Protein AF-A0A9P0K8Y4-F1 (afdb_monomer)

Secondary structure (DSSP, 8-state):
-HHHHHHHHHHHHHHHHHHHHHHHHHHHHHHHHHHHHHHHHHHHHHHHHHHHHHHTTTS-HHHHHHHHHHHH--PPP--SS--SHHHHHHHHHHHHH-PPPTTS-HHHHHHHHHHHHTTSS-S--TT--HHHHHHHHHHHHHHHHHHHHHHHHHHHHHHHHHHHHHHHHHHHHHHHHHHHHHHHHHHHHHHHHHHHHS--------TTS--S---S-GGGGTT-----HHHHHHHHHHHHHHHHHHHHHHHHHHHHHHHHHHHHHHHHHHHHHHHHHHHHHHHHHH----HHHHHHHHHHTTT---HHHHHHHHHHHHHHHHHHHHHHHHHHHHHHHHHHHHHHHHHHHHHHHHHHHHHHHHHHHHS--HHHHHHHHHHHHHHHHHHHHHHHHHHHHHHHHHHHHHHHHHHHHHHHHHS------PPP--

Organism: Acanthoscelides obtectus (NCBI:txid200917)

Solvent-accessible surface area (backbone atoms only — not comparable to full-atom values): 24413 Å² total; per-residue (Å²): 114,66,65,62,51,54,54,49,53,40,54,57,48,50,56,53,42,50,54,50,51,51,53,47,54,53,51,50,52,56,48,51,54,48,49,53,50,36,54,51,42,53,52,52,51,66,45,49,65,56,50,52,54,56,76,43,59,92,49,56,72,70,46,40,55,52,48,54,56,56,42,70,60,69,80,84,85,62,66,85,82,58,84,44,36,68,55,30,44,53,49,24,49,28,54,71,72,69,52,87,66,90,86,57,55,67,57,56,51,53,52,51,49,55,48,53,65,70,60,49,99,66,95,68,63,94,77,63,51,72,69,60,47,52,52,39,47,53,49,37,34,53,52,51,26,42,55,36,40,39,52,16,38,53,44,49,50,53,54,49,52,55,49,47,55,49,53,52,51,51,43,52,52,49,52,53,51,44,52,51,52,52,52,51,49,51,49,55,49,51,52,49,50,48,54,66,70,67,56,89,76,92,78,93,76,63,92,82,79,61,94,65,79,80,87,82,56,79,73,58,49,75,88,60,81,90,75,62,68,67,61,56,53,53,50,54,49,52,52,50,52,53,50,51,51,52,51,50,52,51,52,51,50,55,51,50,52,50,50,51,52,51,52,52,50,51,52,51,50,53,50,49,50,52,52,49,53,51,49,52,52,50,50,59,72,65,57,72,89,45,74,65,58,55,50,49,54,56,36,50,77,67,72,50,88,50,77,64,58,56,52,49,52,52,48,53,53,48,52,53,53,50,54,52,51,50,50,54,51,51,53,51,50,53,53,50,53,52,50,52,50,53,52,51,53,51,50,54,52,49,53,52,51,51,50,53,53,50,52,54,51,51,53,50,59,73,72,52,60,68,69,60,56,51,53,51,51,50,52,52,49,52,52,50,52,52,52,53,51,51,53,52,50,51,50,50,51,51,53,53,50,52,52,50,50,52,53,50,52,51,49,50,54,49,46,62,71,70,47,81,80,76,86,72,86,80,79,90,76,137

Radius of gyration: 74.21 Å; Cα contacts (8 Å, |Δi|>4): 146; chains: 1; bounding box: 144×73×230 Å

Foldseek 3Di:
DVLVVLVVVLVVLVVVLVVLVVVLVVLVVVLVVLVVVLVVLVVVLVCLVVVLCVVCVPPDPVLSVQLVVLLPDADDQDCPPVLALVLLLVLLVCLQVVDDDPPHDVSSVVRSVVLVVSLDPPPGDPSDDPVSSVSSSNSSSVSVSSVSNSVSSVSVSVVSVVVSVVSVVVSVVSVVVSVVSVVVSVVVVVVVVCCVVPDDDDDDDDPPVDPFDDPPDPVSCVVPDDDDPVVVVVVVVVVVVVVVVVVVVVVVVVVVVVVVVVVVVVVVVVVVVVVVVVVVVVVVVVDDCDPVNVVVVVCVVVVHDDVVVVVVVVVVVVVVVVVVVVVVVVVVVVVVVVVVVVVVVVVVVVVVVVVVVVVVVVVCVVVDDPVVVVVVVVVVVVVVVVVVVVVVVVVVVVVVVVVVVVVVVVVVVVVVVPDPPPPDDDDDDD

Nearest PDB structures (foldseek):
  3g6b-assembly1_A  TM=5.780E-01  e=1.880E-01  Thermotoga maritima
  5xg2-assembly1_A  TM=2.964E-01  e=8.041E-02  Pyrococcus yayanosii CH1
  7uw5-assembly1_A  TM=2.849E-01  e=2.452E-01  Escherichia coli K-12
  7zr1-assembly1_C  TM=2.530E-01  e=6.045E-01  Thermochaetoides thermophila

pLDDT: mean 88.14, std 9.81, range [42.62, 97.38]

Structure (mmCIF, N/CA/C/O backbone):
data_AF-A0A9P0K8Y4-F1
#
_entry.id   AF-A0A9P0K8Y4-F1
#
loop_
_atom_site.group_PDB
_atom_site.id
_atom_site.type_symbol
_atom_site.label_atom_id
_atom_site.label_alt_id
_atom_site.label_comp_id
_atom_site.label_asym_id
_atom_site.label_entity_id
_atom_site.label_seq_id
_atom_site.pdbx_PDB_ins_code
_atom_site.Cartn_x
_atom_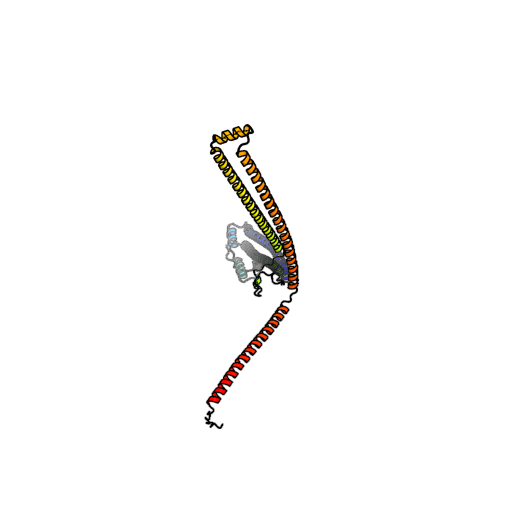site.Cartn_y
_atom_site.Cartn_z
_atom_site.occupancy
_atom_site.B_iso_or_equiv
_atom_site.auth_seq_id
_atom_site.auth_comp_id
_atom_site.auth_asym_id
_atom_site.auth_atom_id
_atom_site.pdbx_PDB_model_num
ATOM 1 N N . MET A 1 1 ? -19.655 7.846 -7.886 1.00 75.75 1 MET A N 1
ATOM 2 C CA . MET A 1 1 ? -20.783 7.551 -6.961 1.00 75.75 1 MET A CA 1
ATOM 3 C C . MET A 1 1 ? -20.333 6.790 -5.709 1.00 75.75 1 MET A C 1
ATOM 5 O O . MET A 1 1 ? -20.605 7.253 -4.607 1.00 75.75 1 MET A O 1
ATOM 9 N N . GLN A 1 2 ? -19.587 5.690 -5.852 1.00 82.31 2 GLN A N 1
ATOM 10 C CA . GLN A 1 2 ? -19.144 4.833 -4.738 1.00 82.31 2 GLN A CA 1
ATOM 11 C C . GLN A 1 2 ? -18.278 5.545 -3.684 1.00 82.31 2 GLN A C 1
ATOM 13 O O . GLN A 1 2 ? -18.570 5.462 -2.497 1.00 82.31 2 GLN A O 1
ATOM 18 N N . LYS A 1 3 ? -17.309 6.374 -4.102 1.00 85.19 3 LYS A N 1
ATOM 19 C CA . LYS A 1 3 ? -16.500 7.205 -3.184 1.00 85.19 3 LYS A CA 1
ATOM 20 C C . LYS A 1 3 ? -17.350 8.103 -2.273 1.00 85.19 3 LYS A C 1
ATOM 22 O O . LYS A 1 3 ? -17.077 8.193 -1.083 1.00 85.19 3 LYS A O 1
ATOM 27 N N . LYS A 1 4 ? -18.394 8.751 -2.811 1.00 88.12 4 LYS A N 1
ATOM 28 C CA . LYS A 1 4 ? -19.296 9.614 -2.021 1.00 88.12 4 LYS A CA 1
ATOM 29 C C . LYS A 1 4 ? -20.069 8.801 -0.974 1.00 88.12 4 LYS A C 1
ATOM 31 O O . LYS A 1 4 ? -20.222 9.271 0.149 1.00 88.12 4 LYS A O 1
ATOM 36 N N . ARG A 1 5 ? -20.503 7.579 -1.318 1.00 90.12 5 ARG A N 1
ATOM 37 C CA . ARG A 1 5 ? -21.147 6.653 -0.370 1.00 90.12 5 ARG A CA 1
ATOM 38 C C . ARG A 1 5 ? -20.187 6.249 0.750 1.00 90.12 5 ARG A C 1
ATOM 40 O O . ARG A 1 5 ? -20.538 6.424 1.907 1.00 90.12 5 ARG A O 1
ATOM 47 N N . ASN A 1 6 ? -18.963 5.834 0.420 1.00 89.12 6 ASN A N 1
ATOM 48 C CA . ASN A 1 6 ? -17.962 5.421 1.412 1.00 89.12 6 ASN A CA 1
ATOM 49 C C . ASN A 1 6 ? -17.588 6.557 2.378 1.00 89.12 6 ASN A C 1
ATOM 51 O O . ASN A 1 6 ? -17.512 6.338 3.583 1.00 89.12 6 ASN A O 1
ATOM 55 N N . VAL A 1 7 ? -17.427 7.785 1.872 1.00 92.00 7 VAL A N 1
ATOM 56 C CA . 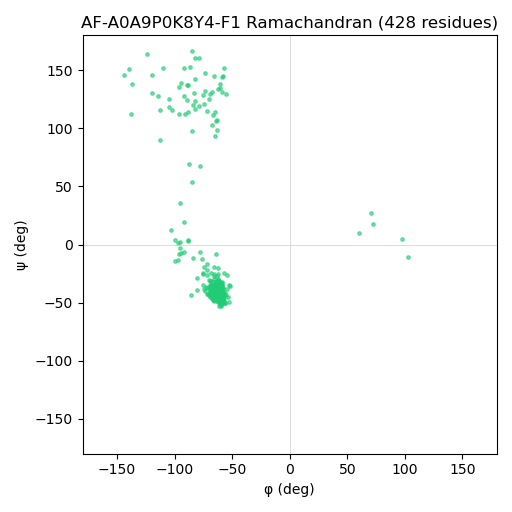VAL A 1 7 ? -17.174 8.966 2.718 1.00 92.00 7 VAL A CA 1
ATOM 57 C C . VAL A 1 7 ? -18.354 9.250 3.649 1.00 92.00 7 VAL A C 1
ATOM 59 O O . VAL A 1 7 ? -18.141 9.555 4.819 1.00 92.00 7 VAL A O 1
ATOM 62 N N . LYS A 1 8 ? -19.598 9.119 3.167 1.00 93.50 8 LYS A N 1
ATOM 63 C CA . LYS A 1 8 ? -20.785 9.242 4.023 1.00 93.50 8 LYS A CA 1
ATOM 64 C C . LYS A 1 8 ? -20.794 8.163 5.113 1.00 93.50 8 LYS A C 1
ATOM 66 O O . LYS A 1 8 ? -20.973 8.485 6.278 1.00 93.50 8 LYS A O 1
ATOM 71 N N . THR A 1 9 ? -20.505 6.911 4.757 1.00 92.38 9 THR A N 1
ATOM 72 C CA . THR A 1 9 ? -20.423 5.800 5.716 1.00 92.38 9 THR A CA 1
ATOM 73 C C . THR A 1 9 ? -19.358 6.019 6.790 1.00 92.38 9 THR A C 1
ATOM 75 O O . THR A 1 9 ? -19.599 5.655 7.939 1.00 92.38 9 THR A O 1
ATOM 78 N N . ILE A 1 10 ? -18.206 6.611 6.451 1.00 94.00 10 ILE A N 1
ATOM 79 C CA . ILE A 1 10 ? -17.182 6.984 7.440 1.00 94.00 10 ILE A CA 1
ATOM 80 C C . ILE A 1 10 ? -17.756 8.000 8.426 1.00 94.00 10 ILE A C 1
ATOM 82 O O . ILE A 1 10 ? -17.760 7.716 9.618 1.00 94.00 10 ILE A O 1
ATOM 86 N N . LYS A 1 11 ? -18.337 9.103 7.934 1.00 94.88 11 LYS A N 1
ATOM 87 C CA . LYS A 1 11 ? -18.930 10.145 8.789 1.00 94.88 11 LYS A CA 1
ATOM 88 C C . LYS A 1 11 ? -20.020 9.600 9.712 1.00 94.88 11 LYS A C 1
ATOM 90 O O . LYS A 1 11 ? -20.017 9.881 10.906 1.00 94.88 11 LYS A O 1
ATOM 95 N N . ASP A 1 12 ? -20.923 8.780 9.176 1.00 94.50 12 ASP A N 1
ATOM 96 C CA . ASP A 1 12 ? -21.993 8.156 9.962 1.00 94.50 12 ASP A CA 1
ATOM 97 C C . ASP A 1 12 ? -21.408 7.218 11.039 1.00 94.50 12 ASP A C 1
ATOM 99 O O . ASP A 1 12 ? -21.894 7.157 12.168 1.00 94.50 12 ASP A O 1
ATOM 103 N N . THR A 1 13 ? -20.332 6.494 10.709 1.00 93.81 13 THR A N 1
ATOM 104 C CA . THR A 1 13 ? -19.654 5.583 11.644 1.00 93.81 13 THR A CA 1
ATOM 105 C C . THR A 1 13 ? -18.879 6.340 12.725 1.00 93.81 13 THR A C 1
ATOM 107 O O . THR A 1 13 ? -18.888 5.903 13.874 1.00 93.81 13 THR A O 1
ATOM 110 N N . GLU A 1 14 ? -18.246 7.463 12.383 1.00 94.56 14 GLU A N 1
ATOM 111 C CA . GLU A 1 14 ? -17.563 8.361 13.320 1.00 94.56 14 GLU A CA 1
ATOM 112 C C . GLU A 1 14 ? -18.549 8.973 14.315 1.00 94.56 14 GLU A C 1
ATOM 114 O O . GLU A 1 14 ? -18.345 8.843 15.518 1.00 94.56 14 GLU A O 1
ATOM 119 N N . ALA A 1 15 ? -19.683 9.495 13.839 1.00 95.25 15 ALA A N 1
ATOM 120 C CA . ALA A 1 15 ? -20.719 10.054 14.707 1.00 95.25 15 ALA A CA 1
ATOM 121 C C . ALA A 1 15 ? -21.261 9.024 15.716 1.00 95.25 15 ALA A C 1
ATOM 123 O O . ALA A 1 15 ? -21.453 9.329 16.892 1.00 95.25 15 ALA A O 1
ATOM 124 N N . ILE A 1 16 ? -21.488 7.779 15.279 1.00 94.00 16 ILE A N 1
ATOM 125 C CA . ILE A 1 16 ? -21.897 6.692 16.182 1.00 94.00 16 ILE A CA 1
ATOM 126 C C . ILE A 1 16 ? -20.773 6.353 17.166 1.00 94.00 16 ILE A C 1
ATOM 128 O O . ILE A 1 16 ? -21.041 6.110 18.340 1.00 94.00 16 ILE A O 1
ATOM 132 N N . MET A 1 17 ? -19.525 6.298 16.697 1.00 95.88 17 MET A N 1
ATOM 133 C CA . MET A 1 17 ? -18.372 6.004 17.544 1.00 95.88 17 MET A CA 1
ATOM 134 C C . MET A 1 17 ? -18.209 7.056 18.645 1.00 95.88 17 MET A C 1
ATOM 136 O O . MET A 1 17 ? -17.941 6.681 19.782 1.00 95.88 17 MET A O 1
ATOM 140 N N . ASP A 1 18 ? -18.399 8.336 18.334 1.00 95.25 18 ASP A N 1
ATOM 141 C CA . ASP A 1 18 ? -18.263 9.418 19.307 1.00 95.25 18 ASP A CA 1
ATOM 142 C C . ASP A 1 18 ? -19.376 9.386 20.359 1.00 95.25 18 ASP A C 1
ATOM 144 O O . ASP A 1 18 ? -19.066 9.451 21.546 1.00 95.25 18 ASP A O 1
ATOM 148 N N . ARG A 1 19 ? -20.628 9.103 19.969 1.00 95.44 19 ARG A N 1
ATOM 149 C CA . ARG A 1 19 ? -21.714 8.837 20.935 1.00 95.44 19 ARG A CA 1
ATOM 150 C C . ARG A 1 19 ? -21.395 7.669 21.870 1.00 95.44 19 ARG A C 1
ATOM 152 O O . ARG A 1 19 ? -21.671 7.730 23.060 1.00 95.44 19 ARG A O 1
ATOM 159 N N . VAL A 1 20 ? -20.802 6.590 21.350 1.00 94.38 20 VAL A N 1
ATOM 160 C CA . VAL A 1 20 ? -20.415 5.440 22.186 1.00 94.38 20 VAL A CA 1
ATOM 161 C C . VAL A 1 20 ? -19.272 5.806 23.138 1.00 94.38 20 VAL A C 1
ATOM 163 O O . VAL A 1 20 ? -19.269 5.332 24.270 1.00 94.38 20 VAL A O 1
ATOM 166 N N . LYS A 1 21 ? -18.311 6.640 22.719 1.00 95.81 21 LYS A N 1
ATOM 167 C CA . LYS A 1 21 ? -17.244 7.130 23.609 1.00 95.81 21 LYS A CA 1
ATOM 168 C C . LYS A 1 21 ? -17.793 8.018 24.722 1.00 95.81 21 LYS A C 1
ATOM 170 O O . LYS A 1 21 ? -17.321 7.906 25.846 1.00 95.81 21 LYS A O 1
ATOM 175 N N . GLU A 1 22 ? -18.777 8.857 24.417 1.00 96.31 22 GLU A N 1
ATOM 176 C CA . GLU A 1 22 ? -19.484 9.667 25.412 1.00 96.31 22 GLU A CA 1
ATOM 177 C C . GLU A 1 22 ? -20.169 8.765 26.447 1.00 96.31 22 GLU A C 1
ATOM 179 O O . GLU A 1 22 ? -19.873 8.871 27.633 1.00 96.31 22 GLU A O 1
ATOM 184 N N . SER A 1 23 ? -20.922 7.749 26.006 1.00 95.38 23 SER A N 1
ATOM 185 C CA . SER A 1 23 ? -21.513 6.761 26.923 1.00 95.38 23 SER A CA 1
ATOM 186 C C . SER A 1 23 ? -20.476 5.986 27.749 1.00 95.38 23 SER A C 1
ATOM 188 O O . SER A 1 23 ? -20.751 5.641 28.892 1.00 95.38 23 SER A O 1
ATOM 190 N N . ILE A 1 24 ? -19.289 5.693 27.199 1.00 96.62 24 ILE A N 1
ATOM 191 C CA . ILE A 1 24 ? -18.181 5.081 27.959 1.00 96.62 24 ILE A CA 1
ATOM 192 C C . ILE A 1 24 ? -17.674 6.040 29.037 1.00 96.62 24 ILE A C 1
ATOM 194 O O . ILE A 1 24 ? -17.422 5.604 30.155 1.00 96.62 24 ILE A O 1
ATOM 198 N N . SER A 1 25 ? -17.508 7.321 28.703 1.00 96.56 25 SER A N 1
ATOM 199 C CA . SER A 1 25 ? -17.081 8.352 29.650 1.00 96.56 25 SER A CA 1
ATOM 200 C C . SER A 1 25 ? -18.081 8.490 30.796 1.00 96.56 25 SER A C 1
ATOM 202 O O . SER A 1 25 ? -17.676 8.488 31.954 1.00 96.56 25 SER A O 1
ATOM 204 N N . ASP A 1 26 ? -19.374 8.563 30.489 1.00 95.50 26 ASP A N 1
ATOM 205 C CA . ASP A 1 26 ? -20.412 8.708 31.511 1.00 95.50 26 ASP A CA 1
ATOM 206 C C . ASP A 1 26 ? -20.521 7.456 32.381 1.00 95.50 26 ASP A C 1
ATOM 208 O O . ASP A 1 26 ? -20.455 7.555 33.602 1.00 95.50 26 ASP A O 1
ATOM 212 N N . LEU A 1 27 ? -20.545 6.263 31.774 1.00 95.19 27 LEU A N 1
ATOM 213 C CA . LEU A 1 27 ? -20.541 5.009 32.529 1.00 95.19 27 LEU A CA 1
ATOM 214 C C . LEU A 1 27 ? -19.283 4.864 33.398 1.00 95.19 27 LEU A C 1
ATOM 216 O O . LEU A 1 27 ? -19.364 4.331 34.496 1.00 95.19 27 LEU A O 1
ATOM 220 N N . SER A 1 28 ? -18.122 5.346 32.943 1.00 95.31 28 SER A N 1
ATOM 221 C CA . SER A 1 28 ? -16.899 5.327 33.752 1.00 95.31 28 SER A CA 1
ATOM 222 C C . SER A 1 28 ? -17.017 6.198 35.004 1.00 95.31 28 SER A C 1
ATOM 224 O O . SER A 1 28 ? -16.520 5.790 36.048 1.00 95.31 28 SER A O 1
ATOM 226 N N . LYS A 1 29 ? -17.678 7.361 34.919 1.00 94.88 29 LYS A N 1
ATOM 227 C CA . LYS A 1 29 ? -17.913 8.233 36.082 1.00 94.88 29 LYS A CA 1
ATOM 228 C C . LYS A 1 29 ? -18.832 7.553 37.099 1.00 94.88 29 LYS A C 1
ATOM 230 O O . LYS A 1 29 ? -18.471 7.451 38.265 1.00 94.88 29 LYS A O 1
ATOM 235 N N . GLU A 1 30 ? -19.957 7.005 36.640 1.00 93.56 30 GLU A N 1
ATOM 236 C CA . GLU A 1 30 ? -20.903 6.253 37.486 1.00 93.56 30 GLU A CA 1
ATOM 237 C C . GLU A 1 30 ? -20.235 5.034 38.150 1.00 93.56 30 GLU A C 1
ATOM 239 O O . GLU A 1 30 ? -20.501 4.682 39.301 1.00 93.56 30 GLU A O 1
ATOM 244 N N . MET A 1 31 ? -19.312 4.387 37.436 1.00 94.88 31 MET A N 1
ATOM 245 C CA . MET A 1 31 ? -18.528 3.268 37.953 1.00 94.88 31 MET A CA 1
ATOM 246 C C . MET A 1 31 ? -17.541 3.677 39.048 1.00 94.88 31 MET A C 1
ATOM 248 O O . MET A 1 31 ? -17.328 2.912 39.992 1.00 94.88 31 MET A O 1
ATOM 252 N N . ASP A 1 32 ? -16.958 4.872 38.962 1.00 94.31 32 ASP A N 1
ATOM 253 C CA . ASP A 1 32 ? -16.117 5.406 40.031 1.00 94.31 32 ASP A CA 1
ATOM 254 C C . ASP A 1 32 ? -16.953 5.713 41.288 1.00 94.31 32 ASP A C 1
ATOM 256 O O . ASP A 1 32 ? -16.516 5.402 42.398 1.00 94.31 32 ASP A O 1
ATOM 260 N N . GLU A 1 33 ? -18.190 6.201 41.140 1.00 93.00 33 GLU A N 1
ATOM 261 C CA . GLU A 1 33 ? -19.122 6.375 42.267 1.00 93.00 33 GLU A CA 1
ATOM 262 C C . GLU A 1 33 ? -19.493 5.035 42.922 1.00 93.00 33 GLU A C 1
ATOM 264 O O . GLU A 1 33 ? -19.459 4.898 44.152 1.00 93.00 33 GLU A O 1
ATOM 269 N N . CYS A 1 34 ? -19.769 4.005 42.114 1.00 91.81 34 CYS A N 1
ATOM 270 C CA . CYS A 1 34 ? -20.020 2.649 42.606 1.00 91.81 34 CYS A CA 1
ATOM 271 C C . CYS A 1 34 ? -18.812 2.081 43.368 1.00 91.81 34 CYS A C 1
ATOM 273 O O . CYS A 1 34 ? -18.986 1.434 44.407 1.00 91.81 34 CYS A O 1
ATOM 275 N N . ARG A 1 35 ? -17.587 2.359 42.900 1.00 94.94 35 ARG A N 1
ATOM 276 C CA . ARG A 1 35 ? -16.347 1.945 43.572 1.00 94.94 35 ARG A CA 1
ATOM 277 C C . ARG A 1 35 ? -16.200 2.615 44.936 1.00 94.94 35 ARG A C 1
ATOM 279 O O . ARG A 1 35 ? -15.951 1.923 45.922 1.00 94.94 35 ARG A O 1
ATOM 286 N N . VAL A 1 36 ? -16.431 3.926 45.019 1.00 94.88 36 VAL A N 1
ATOM 287 C CA . VAL A 1 36 ? -16.404 4.668 46.292 1.00 94.88 36 VAL A CA 1
ATOM 288 C C . VAL A 1 36 ? -17.456 4.128 47.268 1.00 94.88 36 VAL A C 1
ATOM 290 O O . VAL A 1 36 ? -17.173 3.956 48.459 1.00 94.88 36 VAL A O 1
ATOM 293 N N . ASN A 1 37 ? -18.660 3.799 46.789 1.00 92.31 37 ASN A N 1
ATOM 294 C CA . ASN A 1 37 ? -19.699 3.184 47.618 1.00 92.31 37 ASN A CA 1
ATOM 295 C C . ASN A 1 37 ? -19.272 1.799 48.142 1.00 92.31 37 ASN A C 1
ATOM 297 O O . ASN A 1 37 ? -19.422 1.515 49.331 1.00 92.31 37 ASN A O 1
ATOM 301 N N . LEU A 1 38 ? -18.674 0.956 47.292 1.00 94.44 38 LEU A N 1
ATOM 302 C CA . LEU A 1 38 ? -18.137 -0.351 47.686 1.00 94.44 38 LEU A CA 1
ATOM 303 C C . LEU A 1 38 ? -17.064 -0.209 48.775 1.00 94.44 38 LEU A C 1
ATOM 305 O O . LEU A 1 38 ? -17.140 -0.887 49.802 1.00 94.44 38 LEU A O 1
ATOM 309 N N . GLU A 1 39 ? -16.103 0.700 48.597 1.00 95.31 39 GLU A N 1
ATOM 310 C CA . GLU A 1 39 ? -15.060 0.986 49.591 1.00 95.31 39 GLU A CA 1
ATOM 311 C C . GLU A 1 39 ? -15.654 1.485 50.914 1.00 95.31 39 GLU A C 1
ATOM 313 O O . GLU A 1 39 ? -15.250 1.042 51.993 1.00 95.31 39 GLU A O 1
ATOM 318 N N . THR A 1 40 ? -16.668 2.349 50.840 1.00 95.06 40 THR A N 1
ATOM 319 C CA . THR A 1 40 ? -17.382 2.865 52.013 1.00 95.06 40 THR A CA 1
ATOM 320 C C . THR A 1 40 ? -18.106 1.750 52.768 1.00 95.06 40 THR A C 1
ATOM 322 O O . THR A 1 40 ? -18.026 1.680 53.998 1.00 95.06 40 THR A O 1
ATOM 325 N N . LEU A 1 41 ? -18.799 0.854 52.058 1.00 94.00 41 LEU A N 1
ATOM 326 C CA . LEU A 1 41 ? -19.465 -0.305 52.653 1.00 94.00 41 LEU A CA 1
ATOM 327 C C . LEU A 1 41 ? -18.451 -1.253 53.300 1.00 94.00 41 LEU A C 1
ATOM 329 O O . LEU A 1 41 ? -18.650 -1.640 54.450 1.00 94.00 41 LEU A O 1
ATOM 333 N N . ALA A 1 42 ? -17.334 -1.543 52.628 1.00 94.25 42 ALA A N 1
ATOM 334 C CA . ALA A 1 42 ? -16.259 -2.380 53.162 1.00 94.25 42 ALA A CA 1
ATOM 335 C C . ALA A 1 42 ? -15.607 -1.770 54.418 1.00 94.25 42 ALA A C 1
ATOM 337 O O . ALA A 1 42 ? -15.269 -2.480 55.369 1.00 94.25 42 ALA A O 1
ATOM 338 N N . ALA A 1 43 ? -15.436 -0.445 54.458 1.00 94.25 43 ALA A N 1
ATOM 339 C CA . ALA A 1 43 ? -14.929 0.256 55.634 1.00 94.25 43 ALA A CA 1
ATOM 340 C C . ALA A 1 43 ? -15.914 0.173 56.812 1.00 94.25 43 ALA A C 1
ATOM 342 O O . ALA A 1 43 ? -15.503 -0.137 57.932 1.00 94.25 43 ALA A O 1
ATOM 343 N N . LYS A 1 44 ? -17.212 0.395 56.565 1.00 93.12 44 LYS A N 1
ATOM 344 C CA . LYS A 1 44 ? -18.264 0.285 57.588 1.00 93.12 44 LYS A CA 1
ATOM 345 C C . LYS A 1 44 ? -18.377 -1.134 58.138 1.00 93.12 44 LYS A C 1
ATOM 347 O O . LYS A 1 44 ? -18.407 -1.302 59.354 1.00 93.12 44 LYS A O 1
ATOM 352 N N . GLU A 1 45 ? -18.342 -2.144 57.274 1.00 91.56 45 GLU A N 1
ATOM 353 C CA . GLU A 1 45 ? -18.370 -3.561 57.646 1.00 91.56 45 GLU A CA 1
ATOM 354 C C . GLU A 1 45 ? -17.256 -3.898 58.661 1.00 91.56 45 GLU A C 1
ATOM 356 O O . GLU A 1 45 ? -17.521 -4.494 59.707 1.00 91.56 45 GLU A O 1
ATOM 361 N N . LYS A 1 46 ? -16.020 -3.423 58.426 1.00 89.81 46 LYS A N 1
ATOM 362 C CA . LYS A 1 46 ? -14.869 -3.590 59.343 1.00 89.81 46 LYS A CA 1
ATOM 363 C C . LYS A 1 46 ? -15.052 -2.909 60.704 1.00 89.81 46 LYS A C 1
ATOM 365 O O . LYS A 1 46 ? -14.426 -3.319 61.683 1.00 89.81 46 LYS A O 1
ATOM 370 N N . ILE A 1 47 ? -15.857 -1.850 60.782 1.00 93.38 47 ILE A N 1
ATOM 371 C CA . ILE A 1 47 ? -16.115 -1.113 62.028 1.00 93.38 47 ILE A CA 1
ATOM 372 C C . ILE A 1 47 ? -17.163 -1.837 62.887 1.00 93.38 47 ILE A C 1
ATOM 374 O O . ILE A 1 47 ? -17.078 -1.755 64.113 1.00 93.38 47 ILE A O 1
ATOM 378 N N . LEU A 1 48 ? -18.090 -2.594 62.286 1.00 92.06 48 LEU A N 1
ATOM 379 C CA . LEU A 1 48 ? -19.168 -3.288 63.008 1.00 92.06 48 LEU A CA 1
ATOM 380 C C . LEU A 1 48 ? -18.644 -4.2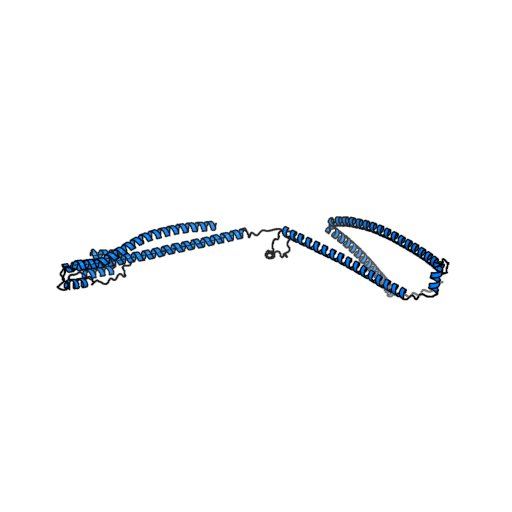59 64.072 1.00 92.06 48 LEU A C 1
ATOM 382 O O . LEU A 1 48 ? -19.120 -4.238 65.203 1.00 92.06 48 LEU A O 1
ATOM 386 N N . ASP A 1 49 ? -17.593 -5.025 63.771 1.00 88.56 49 ASP A N 1
ATOM 387 C CA . ASP A 1 49 ? -16.993 -5.941 64.752 1.00 88.56 49 ASP A CA 1
ATOM 388 C C . ASP A 1 49 ? -16.384 -5.196 65.952 1.00 88.56 49 ASP A C 1
ATOM 390 O O . ASP A 1 49 ? -16.377 -5.705 67.075 1.00 88.56 49 ASP A O 1
ATOM 394 N N . LYS A 1 50 ? -15.864 -3.980 65.733 1.00 92.56 50 LYS A N 1
ATOM 395 C CA . LYS A 1 50 ? -15.342 -3.123 66.809 1.00 92.56 50 LYS A CA 1
ATOM 396 C C . LYS A 1 50 ? -16.470 -2.490 67.619 1.00 92.56 50 LYS A C 1
ATOM 398 O O . LYS A 1 50 ? -16.296 -2.293 68.817 1.00 92.56 50 LYS A O 1
ATOM 403 N N . ALA A 1 51 ? -17.588 -2.152 66.979 1.00 93.12 51 ALA A N 1
ATOM 404 C CA . ALA A 1 51 ? -18.772 -1.625 67.651 1.00 93.12 51 ALA A CA 1
ATOM 405 C C . ALA A 1 51 ? -19.397 -2.691 68.561 1.00 93.12 51 ALA A C 1
ATOM 407 O O . ALA A 1 51 ? -19.575 -2.437 69.745 1.00 93.12 51 ALA A O 1
ATOM 408 N N . PHE A 1 52 ? -19.588 -3.914 68.057 1.00 94.44 52 PHE A N 1
ATOM 409 C CA . PHE A 1 52 ? -20.103 -5.025 68.859 1.00 94.44 52 PHE A CA 1
ATOM 410 C C . PHE A 1 52 ? -19.231 -5.313 70.090 1.00 94.44 52 PHE A C 1
ATOM 412 O O . PHE A 1 52 ? -19.743 -5.416 71.200 1.00 94.44 52 PHE A O 1
ATOM 419 N N . LYS A 1 53 ? -17.900 -5.377 69.922 1.00 92.69 53 LYS A N 1
ATOM 420 C CA . LYS A 1 53 ? -16.964 -5.585 71.044 1.00 92.69 53 LYS A CA 1
ATOM 421 C C . LYS A 1 53 ? -17.009 -4.474 72.095 1.00 92.69 53 LYS A C 1
ATOM 423 O O . LYS A 1 53 ? -16.746 -4.751 73.258 1.00 92.69 53 LYS A O 1
ATOM 428 N N . ARG A 1 54 ? -17.301 -3.239 71.685 1.00 93.69 54 ARG A N 1
ATOM 429 C CA . ARG A 1 54 ? -17.428 -2.088 72.587 1.00 93.69 54 ARG A CA 1
ATOM 430 C C . ARG A 1 54 ? -18.701 -2.184 73.423 1.00 93.69 54 ARG A C 1
ATOM 432 O O . ARG A 1 54 ? -18.642 -1.969 74.624 1.00 93.69 54 ARG A O 1
ATOM 439 N N . ASP A 1 55 ? -19.814 -2.569 72.806 1.00 92.00 55 ASP A N 1
ATOM 440 C CA . ASP A 1 55 ? -21.114 -2.655 73.484 1.00 92.00 55 ASP A CA 1
ATOM 441 C C . ASP A 1 55 ? -21.168 -3.780 74.534 1.00 92.00 55 ASP A C 1
ATOM 443 O O . ASP A 1 55 ? -21.934 -3.692 75.488 1.00 92.00 55 ASP A O 1
ATOM 447 N N . ILE A 1 56 ? -20.332 -4.818 74.399 1.00 92.62 56 ILE A N 1
ATOM 448 C CA . ILE A 1 56 ? -20.209 -5.907 75.387 1.00 92.62 56 ILE A CA 1
ATOM 449 C C . ILE A 1 56 ? -19.041 -5.720 76.372 1.00 92.62 56 ILE A C 1
ATOM 451 O O . ILE A 1 56 ? -18.808 -6.597 77.201 1.00 92.62 56 ILE A O 1
ATOM 455 N N . GLN A 1 57 ? -18.282 -4.621 76.287 1.00 92.69 57 GLN A N 1
ATOM 456 C CA . GLN A 1 57 ? -17.037 -4.431 77.046 1.00 92.69 57 GLN A CA 1
ATOM 457 C C . GLN A 1 57 ? -17.254 -4.399 78.567 1.00 92.69 57 GLN A C 1
ATOM 459 O O . GLN A 1 57 ? -16.418 -4.905 79.312 1.00 92.69 57 GLN A O 1
ATOM 464 N N . GLU A 1 58 ? -18.382 -3.844 79.011 1.00 89.94 58 GLU A N 1
ATOM 465 C CA . GLU A 1 58 ? -18.754 -3.722 80.429 1.00 89.94 58 GLU A CA 1
ATOM 466 C C . GLU A 1 58 ? -19.284 -5.043 81.029 1.00 89.94 58 GLU A C 1
ATOM 468 O O . GLU A 1 58 ? -19.519 -5.141 82.232 1.00 89.94 58 GLU A O 1
ATOM 473 N N . MET A 1 59 ? -19.473 -6.081 80.205 1.00 91.06 59 MET A N 1
ATOM 474 C CA . MET A 1 59 ? -19.968 -7.391 80.642 1.00 91.06 59 MET A CA 1
ATOM 475 C C . MET A 1 59 ? -18.840 -8.259 81.224 1.00 91.06 59 MET A C 1
ATOM 477 O O . MET A 1 59 ? -17.665 -8.075 80.911 1.00 91.06 59 MET A O 1
ATOM 481 N N . SER A 1 60 ? -19.183 -9.283 82.013 1.00 92.94 60 SER A N 1
ATOM 482 C CA . SER A 1 60 ? -18.207 -10.266 82.523 1.00 92.94 60 SER A CA 1
ATOM 483 C C . SER A 1 60 ? -17.444 -10.977 81.385 1.00 92.94 60 SER A C 1
ATOM 485 O O . SER A 1 60 ? -18.058 -11.301 80.365 1.00 92.94 60 SER A O 1
ATOM 487 N N . PRO A 1 61 ? -16.148 -11.324 81.548 1.00 91.88 61 PRO A N 1
ATOM 488 C CA . PRO A 1 61 ? -15.364 -12.024 80.523 1.00 91.88 61 PRO A CA 1
ATOM 489 C C . PRO A 1 61 ? -16.018 -13.310 79.989 1.00 91.88 61 PRO A C 1
ATOM 491 O O . PRO A 1 61 ? -15.923 -13.610 78.800 1.00 91.88 61 PRO A O 1
ATOM 494 N N . ILE A 1 62 ? -16.733 -14.044 80.849 1.00 91.06 62 ILE A N 1
ATOM 495 C CA . ILE A 1 62 ? -17.457 -15.269 80.470 1.00 91.06 62 ILE A CA 1
ATOM 496 C C . ILE A 1 62 ? -18.622 -14.932 79.527 1.00 91.06 62 ILE A C 1
ATOM 498 O O . ILE A 1 62 ? -18.815 -15.586 78.502 1.00 91.06 62 ILE A O 1
ATOM 502 N N . VAL A 1 63 ? -19.373 -13.873 79.844 1.00 90.94 63 VAL A N 1
ATOM 503 C CA . VAL A 1 63 ? -20.487 -13.371 79.024 1.00 90.94 63 VAL A CA 1
ATOM 504 C C . VAL A 1 63 ? -19.968 -12.881 77.673 1.00 90.94 63 VAL A C 1
ATOM 506 O O . VAL A 1 63 ? -20.552 -13.209 76.642 1.00 90.94 63 VAL A O 1
ATOM 509 N N . GLN A 1 64 ? -18.830 -12.180 77.654 1.00 92.44 64 GLN A N 1
ATOM 510 C CA . GLN A 1 64 ? -18.191 -11.718 76.419 1.00 92.44 64 GLN A CA 1
ATOM 511 C C . GLN A 1 64 ? -17.800 -12.881 75.493 1.00 92.44 64 GLN A C 1
ATOM 513 O O . GLN A 1 64 ? -18.045 -12.819 74.285 1.00 92.44 64 GLN A O 1
ATOM 518 N N . GLU A 1 65 ? -17.224 -13.962 76.030 1.00 92.56 65 GLU A N 1
ATOM 519 C CA . GLU A 1 65 ? -16.830 -15.125 75.227 1.00 92.56 65 GLU A CA 1
ATOM 520 C C . GLU A 1 65 ? -18.043 -15.803 74.569 1.00 92.56 65 GLU A C 1
ATOM 522 O O . GLU A 1 65 ? -18.031 -16.076 73.360 1.00 92.56 65 GLU A O 1
ATOM 527 N N . PHE A 1 66 ? -19.113 -16.040 75.338 1.00 92.19 66 PHE A N 1
ATOM 528 C CA . PHE A 1 66 ? -20.353 -16.607 74.805 1.00 92.19 66 PHE A CA 1
ATOM 529 C C . PHE A 1 66 ? -21.025 -15.668 73.797 1.00 92.19 66 PHE A C 1
ATOM 531 O O . PHE A 1 66 ? -21.432 -16.128 72.727 1.00 92.19 66 PHE A O 1
ATOM 538 N N . ALA A 1 67 ? -21.067 -14.360 74.070 1.00 92.31 67 ALA A N 1
ATOM 539 C CA . ALA A 1 67 ? -21.627 -13.359 73.164 1.00 92.31 67 ALA A CA 1
ATOM 540 C C . ALA A 1 67 ? -20.899 -13.334 71.811 1.00 92.31 67 ALA A C 1
ATOM 542 O O . ALA A 1 67 ? -21.543 -13.325 70.762 1.00 92.31 67 ALA A O 1
ATOM 543 N N . ILE A 1 68 ? -19.563 -13.413 71.800 1.00 92.81 68 ILE A N 1
ATOM 544 C CA . ILE A 1 68 ? -18.777 -13.469 70.557 1.00 92.81 68 ILE A CA 1
ATOM 545 C C . ILE A 1 68 ? -19.054 -14.760 69.774 1.00 92.81 68 ILE A C 1
ATOM 547 O O . ILE A 1 68 ? -19.181 -14.711 68.546 1.00 92.81 68 ILE A O 1
ATOM 551 N N . LYS A 1 69 ? -19.154 -15.918 70.445 1.00 92.75 69 LYS A N 1
ATOM 552 C CA . LYS A 1 69 ? -19.494 -17.192 69.780 1.00 92.75 69 LYS A CA 1
ATOM 553 C C . LYS A 1 69 ? -20.883 -17.130 69.140 1.00 92.75 69 LYS A C 1
ATOM 555 O O . LYS A 1 69 ? -21.042 -17.523 67.985 1.00 92.75 69 LYS A O 1
ATOM 560 N N . LEU A 1 70 ? -21.861 -16.589 69.863 1.00 91.50 70 LEU A N 1
ATOM 561 C CA . LEU A 1 70 ? -23.236 -16.436 69.398 1.00 91.50 70 LEU A CA 1
ATOM 562 C C . LEU A 1 70 ? -23.375 -15.397 68.277 1.00 91.50 70 LEU A C 1
ATOM 564 O O . LEU A 1 70 ? -24.136 -15.617 67.339 1.00 91.50 70 LEU A O 1
ATOM 568 N N . TYR A 1 71 ? -22.623 -14.298 68.321 1.00 92.88 71 TYR A N 1
ATOM 569 C CA . TYR A 1 71 ? -22.567 -13.303 67.243 1.00 92.88 71 TYR A CA 1
ATOM 570 C C . TYR A 1 71 ? -22.041 -13.905 65.932 1.00 92.88 71 TYR A C 1
ATOM 572 O O . TYR A 1 71 ? -22.597 -13.665 64.861 1.00 92.88 71 TYR A O 1
ATOM 580 N N . LYS A 1 72 ? -20.998 -14.743 66.009 1.00 92.38 72 LYS A N 1
ATOM 581 C CA . LYS A 1 72 ? -20.398 -15.395 64.833 1.00 92.38 72 LYS A CA 1
ATOM 582 C C . LYS A 1 72 ? -21.277 -16.489 64.221 1.00 92.38 72 LYS A C 1
ATOM 584 O O . LYS A 1 72 ? -21.089 -16.818 63.047 1.00 92.38 72 LYS A O 1
ATOM 589 N N . ARG A 1 73 ? -22.210 -17.064 64.988 1.00 91.12 73 ARG A N 1
ATOM 590 C CA . ARG A 1 73 ? -23.154 -18.079 64.504 1.00 91.12 73 ARG A CA 1
ATOM 591 C C . ARG A 1 73 ? -24.191 -17.419 63.593 1.00 91.12 73 ARG A C 1
ATOM 593 O O . ARG A 1 73 ? -24.955 -16.567 64.031 1.00 91.12 73 ARG A O 1
ATOM 600 N N . ARG A 1 74 ? -24.181 -17.796 62.312 1.00 90.12 74 ARG A N 1
ATOM 601 C CA . ARG A 1 74 ? -25.013 -17.209 61.250 1.00 90.12 74 ARG A CA 1
ATOM 602 C C . ARG A 1 74 ? -25.530 -18.301 60.313 1.00 90.12 74 ARG A C 1
ATOM 604 O O . ARG A 1 74 ? -24.821 -19.303 60.156 1.00 90.12 74 ARG A O 1
ATOM 611 N N . PRO A 1 75 ? -26.705 -18.142 59.675 1.00 89.38 75 PRO A N 1
ATOM 612 C CA . PRO A 1 75 ? -27.162 -19.101 58.682 1.00 89.38 75 PRO A CA 1
ATOM 613 C C . PRO A 1 75 ? -26.208 -19.038 57.489 1.00 89.38 75 PRO A C 1
ATOM 615 O O . PRO A 1 75 ? -25.671 -17.976 57.162 1.00 89.38 75 PRO A O 1
ATOM 618 N N . LYS A 1 76 ? -25.959 -20.175 56.836 1.00 84.62 76 LYS A N 1
ATOM 619 C CA . LYS A 1 76 ? -25.139 -20.180 55.622 1.00 84.62 76 LYS A CA 1
ATOM 620 C C . LYS A 1 76 ? -25.967 -19.604 54.476 1.00 84.62 76 LYS A C 1
ATOM 622 O O . LYS A 1 76 ? -27.007 -20.178 54.160 1.00 84.62 76 LYS A O 1
ATOM 627 N N . PRO A 1 77 ? -25.523 -18.519 53.833 1.00 78.19 77 PRO A N 1
ATOM 628 C CA . PRO A 1 77 ? -26.303 -17.949 52.757 1.00 78.19 77 PRO A CA 1
ATOM 629 C C . PRO A 1 77 ? -26.230 -18.802 51.485 1.00 78.19 77 PRO A C 1
ATOM 631 O O . PRO A 1 77 ? -25.145 -19.168 51.027 1.00 78.19 77 PRO A O 1
ATOM 634 N N . LEU A 1 78 ? -27.391 -19.066 50.884 1.00 76.94 78 LEU A N 1
ATOM 635 C CA . LEU A 1 78 ? -27.548 -19.694 49.571 1.00 76.94 78 LEU A CA 1
ATOM 636 C C . LEU A 1 78 ? -28.139 -18.658 48.606 1.00 76.94 78 LEU A C 1
ATOM 638 O O . LEU A 1 78 ? -29.346 -18.515 48.495 1.00 76.94 78 LEU A O 1
ATOM 642 N N . TYR A 1 79 ? -27.275 -17.904 47.925 1.00 77.00 79 TYR A N 1
ATOM 643 C CA . TYR A 1 79 ? -27.682 -16.825 47.011 1.00 77.00 79 TYR A CA 1
ATOM 644 C C . TYR A 1 79 ? -27.757 -17.274 45.541 1.00 77.00 79 TYR A C 1
ATOM 646 O O . TYR A 1 79 ? -27.364 -16.514 44.659 1.00 77.00 79 TYR A O 1
ATOM 654 N N . ARG A 1 80 ? -28.170 -18.512 45.240 1.00 78.44 80 ARG A N 1
ATOM 655 C CA . ARG A 1 80 ? -28.094 -19.030 43.856 1.00 78.44 80 ARG A CA 1
ATOM 656 C C . ARG A 1 80 ? -29.057 -18.321 42.908 1.00 78.44 80 ARG A C 1
ATOM 658 O O . ARG A 1 80 ? -28.753 -18.194 41.729 1.00 78.44 80 ARG A O 1
ATOM 665 N N . SER A 1 81 ? -30.197 -17.879 43.429 1.00 79.31 81 SER A N 1
ATOM 666 C CA . SER A 1 81 ? -31.246 -17.206 42.657 1.00 79.31 81 SER A CA 1
ATOM 667 C C . SER A 1 81 ? -31.166 -15.674 42.728 1.00 79.31 81 SER A C 1
ATOM 669 O O . SER A 1 81 ? -31.881 -14.983 42.003 1.00 79.31 81 SER A O 1
ATOM 671 N N . ALA A 1 82 ? -30.298 -15.118 43.581 1.00 81.50 82 ALA A N 1
ATOM 672 C CA . ALA A 1 82 ? -30.123 -13.676 43.760 1.00 81.50 82 ALA A CA 1
ATOM 673 C C . ALA A 1 82 ? -29.093 -13.120 42.760 1.00 81.50 82 ALA A C 1
ATOM 675 O O . ALA A 1 82 ? -27.984 -12.729 43.121 1.00 81.50 82 ALA A O 1
ATOM 676 N N . ASN A 1 83 ? -29.487 -13.108 41.484 1.00 83.56 83 ASN A N 1
ATOM 677 C CA . ASN A 1 83 ? -28.625 -12.779 40.345 1.00 83.56 83 ASN A CA 1
ATOM 678 C C . ASN A 1 83 ? -28.652 -11.295 39.958 1.00 83.56 83 ASN A C 1
ATOM 680 O O . ASN A 1 83 ? -28.337 -10.962 38.821 1.00 83.56 83 ASN A O 1
ATOM 684 N N . THR A 1 84 ? -29.079 -10.399 40.844 1.00 88.31 84 THR A N 1
ATOM 685 C CA . THR A 1 84 ? -28.994 -8.952 40.616 1.00 88.31 84 THR A CA 1
ATOM 686 C C . THR A 1 84 ? -28.692 -8.240 41.927 1.00 88.31 84 THR A C 1
ATOM 688 O O . THR A 1 84 ? -29.176 -8.635 42.993 1.00 88.31 84 THR A O 1
ATOM 691 N N . GLY A 1 85 ? -27.923 -7.151 41.859 1.00 89.31 85 GLY A N 1
ATOM 692 C CA . GLY A 1 85 ? -27.629 -6.339 43.040 1.00 89.31 85 GLY A CA 1
ATOM 693 C C . GLY A 1 85 ? -28.888 -5.741 43.685 1.00 89.31 85 GLY A C 1
ATOM 694 O O . GLY A 1 85 ? -28.968 -5.675 44.908 1.00 89.31 85 GLY A O 1
ATOM 695 N N . ALA A 1 86 ? -29.925 -5.424 42.899 1.00 90.25 86 ALA A N 1
ATOM 696 C CA . ALA A 1 86 ? -31.207 -4.926 43.408 1.00 90.25 86 ALA A CA 1
ATOM 697 C C . ALA A 1 86 ? -31.911 -5.924 44.349 1.00 90.25 86 ALA A C 1
ATOM 699 O O . ALA A 1 86 ? -32.393 -5.530 45.410 1.00 90.25 86 ALA A O 1
ATOM 700 N N . VAL A 1 87 ? -31.918 -7.218 44.005 1.00 91.44 87 VAL A N 1
ATOM 701 C CA . VAL A 1 87 ? -32.495 -8.272 44.861 1.00 91.44 87 VAL A CA 1
ATOM 702 C C . VAL A 1 87 ? -31.716 -8.398 46.172 1.00 91.44 87 VAL A C 1
ATOM 704 O O . VAL A 1 87 ? -32.313 -8.560 47.234 1.00 91.44 87 VAL A O 1
ATOM 707 N N . LEU A 1 88 ? -30.387 -8.277 46.122 1.00 91.94 88 LEU A N 1
ATOM 708 C CA . LEU A 1 88 ? -29.546 -8.308 47.320 1.00 91.94 88 LEU A CA 1
ATOM 709 C C . LEU A 1 88 ? -29.750 -7.065 48.203 1.00 91.94 88 LEU A C 1
ATOM 711 O O . LEU A 1 88 ? -29.814 -7.200 49.421 1.00 91.94 88 LEU A O 1
ATOM 715 N N . TYR A 1 89 ? -29.913 -5.870 47.628 1.00 92.44 89 TYR A N 1
ATOM 716 C CA . TYR A 1 89 ? -30.248 -4.668 48.402 1.00 92.44 89 TYR A CA 1
ATOM 717 C C . TYR A 1 89 ? -31.611 -4.779 49.093 1.00 92.44 89 TYR A C 1
ATOM 719 O O . TYR A 1 89 ? -31.734 -4.393 50.257 1.00 92.44 89 TYR A O 1
ATOM 727 N N . GLU A 1 90 ? -32.609 -5.348 48.417 1.00 91.62 90 GLU A N 1
ATOM 728 C CA . GLU A 1 90 ? -33.926 -5.582 49.012 1.00 91.62 90 GLU A CA 1
ATOM 729 C C . GLU A 1 90 ? -33.869 -6.637 50.127 1.00 91.62 90 GLU A C 1
ATOM 731 O O . GLU A 1 90 ? -34.479 -6.459 51.182 1.00 91.62 90 GLU A O 1
ATOM 736 N N . LEU A 1 91 ? -33.065 -7.695 49.958 1.00 91.62 91 LEU A N 1
ATOM 737 C CA . LEU A 1 91 ? -32.798 -8.664 51.024 1.00 91.62 91 LEU A CA 1
ATOM 738 C C . LEU A 1 91 ? -32.141 -7.989 52.234 1.00 91.62 91 LEU A C 1
ATOM 740 O O . LEU A 1 91 ? -32.563 -8.209 53.367 1.00 91.62 91 LEU A O 1
ATOM 744 N N . ALA A 1 92 ? -31.137 -7.144 52.001 1.00 92.50 92 ALA A N 1
ATOM 745 C CA . ALA A 1 92 ? -30.441 -6.414 53.054 1.00 92.50 92 ALA A CA 1
ATOM 746 C C . ALA A 1 92 ? -31.402 -5.518 53.859 1.00 92.50 92 ALA A C 1
ATOM 748 O O . ALA A 1 92 ? -31.392 -5.533 55.091 1.00 92.50 92 ALA A O 1
ATOM 749 N N . ARG A 1 93 ? -32.326 -4.833 53.169 1.00 92.56 93 ARG A N 1
ATOM 750 C CA . ARG A 1 93 ? -33.411 -4.068 53.803 1.00 92.56 93 ARG A CA 1
ATOM 751 C C . ARG A 1 93 ? -34.254 -4.948 54.732 1.00 92.56 93 ARG A C 1
ATOM 753 O O . ARG A 1 93 ? -34.427 -4.586 55.894 1.00 92.56 93 ARG A O 1
ATOM 760 N N . CYS A 1 94 ? -34.708 -6.105 54.244 1.00 92.06 94 CYS A N 1
ATOM 761 C CA . CYS A 1 94 ? -35.551 -7.038 55.001 1.00 92.06 94 CYS A CA 1
ATOM 762 C C . CYS A 1 94 ? -34.840 -7.627 56.234 1.00 92.06 94 CYS A C 1
ATOM 764 O O . CYS A 1 94 ? -35.482 -7.884 57.249 1.00 92.06 94 CYS A O 1
ATOM 766 N N . ILE A 1 95 ? -33.513 -7.804 56.190 1.00 92.19 95 ILE A N 1
ATOM 767 C CA . ILE A 1 95 ? -32.732 -8.300 57.338 1.00 92.19 95 ILE A CA 1
ATOM 768 C C . ILE A 1 95 ? -32.852 -7.351 58.536 1.00 92.19 95 ILE A C 1
ATOM 770 O O . ILE A 1 95 ? -33.025 -7.816 59.664 1.00 92.19 95 ILE A O 1
ATOM 774 N N . VAL A 1 96 ? -32.767 -6.038 58.300 1.00 89.62 96 VAL A N 1
ATOM 775 C CA . VAL A 1 96 ? -32.791 -5.022 59.365 1.00 89.62 96 VAL A CA 1
ATOM 776 C C . VAL A 1 96 ? -34.215 -4.632 59.750 1.00 89.62 96 VAL A C 1
ATOM 778 O O . VAL A 1 96 ? -34.491 -4.511 60.940 1.00 89.62 96 VAL A O 1
ATOM 781 N N . SER A 1 97 ? -35.113 -4.433 58.777 1.00 88.81 97 SER A N 1
ATOM 782 C CA . SER A 1 97 ? -36.500 -4.036 59.060 1.00 88.81 97 SER A CA 1
ATOM 783 C C . SER A 1 97 ? -37.354 -5.178 59.605 1.00 88.81 97 SER A C 1
ATOM 785 O O . SER A 1 97 ? -38.393 -4.912 60.198 1.00 88.81 97 SER A O 1
ATOM 787 N N . GLN A 1 98 ? -36.928 -6.430 59.398 1.00 84.69 98 GLN A N 1
ATOM 788 C CA . GLN A 1 98 ? -37.689 -7.650 59.700 1.00 84.69 98 GLN A CA 1
ATOM 789 C C . GLN A 1 98 ? -39.022 -7.760 58.936 1.00 84.69 98 GLN A C 1
ATOM 791 O O . GLN A 1 98 ? -39.828 -8.651 59.187 1.00 84.69 98 GLN A O 1
ATOM 796 N N . GLU A 1 99 ? -39.249 -6.884 57.958 1.00 86.94 99 GLU A N 1
ATOM 797 C CA . GLU A 1 99 ? -40.397 -6.958 57.061 1.00 86.94 99 GLU A CA 1
ATOM 798 C C . GLU A 1 99 ? -40.111 -7.951 55.934 1.00 86.94 99 GLU A C 1
ATOM 800 O O . GLU A 1 99 ? -38.999 -8.009 55.403 1.00 86.94 99 GLU A O 1
ATOM 805 N N . ARG A 1 100 ? -41.125 -8.714 55.518 1.00 84.50 100 ARG A N 1
ATOM 806 C CA . ARG A 1 100 ? -41.001 -9.630 54.381 1.00 84.50 100 ARG A CA 1
ATOM 807 C C . ARG A 1 100 ? -41.422 -8.936 53.090 1.00 84.50 100 ARG A C 1
ATOM 809 O O . ARG A 1 100 ? -42.515 -8.386 52.996 1.00 84.50 100 ARG A O 1
ATOM 816 N N . SER A 1 101 ? -40.551 -8.988 52.086 1.00 83.69 101 SER A N 1
ATOM 817 C CA . SER A 1 101 ? -40.828 -8.484 50.740 1.00 83.69 101 SER A CA 1
ATOM 818 C C . SER A 1 101 ? -41.301 -9.618 49.831 1.00 83.69 101 SER A C 1
ATOM 820 O O . SER A 1 101 ? -40.714 -10.699 49.823 1.00 83.69 101 SER A O 1
ATOM 822 N N . LEU A 1 102 ? -42.348 -9.370 49.039 1.00 77.94 102 LEU A N 1
ATOM 823 C CA . LEU A 1 102 ? -42.899 -10.342 48.081 1.00 77.94 102 LEU A CA 1
ATOM 824 C C . LEU A 1 102 ? -41.982 -10.563 46.867 1.00 77.94 102 LEU A C 1
ATOM 826 O O . LEU A 1 102 ? -42.141 -11.537 46.138 1.00 77.94 102 LEU A O 1
ATOM 830 N N . CYS A 1 103 ? -41.027 -9.658 46.644 1.00 80.50 103 CYS A N 1
ATOM 831 C CA . CYS A 1 103 ? -40.132 -9.666 45.488 1.00 80.50 103 CYS A CA 1
ATOM 832 C C . CYS A 1 103 ? -38.859 -10.503 45.710 1.00 80.50 103 CYS A C 1
ATOM 834 O O . CYS A 1 103 ? -37.975 -10.509 44.851 1.00 80.50 103 CYS A O 1
ATOM 836 N N . LEU A 1 104 ? -38.735 -11.176 46.859 1.00 86.62 104 LEU A N 1
ATOM 837 C CA . LEU A 1 104 ? -37.569 -11.990 47.186 1.00 86.62 104 LEU A CA 1
ATOM 838 C C . LEU A 1 104 ? -37.722 -13.430 46.670 1.00 86.62 104 LEU A C 1
ATOM 840 O O . LEU A 1 104 ? -38.782 -14.036 46.838 1.00 86.62 104 LEU A O 1
ATOM 844 N N . PRO A 1 105 ? -36.661 -14.017 46.087 1.00 89.88 105 PRO A N 1
ATOM 845 C CA . PRO A 1 105 ? -36.636 -15.439 45.766 1.00 89.88 105 PRO A CA 1
ATOM 846 C C . PRO A 1 105 ? -36.885 -16.310 47.010 1.00 89.88 105 PRO A C 1
ATOM 848 O O . PRO A 1 105 ? -36.485 -15.917 48.109 1.00 89.88 105 PRO A O 1
ATOM 851 N N . PRO A 1 106 ? -37.453 -17.521 46.856 1.00 88.06 106 PRO A N 1
ATOM 852 C CA . PRO A 1 106 ? -37.742 -18.416 47.979 1.00 88.06 106 PRO A CA 1
ATOM 853 C C . PRO A 1 106 ? -36.504 -18.705 48.841 1.00 88.06 106 PRO A C 1
ATOM 855 O O . PRO A 1 106 ? -36.593 -18.640 50.058 1.00 88.06 106 PRO A O 1
ATOM 858 N N . GLU A 1 107 ? -35.322 -18.869 48.234 1.00 88.94 107 GLU A N 1
ATOM 859 C CA . GLU A 1 107 ? -34.058 -19.075 48.965 1.00 88.94 107 GLU A CA 1
ATOM 860 C C . GLU A 1 107 ? -33.715 -17.910 49.918 1.00 88.94 107 GLU A C 1
ATOM 862 O O . GLU A 1 107 ? -33.175 -18.115 51.006 1.00 88.94 107 GLU A O 1
ATOM 867 N N . CYS A 1 108 ? -34.027 -16.671 49.523 1.00 89.88 108 CYS A N 1
ATOM 868 C CA . CYS A 1 108 ? -33.826 -15.486 50.355 1.00 89.88 108 CYS A CA 1
ATOM 869 C C . CYS A 1 108 ? -34.849 -15.431 51.497 1.00 89.88 108 CYS A C 1
ATOM 871 O O . CYS A 1 108 ? -34.510 -15.030 52.610 1.00 89.88 108 CYS A O 1
ATOM 873 N N . THR A 1 109 ? -36.083 -15.860 51.234 1.00 88.75 109 THR A N 1
ATOM 874 C CA . THR A 1 109 ? -37.143 -15.963 52.242 1.00 88.75 109 THR A CA 1
ATOM 875 C C . THR A 1 109 ? -36.821 -17.035 53.283 1.00 88.75 109 THR A C 1
ATOM 877 O O . THR A 1 109 ? -36.959 -16.764 54.476 1.00 88.75 109 THR A O 1
ATOM 880 N N . ASP A 1 110 ? -36.318 -18.195 52.854 1.00 89.94 110 ASP A N 1
ATOM 881 C CA . ASP A 1 110 ? -35.859 -19.280 53.729 1.00 89.94 110 ASP A CA 1
ATOM 882 C C . ASP A 1 110 ? -34.684 -18.826 54.604 1.00 89.94 110 ASP A C 1
ATOM 884 O O . ASP A 1 110 ? -34.655 -19.086 55.806 1.00 89.94 110 ASP A O 1
ATOM 888 N N . PHE A 1 111 ? -33.733 -18.083 54.025 1.00 91.62 111 PHE A N 1
ATOM 889 C CA . PHE A 1 111 ? -32.616 -17.499 54.771 1.00 91.62 111 PHE A CA 1
ATOM 890 C C . PHE A 1 111 ? -33.087 -16.531 55.865 1.00 91.62 111 PHE A C 1
ATOM 892 O O . PHE A 1 111 ? -32.573 -16.573 56.982 1.00 91.62 111 PHE A O 1
ATOM 899 N N . LEU A 1 112 ? -34.062 -15.673 55.556 1.00 91.38 112 LEU A N 1
ATOM 900 C CA . LEU A 1 112 ? -34.661 -14.764 56.533 1.00 91.38 112 LEU A CA 1
ATOM 901 C C . LEU A 1 112 ? -35.401 -15.534 57.640 1.00 91.38 112 LEU A C 1
ATOM 903 O O . LEU A 1 112 ? -35.270 -15.176 58.802 1.00 91.38 112 LEU A O 1
ATOM 907 N N . SER A 1 113 ? -36.113 -16.618 57.313 1.00 91.12 113 SER A N 1
ATOM 908 C CA . SER A 1 113 ? -36.796 -17.454 58.317 1.00 91.12 113 SER A CA 1
ATOM 909 C C . SER A 1 113 ? -35.813 -18.166 59.240 1.00 91.12 113 SER A C 1
ATOM 911 O O . SER A 1 113 ? -35.973 -18.109 60.453 1.00 91.12 113 SER A O 1
ATOM 913 N N . ALA A 1 114 ? -34.728 -18.719 58.695 1.00 91.69 114 ALA A N 1
ATOM 914 C CA . ALA A 1 114 ? -33.652 -19.287 59.504 1.00 91.69 114 ALA A CA 1
ATOM 915 C C . ALA A 1 114 ? -32.963 -18.236 60.396 1.00 91.69 114 ALA A C 1
ATOM 917 O O . ALA A 1 114 ? -32.432 -18.570 61.452 1.00 91.69 114 ALA A O 1
ATOM 918 N N . LEU A 1 115 ? -32.928 -16.967 59.973 1.00 92.25 115 LEU A N 1
ATOM 919 C CA . LEU A 1 115 ? -32.403 -15.875 60.790 1.00 92.25 115 LEU A CA 1
ATOM 920 C C . LEU A 1 115 ? -33.359 -15.506 61.931 1.00 92.25 115 LEU A C 1
ATOM 922 O O . LEU A 1 115 ? -32.886 -15.271 63.039 1.00 92.25 115 LEU A O 1
ATOM 926 N N . ASP A 1 116 ? -34.668 -15.496 61.672 1.00 92.12 116 ASP A N 1
ATOM 927 C CA . ASP A 1 116 ? -35.702 -15.253 62.684 1.00 92.12 116 ASP A CA 1
ATOM 928 C C . ASP A 1 116 ? -35.709 -16.364 63.752 1.00 92.12 116 ASP A C 1
ATOM 930 O O . ASP A 1 116 ? -35.641 -16.058 64.939 1.00 92.12 116 ASP A O 1
ATOM 934 N N . GLU A 1 117 ? -35.657 -17.639 63.346 1.00 91.44 117 GLU A N 1
ATOM 935 C CA . GLU A 1 117 ? -35.559 -18.793 64.262 1.00 91.44 117 GLU A CA 1
ATOM 936 C C . GLU A 1 117 ? -34.321 -18.719 65.171 1.00 91.44 117 GLU A C 1
ATOM 938 O O . GLU A 1 117 ? -34.359 -19.084 66.343 1.00 91.44 117 GLU A O 1
ATOM 943 N N . MET A 1 118 ? -33.190 -18.233 64.648 1.00 88.50 118 MET A N 1
ATOM 944 C CA . MET A 1 118 ? -31.969 -18.069 65.440 1.00 88.50 118 MET A CA 1
ATOM 945 C C . MET A 1 118 ? -31.981 -16.859 66.376 1.00 88.50 118 MET A C 1
ATOM 947 O O . MET A 1 118 ? -31.050 -16.730 67.175 1.00 88.50 118 MET A O 1
ATOM 951 N N . ASP A 1 119 ? -32.929 -15.939 66.229 1.00 91.56 119 ASP A N 1
ATOM 952 C CA . ASP A 1 119 ? -33.059 -14.774 67.100 1.00 91.56 119 ASP A CA 1
ATOM 953 C C . ASP A 1 119 ? -34.048 -15.025 68.251 1.00 91.56 119 ASP A C 1
ATOM 955 O O . ASP A 1 119 ? -34.099 -14.231 69.192 1.00 91.56 119 ASP A O 1
ATOM 959 N N . GLU A 1 120 ? -34.762 -16.156 68.249 1.00 91.06 120 GLU A N 1
ATOM 960 C CA . GLU A 1 120 ? -35.582 -16.591 69.380 1.00 91.06 120 GLU A CA 1
ATOM 961 C C . GLU A 1 120 ? -34.732 -16.792 70.647 1.00 91.06 120 GLU A C 1
ATOM 963 O O . GLU A 1 120 ? -33.633 -17.354 70.616 1.00 91.06 120 GLU A O 1
ATOM 968 N N . PHE A 1 121 ? -35.247 -16.345 71.797 1.00 89.50 121 PHE A N 1
ATOM 969 C CA . PHE A 1 121 ? -34.596 -16.530 73.098 1.00 89.50 121 PHE A CA 1
ATOM 970 C C . PHE A 1 121 ? -34.812 -17.968 73.611 1.00 89.50 121 PHE A C 1
ATOM 972 O O . PHE A 1 121 ? -35.531 -18.210 74.579 1.00 89.50 121 PHE A O 1
ATOM 979 N N . ALA A 1 122 ? -34.211 -18.948 72.932 1.00 87.50 122 ALA A N 1
ATOM 980 C CA . ALA A 1 122 ? -34.348 -20.371 73.238 1.00 87.50 122 ALA A CA 1
ATOM 981 C C . ALA A 1 122 ? -32.997 -21.107 73.165 1.00 87.50 122 ALA A C 1
ATOM 983 O O . ALA A 1 122 ? -32.187 -20.886 72.268 1.00 87.50 122 ALA A O 1
ATOM 984 N N . GLY A 1 123 ? -32.739 -22.013 74.119 1.00 83.12 123 GLY A N 1
ATOM 985 C CA . GLY A 1 123 ? -31.525 -22.849 74.127 1.00 83.12 123 GLY A CA 1
ATOM 986 C C . GLY A 1 123 ? -30.216 -22.102 74.434 1.00 83.12 123 GLY A C 1
ATOM 987 O O . GLY A 1 123 ? -29.146 -22.524 73.988 1.00 83.12 123 GLY A O 1
ATOM 988 N N . LEU A 1 124 ? -30.291 -20.991 75.174 1.00 87.56 124 LEU A N 1
ATOM 989 C CA . LEU A 1 124 ? -29.156 -20.128 75.519 1.00 87.56 124 LEU A CA 1
ATOM 990 C C . LEU A 1 124 ? -28.509 -20.524 76.863 1.00 87.56 124 LEU A C 1
ATOM 992 O O . LEU A 1 124 ? -29.192 -21.052 77.743 1.00 87.56 124 LEU A O 1
ATOM 996 N N . PRO A 1 125 ? -27.200 -20.266 77.063 1.00 87.62 125 PRO A N 1
ATOM 997 C CA . PRO A 1 125 ? -26.570 -20.418 78.371 1.00 87.62 125 PRO A CA 1
ATOM 998 C C . PRO A 1 125 ? -27.240 -19.518 79.423 1.00 87.62 125 PRO A C 1
ATOM 1000 O O . PRO A 1 125 ? -27.556 -18.371 79.106 1.00 87.62 125 PRO A O 1
ATOM 1003 N N . PRO A 1 126 ? -27.358 -19.956 80.692 1.00 84.31 126 PRO A N 1
ATOM 1004 C CA . PRO A 1 126 ? -28.012 -19.181 81.757 1.00 84.31 126 PRO A CA 1
ATOM 1005 C C . PRO A 1 126 ? -27.290 -17.866 82.104 1.00 84.31 126 PRO A C 1
ATOM 1007 O O . PRO A 1 126 ? -27.796 -17.062 82.876 1.00 84.31 126 PRO A O 1
ATOM 1010 N N . THR A 1 127 ? -26.094 -17.648 81.554 1.00 86.62 127 THR A N 1
ATOM 1011 C CA . THR A 1 127 ? -25.295 -16.429 81.714 1.00 86.62 127 THR A CA 1
ATOM 1012 C C . THR A 1 127 ? -25.682 -15.305 80.749 1.00 86.62 127 THR A C 1
ATOM 1014 O O . THR A 1 127 ? -25.167 -14.203 80.903 1.00 86.62 127 THR A O 1
ATOM 1017 N N . ILE A 1 128 ? -26.498 -15.578 79.722 1.00 90.62 128 ILE A N 1
ATOM 1018 C CA . ILE A 1 128 ? -26.966 -14.580 78.750 1.00 90.62 128 ILE A CA 1
ATOM 1019 C C . ILE A 1 128 ? -28.401 -14.198 79.104 1.00 90.62 128 ILE A C 1
ATOM 1021 O O . ILE A 1 128 ? -29.301 -15.033 79.035 1.00 90.62 128 ILE A O 1
ATOM 1025 N N . ASP A 1 129 ? -28.608 -12.938 79.464 1.00 90.50 129 ASP A N 1
ATOM 1026 C CA . ASP A 1 129 ? -29.932 -12.367 79.674 1.00 90.50 129 ASP A CA 1
ATOM 1027 C C . ASP A 1 129 ? -30.551 -11.874 78.354 1.00 90.50 129 ASP A C 1
ATOM 1029 O O . ASP A 1 129 ? -29.886 -11.743 77.319 1.00 90.50 129 ASP A O 1
ATOM 1033 N N . GLU A 1 130 ? -31.854 -11.602 78.386 1.00 90.81 130 GLU A N 1
ATOM 1034 C CA . GLU A 1 130 ? -32.625 -11.181 77.212 1.00 90.81 130 GLU A CA 1
ATOM 1035 C C . GLU A 1 130 ? -32.106 -9.858 76.618 1.00 90.81 130 GLU A C 1
ATOM 1037 O O . GLU A 1 130 ? -32.044 -9.699 75.397 1.00 90.81 130 GLU A O 1
ATOM 1042 N N . ALA A 1 131 ? -31.632 -8.937 77.466 1.00 90.56 131 ALA A N 1
ATOM 1043 C CA . ALA A 1 131 ? -31.050 -7.670 77.030 1.00 90.56 131 ALA A CA 1
ATOM 1044 C C . ALA A 1 131 ? -29.743 -7.875 76.245 1.00 90.56 131 ALA A C 1
ATOM 1046 O O . ALA A 1 131 ? -29.589 -7.330 75.146 1.00 90.56 131 ALA A O 1
ATOM 1047 N N . THR A 1 132 ? -28.817 -8.701 76.752 1.00 91.19 132 THR A N 1
ATOM 1048 C CA . THR A 1 132 ? -27.575 -9.027 76.034 1.00 91.19 132 THR A CA 1
ATOM 1049 C C . THR A 1 132 ? -27.868 -9.791 74.744 1.00 91.19 132 THR A C 1
ATOM 1051 O O . THR A 1 132 ? -27.228 -9.538 73.720 1.00 91.19 132 THR A O 1
ATOM 1054 N N . TRP A 1 133 ? -28.862 -10.685 74.745 1.00 94.44 133 TRP A N 1
ATOM 1055 C CA . TRP A 1 133 ? -29.282 -11.395 73.537 1.00 94.44 133 TRP A CA 1
ATOM 1056 C C . TRP A 1 133 ? -29.811 -10.450 72.452 1.00 94.44 133 TRP A C 1
ATOM 1058 O O . TRP A 1 133 ? -29.368 -10.533 71.305 1.00 94.44 133 TRP A O 1
ATOM 1068 N N . GLY A 1 134 ? -30.653 -9.479 72.818 1.00 92.44 134 GLY A N 1
ATOM 1069 C CA . GLY A 1 134 ? -31.140 -8.450 71.895 1.00 92.44 134 GLY A CA 1
ATOM 1070 C C . GLY A 1 134 ? -30.011 -7.632 71.253 1.00 92.44 134 GLY A C 1
ATOM 1071 O O . GLY A 1 134 ? -30.048 -7.354 70.051 1.00 92.44 134 GLY A O 1
ATOM 1072 N N . ILE A 1 135 ? -28.957 -7.307 72.016 1.00 93.25 135 ILE A N 1
ATOM 1073 C CA . ILE A 1 135 ? -27.747 -6.650 71.490 1.00 93.25 135 ILE A CA 1
ATOM 1074 C C . ILE A 1 135 ? -27.043 -7.556 70.467 1.00 93.25 135 ILE A C 1
ATOM 1076 O O . ILE A 1 135 ? -26.694 -7.095 69.376 1.00 93.25 135 ILE A O 1
ATOM 1080 N N . ILE A 1 136 ? -26.866 -8.845 70.778 1.00 94.00 136 ILE A N 1
ATOM 1081 C CA . ILE A 1 136 ? -26.226 -9.819 69.879 1.00 94.00 136 ILE A CA 1
ATOM 1082 C C . ILE A 1 136 ? -27.009 -9.950 68.567 1.00 94.00 136 ILE A C 1
ATOM 1084 O O . ILE A 1 136 ? -26.408 -9.830 67.497 1.00 94.00 136 ILE A O 1
ATOM 1088 N N . CYS A 1 137 ? -28.327 -10.160 68.625 1.00 93.88 137 CYS A N 1
ATOM 1089 C CA . CYS A 1 137 ? -29.187 -10.290 67.444 1.00 93.88 137 CYS A CA 1
ATOM 1090 C C . CYS A 1 137 ? -29.143 -9.030 66.571 1.00 93.88 137 CYS A C 1
ATOM 1092 O O . CYS A 1 137 ? -28.945 -9.119 65.356 1.00 93.88 137 CYS A O 1
ATOM 1094 N N . LYS A 1 138 ? -29.220 -7.842 67.187 1.00 93.94 138 LYS A N 1
ATOM 1095 C CA . LYS A 1 138 ? -29.131 -6.558 66.479 1.00 93.94 138 LYS A CA 1
ATOM 1096 C C . LYS A 1 138 ? -27.808 -6.406 65.727 1.00 93.94 138 LYS A C 1
ATOM 1098 O O . LYS A 1 138 ? -27.810 -6.087 64.536 1.00 93.94 138 LYS A O 1
ATOM 1103 N N . HIS A 1 139 ? -26.677 -6.656 66.390 1.00 94.44 139 HIS A N 1
ATOM 1104 C CA . HIS A 1 139 ? -25.358 -6.570 65.752 1.00 94.44 139 HIS A CA 1
ATOM 1105 C C . HIS A 1 139 ? -25.150 -7.658 64.694 1.00 94.44 139 HIS A C 1
ATOM 1107 O O . HIS A 1 139 ? -24.581 -7.374 63.641 1.00 94.44 139 HIS A O 1
ATOM 1113 N N . ARG A 1 140 ? -25.656 -8.879 64.915 1.00 94.69 140 ARG A N 1
ATOM 1114 C CA . ARG A 1 140 ? -25.617 -9.977 63.934 1.00 94.69 140 ARG A CA 1
ATOM 1115 C C . ARG A 1 140 ? -26.366 -9.599 62.655 1.00 94.69 140 ARG A C 1
ATOM 1117 O O . ARG A 1 140 ? -25.799 -9.727 61.571 1.00 94.69 140 ARG A O 1
ATOM 1124 N N . ARG A 1 141 ? -27.600 -9.095 62.766 1.00 94.31 141 ARG A N 1
ATOM 1125 C CA . ARG A 1 141 ? -28.396 -8.627 61.617 1.00 94.31 141 ARG A CA 1
ATOM 1126 C C . ARG A 1 141 ? -27.705 -7.493 60.875 1.00 94.31 141 ARG A C 1
ATOM 1128 O O . ARG A 1 141 ? -27.584 -7.559 59.657 1.00 94.31 141 ARG A O 1
ATOM 1135 N N . LEU A 1 142 ? -27.178 -6.504 61.599 1.00 94.38 142 LEU A N 1
ATOM 1136 C CA . LEU A 1 142 ? -26.445 -5.387 60.999 1.00 94.38 142 LEU A CA 1
ATOM 1137 C C . LEU A 1 142 ? -25.184 -5.859 60.259 1.00 94.38 142 LEU A C 1
ATOM 1139 O O . LEU A 1 142 ? -24.869 -5.366 59.179 1.00 94.38 142 LEU A O 1
ATOM 1143 N N . ARG A 1 143 ? -24.474 -6.849 60.806 1.00 93.44 143 ARG A N 1
ATOM 1144 C CA . ARG A 1 143 ? -23.309 -7.445 60.151 1.00 93.44 143 ARG A CA 1
ATOM 1145 C C . ARG A 1 143 ? -23.685 -8.166 58.856 1.00 93.44 143 ARG A C 1
ATOM 1147 O O . ARG A 1 143 ? -23.007 -7.979 57.850 1.00 93.44 143 ARG A O 1
ATOM 1154 N N . ILE A 1 144 ? -24.751 -8.967 58.869 1.00 93.38 144 ILE A N 1
ATOM 1155 C CA . ILE A 1 144 ? -25.229 -9.678 57.672 1.00 93.38 144 ILE A CA 1
ATOM 1156 C C . ILE A 1 144 ? -25.739 -8.678 56.618 1.00 93.38 144 ILE A C 1
ATOM 1158 O O . ILE A 1 144 ? -25.413 -8.830 55.446 1.00 93.38 144 ILE A O 1
ATOM 1162 N N . ASP A 1 145 ? -26.464 -7.628 57.017 1.00 93.62 145 ASP A N 1
ATOM 1163 C CA . ASP A 1 145 ? -26.933 -6.552 56.125 1.00 93.62 145 ASP A CA 1
ATOM 1164 C C . ASP A 1 145 ? -25.786 -5.931 55.311 1.00 93.62 145 ASP A C 1
ATOM 1166 O O . ASP A 1 145 ? -25.862 -5.849 54.083 1.00 93.62 145 ASP A O 1
ATOM 1170 N N . TYR A 1 146 ? -24.685 -5.557 55.968 1.00 94.44 146 TYR A N 1
ATOM 1171 C CA . TYR A 1 146 ? -23.525 -4.988 55.277 1.00 94.44 146 TYR A CA 1
ATOM 1172 C C . TYR A 1 146 ? -22.783 -6.006 54.402 1.00 94.44 146 TYR A C 1
ATOM 1174 O O . TYR A 1 146 ? -22.325 -5.635 53.322 1.00 94.44 146 TYR A O 1
ATOM 1182 N N . GLU A 1 147 ? -22.704 -7.278 54.803 1.00 92.06 147 GLU A N 1
ATOM 1183 C CA . GLU A 1 147 ? -22.136 -8.345 53.963 1.00 92.06 147 GLU A CA 1
ATOM 1184 C C . GLU A 1 147 ? -22.958 -8.550 52.676 1.00 92.06 147 GLU A C 1
ATOM 1186 O O . GLU A 1 147 ? -22.394 -8.685 51.586 1.00 92.06 147 GLU A O 1
ATOM 1191 N N . VAL A 1 148 ? -24.293 -8.510 52.772 1.00 92.69 148 VAL A N 1
ATOM 1192 C CA . VAL A 1 148 ? -25.197 -8.602 51.613 1.00 92.69 148 VAL A CA 1
ATOM 1193 C C . VAL A 1 148 ? -25.076 -7.364 50.719 1.00 92.69 148 VAL A C 1
ATOM 1195 O O . VAL A 1 148 ? -24.930 -7.506 49.503 1.00 92.69 148 VAL A O 1
ATOM 1198 N N . LYS A 1 149 ? -25.066 -6.153 51.294 1.00 94.69 149 LYS A N 1
ATOM 1199 C CA . LYS A 1 149 ? -24.869 -4.894 50.547 1.00 94.69 149 LYS A CA 1
ATOM 1200 C C . LYS A 1 149 ? -23.520 -4.842 49.839 1.00 94.69 149 LYS A C 1
ATOM 1202 O O . LYS A 1 149 ? -23.451 -4.372 48.706 1.00 94.69 149 LYS A O 1
ATOM 1207 N N . LEU A 1 150 ? -22.456 -5.334 50.474 1.00 93.88 150 LEU A N 1
ATOM 1208 C CA . LEU A 1 150 ? -21.132 -5.390 49.860 1.00 93.88 150 LEU A CA 1
ATOM 1209 C C . LEU A 1 150 ? -21.129 -6.330 48.650 1.00 93.88 150 LEU A C 1
ATOM 1211 O O . LEU A 1 150 ? -20.601 -5.973 47.598 1.00 93.88 150 LEU A O 1
ATOM 1215 N N . ARG A 1 151 ? -21.776 -7.495 48.765 1.00 92.56 151 ARG A N 1
ATOM 1216 C CA . ARG A 1 151 ? -21.948 -8.426 47.642 1.00 92.56 151 ARG A CA 1
ATOM 1217 C C . ARG A 1 151 ? -22.772 -7.811 46.505 1.00 92.56 151 ARG A C 1
ATOM 1219 O O . ARG A 1 151 ? -22.420 -7.991 45.343 1.00 92.56 151 ARG A O 1
ATOM 1226 N N . ALA A 1 152 ? -23.828 -7.062 46.827 1.00 93.25 152 ALA A N 1
ATOM 1227 C CA . ALA A 1 152 ? -24.626 -6.329 45.844 1.00 93.25 152 ALA A CA 1
ATOM 1228 C C . ALA A 1 152 ? -23.786 -5.285 45.088 1.00 93.25 152 ALA A C 1
ATOM 1230 O O . ALA A 1 152 ? -23.800 -5.250 43.859 1.00 93.25 152 ALA A O 1
ATOM 1231 N N . ALA A 1 153 ? -23.003 -4.480 45.814 1.00 94.50 153 ALA A N 1
ATOM 1232 C CA . ALA A 1 153 ? -22.113 -3.477 45.232 1.00 94.50 153 ALA A CA 1
ATOM 1233 C C . ALA A 1 153 ? -21.022 -4.108 44.345 1.00 94.50 153 ALA A C 1
ATOM 1235 O O . ALA A 1 153 ? -20.758 -3.617 43.251 1.00 94.50 153 ALA A O 1
ATOM 1236 N N . GLN A 1 154 ? -20.428 -5.229 44.772 1.00 93.81 154 GLN A N 1
ATOM 1237 C CA . GLN A 1 154 ? -19.473 -5.999 43.961 1.00 93.81 154 GLN A CA 1
ATOM 1238 C C . GLN A 1 154 ? -20.098 -6.510 42.660 1.00 93.81 154 GLN A C 1
ATOM 1240 O O . GLN A 1 154 ? -19.453 -6.492 41.612 1.00 93.81 154 GLN A O 1
ATOM 1245 N N . MET A 1 155 ? -21.356 -6.945 42.714 1.00 92.44 155 MET A N 1
ATOM 1246 C CA . MET A 1 155 ? -22.079 -7.402 41.535 1.00 92.44 155 MET A CA 1
ATOM 1247 C C . MET A 1 155 ? -22.334 -6.262 40.540 1.00 92.44 155 MET A C 1
ATOM 1249 O O . MET A 1 155 ? -22.012 -6.409 39.365 1.00 92.44 155 MET A O 1
ATOM 1253 N N . HIS A 1 156 ? -22.813 -5.107 41.013 1.00 91.50 156 HIS A N 1
ATOM 1254 C CA . HIS A 1 156 ? -22.977 -3.916 40.170 1.00 91.50 156 HIS A CA 1
ATOM 1255 C C . HIS A 1 156 ? -21.661 -3.477 39.516 1.00 91.50 156 HIS A C 1
ATOM 1257 O O . HIS A 1 156 ? -21.648 -3.146 38.331 1.00 91.50 156 HIS A O 1
ATOM 1263 N N . MET A 1 157 ? -20.551 -3.533 40.261 1.00 93.81 157 MET A N 1
ATOM 1264 C CA . MET A 1 157 ? -19.220 -3.261 39.719 1.00 93.81 157 MET A CA 1
ATOM 1265 C C . MET A 1 157 ? -18.860 -4.226 38.583 1.00 93.81 157 MET A C 1
ATOM 1267 O O . MET A 1 157 ? -18.440 -3.795 37.511 1.00 93.81 157 MET A O 1
ATOM 1271 N N . SER A 1 158 ? -19.070 -5.528 38.780 1.00 93.19 158 SER A N 1
ATOM 1272 C CA . SER A 1 158 ? -18.770 -6.528 37.753 1.00 93.19 158 SER A CA 1
ATOM 1273 C C . SER A 1 158 ? -19.620 -6.342 36.487 1.00 93.19 158 SER A C 1
ATOM 1275 O O . SER A 1 158 ? -19.085 -6.409 35.377 1.00 93.19 158 SER A O 1
ATOM 1277 N N . ASP A 1 159 ? -20.915 -6.050 36.635 1.00 92.38 159 ASP A N 1
ATOM 1278 C CA . ASP A 1 159 ? -21.829 -5.803 35.512 1.00 92.38 159 ASP A CA 1
ATOM 1279 C C . ASP A 1 159 ? -21.432 -4.549 34.716 1.00 92.38 159 ASP A C 1
ATOM 1281 O O . ASP A 1 159 ? -21.436 -4.539 33.476 1.00 92.38 159 ASP A O 1
ATOM 1285 N N . GLY A 1 160 ? -21.049 -3.482 35.420 1.00 93.94 160 GLY A N 1
ATOM 1286 C CA . GLY A 1 160 ? -20.594 -2.245 34.800 1.00 93.94 160 GLY A CA 1
ATOM 1287 C C . GLY A 1 160 ? -19.254 -2.399 34.076 1.00 93.94 160 GLY A C 1
ATOM 1288 O O . GLY A 1 160 ? -19.122 -1.946 32.937 1.00 93.94 160 GLY A O 1
ATOM 1289 N N . GLU A 1 161 ? -18.292 -3.123 34.657 1.00 94.81 161 GLU A N 1
ATOM 1290 C CA . GLU A 1 161 ? -17.020 -3.465 34.002 1.00 94.81 161 GLU A CA 1
ATOM 1291 C C . GLU A 1 161 ? -17.236 -4.305 32.733 1.00 94.81 161 GLU A C 1
ATOM 1293 O O . GLU A 1 161 ? -16.656 -4.012 31.680 1.00 94.81 161 GLU A O 1
ATOM 1298 N N . ALA A 1 162 ? -18.126 -5.302 32.781 1.00 95.56 162 ALA A N 1
ATOM 1299 C CA . ALA A 1 162 ? -18.481 -6.114 31.616 1.00 95.56 162 ALA A CA 1
ATOM 1300 C C . ALA A 1 162 ? -19.134 -5.273 30.500 1.00 95.56 162 ALA A C 1
ATOM 1302 O O . ALA A 1 162 ? -18.845 -5.451 29.303 1.00 95.56 162 ALA A O 1
ATOM 1303 N N . THR A 1 163 ? -19.985 -4.318 30.881 1.00 95.75 163 THR A N 1
ATOM 1304 C CA . THR A 1 163 ? -20.629 -3.380 29.954 1.00 95.75 163 THR A CA 1
ATOM 1305 C C . THR A 1 163 ? -19.605 -2.434 29.324 1.00 95.75 163 THR A C 1
ATOM 1307 O O . THR A 1 163 ? -19.565 -2.314 28.095 1.00 95.75 163 THR A O 1
ATOM 1310 N N . LEU A 1 164 ? -18.708 -1.840 30.121 1.00 96.31 164 LEU A N 1
ATOM 1311 C CA . LEU A 1 164 ? -17.607 -0.998 29.637 1.00 96.31 164 LEU A CA 1
ATOM 1312 C C . LEU A 1 164 ? -16.717 -1.752 28.646 1.00 96.31 164 LEU A C 1
ATOM 1314 O O . LEU A 1 164 ? -16.485 -1.264 27.537 1.00 96.31 164 LEU A O 1
ATOM 1318 N N . ALA A 1 165 ? -16.293 -2.972 28.983 1.00 96.75 165 ALA A N 1
ATOM 1319 C CA . ALA A 1 165 ? -15.484 -3.808 28.098 1.00 96.75 165 ALA A CA 1
ATOM 1320 C C . ALA A 1 165 ? -16.199 -4.102 26.765 1.00 96.75 165 ALA A C 1
ATOM 1322 O O . ALA A 1 165 ? -15.577 -4.177 25.700 1.00 96.75 165 ALA A O 1
ATOM 1323 N N . THR A 1 166 ? -17.526 -4.258 26.791 1.00 97.06 166 THR A N 1
ATOM 1324 C CA . THR A 1 166 ? -18.343 -4.445 25.583 1.00 97.06 166 THR A CA 1
ATOM 1325 C C . THR A 1 166 ? -18.397 -3.179 24.728 1.00 97.06 166 THR A C 1
ATOM 1327 O O . THR A 1 166 ? -18.212 -3.250 23.509 1.00 97.06 166 THR A O 1
ATOM 1330 N N . LEU A 1 167 ? -18.604 -2.009 25.337 1.00 96.38 167 LEU A N 1
ATOM 1331 C CA . LEU A 1 167 ? -18.612 -0.730 24.624 1.00 96.38 167 LEU A CA 1
ATOM 1332 C C . LEU A 1 167 ? -17.233 -0.397 24.033 1.00 96.38 167 LEU A C 1
ATOM 1334 O O . LEU A 1 167 ? -17.148 0.009 22.872 1.00 96.38 167 LEU A O 1
ATOM 1338 N N . GLN A 1 168 ? -16.150 -0.652 24.768 1.00 96.50 168 GLN A N 1
ATOM 1339 C CA . GLN A 1 168 ? -14.777 -0.481 24.282 1.00 96.50 168 GLN A CA 1
ATOM 1340 C C . GLN A 1 168 ? -14.492 -1.362 23.056 1.00 96.50 168 GLN A C 1
ATOM 1342 O O . GLN A 1 168 ? -13.996 -0.867 22.039 1.00 96.50 168 GLN A O 1
ATOM 1347 N N . ARG A 1 169 ? -14.894 -2.643 23.087 1.00 96.75 169 ARG A N 1
ATOM 1348 C CA . ARG A 1 169 ? -14.813 -3.536 21.914 1.00 96.75 169 ARG A CA 1
ATOM 1349 C C . ARG A 1 169 ? -15.612 -3.004 20.723 1.00 96.75 169 ARG A C 1
ATOM 1351 O O . ARG A 1 169 ? -15.132 -3.062 19.591 1.00 96.75 169 ARG A O 1
ATOM 1358 N N . ARG A 1 170 ? -16.805 -2.436 20.950 1.00 95.44 170 ARG A N 1
ATOM 1359 C CA . ARG A 1 170 ? -17.601 -1.805 19.879 1.00 95.44 170 ARG A CA 1
ATOM 1360 C C . ARG A 1 170 ? -16.860 -0.628 19.248 1.00 95.44 170 ARG A C 1
ATOM 1362 O O . ARG A 1 170 ? -16.852 -0.534 18.023 1.00 95.44 170 ARG A O 1
ATOM 1369 N N . VAL A 1 171 ? -16.227 0.238 20.043 1.00 96.62 171 VAL A N 1
ATOM 1370 C CA . VAL A 1 171 ? -15.411 1.352 19.527 1.00 96.62 171 VAL A CA 1
ATOM 1371 C C . VAL A 1 171 ? -14.267 0.826 18.665 1.00 96.62 171 VAL A C 1
ATOM 1373 O O . VAL A 1 171 ? -14.085 1.306 17.546 1.00 96.62 171 VAL A O 1
ATOM 1376 N N . GLN A 1 172 ? -13.544 -0.191 19.137 1.00 96.19 172 GLN A N 1
ATOM 1377 C CA . GLN A 1 172 ? -12.439 -0.787 18.387 1.00 96.19 172 GLN A CA 1
ATOM 1378 C C . GLN A 1 172 ? -12.901 -1.360 17.039 1.00 96.19 172 GLN A C 1
ATOM 1380 O O . GLN A 1 172 ? -12.331 -1.038 15.997 1.00 96.19 172 GLN A O 1
ATOM 1385 N N . PHE A 1 173 ? -14.011 -2.100 17.028 1.00 96.06 173 PHE A N 1
ATOM 1386 C CA . PHE A 1 173 ? -14.601 -2.619 15.794 1.00 96.06 173 PHE A CA 1
ATOM 1387 C C . PHE A 1 173 ? -14.996 -1.503 14.810 1.00 96.06 173 PHE A C 1
ATOM 1389 O O . PHE A 1 173 ? -14.788 -1.622 13.600 1.00 96.06 173 PHE A O 1
ATOM 1396 N N . LYS A 1 174 ? -15.560 -0.388 15.299 1.00 95.12 174 LYS A N 1
ATOM 1397 C CA . LYS A 1 174 ? -15.890 0.761 14.438 1.00 95.12 174 LYS A CA 1
ATOM 1398 C C . LYS A 1 174 ? -14.637 1.445 13.885 1.00 95.12 174 LYS A C 1
ATOM 1400 O O . LYS A 1 174 ? -14.640 1.786 12.703 1.00 95.12 174 LYS A O 1
ATOM 1405 N N . LYS A 1 175 ? -13.565 1.583 14.676 1.00 96.19 175 LYS A N 1
ATOM 1406 C CA . LYS A 1 175 ? -12.266 2.097 14.200 1.00 96.19 175 LYS A CA 1
ATOM 1407 C C . LYS A 1 175 ? -11.699 1.234 13.074 1.00 96.19 175 LYS A C 1
ATOM 1409 O O . LYS A 1 175 ? -11.332 1.760 12.027 1.00 96.19 175 LYS A O 1
ATOM 1414 N N . GLU A 1 176 ? -11.694 -0.086 13.247 1.00 96.25 176 GLU A N 1
ATOM 1415 C CA . GLU A 1 176 ? -11.249 -1.016 12.204 1.00 96.25 176 GLU A CA 1
ATOM 1416 C C . GLU A 1 176 ? -12.106 -0.916 10.942 1.00 96.25 176 GLU A C 1
ATOM 1418 O O . GLU A 1 176 ? -11.579 -0.928 9.830 1.00 96.25 176 GLU A O 1
ATOM 1423 N N . LYS A 1 177 ? -13.429 -0.775 11.089 1.00 95.44 177 LYS A N 1
ATOM 1424 C CA . LYS A 1 177 ? -14.328 -0.562 9.950 1.00 95.44 177 LYS A CA 1
ATOM 1425 C C . LYS A 1 177 ? -13.975 0.717 9.185 1.00 95.44 177 LYS A C 1
ATOM 1427 O O . LYS A 1 177 ? -13.913 0.675 7.959 1.00 95.44 177 LYS A O 1
ATOM 1432 N N . ILE A 1 178 ? -13.719 1.828 9.880 1.00 95.69 178 ILE A N 1
ATOM 1433 C CA . ILE A 1 178 ? -13.291 3.091 9.252 1.00 95.69 178 ILE A CA 1
ATOM 1434 C C . ILE A 1 178 ? -11.969 2.893 8.498 1.00 95.69 178 ILE A C 1
ATOM 1436 O O . ILE A 1 178 ? -11.861 3.297 7.340 1.00 95.69 178 ILE A O 1
ATOM 1440 N N . ALA A 1 179 ? -10.990 2.216 9.106 1.00 96.12 179 ALA A N 1
ATOM 1441 C CA . ALA A 1 179 ? -9.708 1.927 8.466 1.00 96.12 179 ALA A CA 1
ATOM 1442 C C . ALA A 1 179 ? -9.871 1.112 7.168 1.00 96.12 179 ALA A C 1
ATOM 1444 O O . ALA A 1 179 ? -9.295 1.477 6.144 1.00 96.12 179 ALA A O 1
ATOM 1445 N N . ARG A 1 180 ? -10.715 0.069 7.171 1.00 95.94 180 ARG A N 1
ATOM 1446 C CA . ARG A 1 180 ? -11.014 -0.732 5.966 1.00 95.94 180 ARG A CA 1
ATOM 1447 C C . ARG A 1 180 ? -11.632 0.116 4.853 1.00 95.94 180 ARG A C 1
ATOM 1449 O O . ARG A 1 180 ? -11.148 0.091 3.727 1.00 95.94 180 ARG A O 1
ATOM 1456 N N . VAL A 1 181 ? -12.637 0.934 5.176 1.00 95.06 181 VAL A N 1
ATOM 1457 C CA . VAL A 1 181 ? -13.289 1.804 4.179 1.00 95.06 181 VAL A CA 1
ATOM 1458 C C . VAL A 1 181 ? -12.308 2.837 3.606 1.00 95.06 181 VAL A C 1
ATOM 1460 O O . VAL A 1 181 ? -12.383 3.161 2.421 1.00 95.06 181 VAL A O 1
ATOM 1463 N N . ASN A 1 182 ? -11.356 3.333 4.403 1.00 95.38 182 ASN A N 1
ATOM 1464 C CA . ASN A 1 182 ? -10.296 4.219 3.914 1.00 95.38 182 ASN A CA 1
ATOM 1465 C C . ASN A 1 182 ? -9.362 3.526 2.912 1.00 95.38 182 ASN A C 1
ATOM 1467 O O . ASN A 1 182 ? -9.038 4.119 1.880 1.00 95.38 182 ASN A O 1
ATOM 1471 N N . VAL A 1 18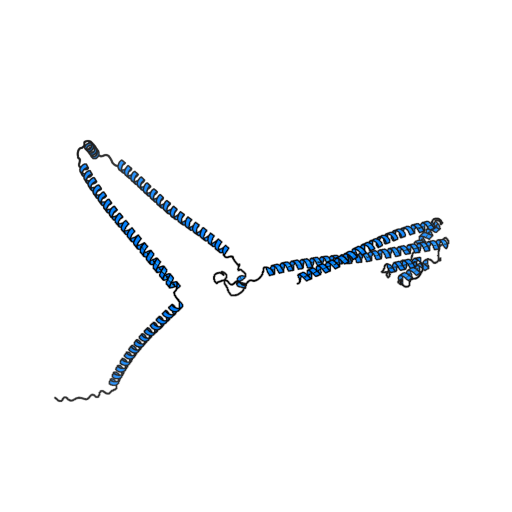3 ? -8.978 2.272 3.171 1.00 96.31 183 VAL A N 1
ATOM 1472 C CA . VAL A 1 183 ? -8.204 1.459 2.219 1.00 96.31 183 VAL A CA 1
ATOM 1473 C C . VAL A 1 183 ? -8.980 1.273 0.914 1.00 96.31 183 VAL A C 1
ATOM 1475 O O . VAL A 1 183 ? -8.420 1.475 -0.162 1.00 96.31 183 VAL A O 1
ATOM 1478 N N . ASP A 1 184 ? -10.279 0.981 0.984 1.00 94.44 184 ASP A N 1
ATOM 1479 C CA . ASP A 1 184 ? -11.119 0.829 -0.210 1.00 94.44 184 ASP A CA 1
ATOM 1480 C C . ASP A 1 184 ? -11.236 2.135 -1.006 1.00 94.44 184 ASP A C 1
ATOM 1482 O O . ASP A 1 184 ? -11.204 2.133 -2.235 1.00 94.44 184 ASP A O 1
ATOM 1486 N N . ILE A 1 185 ? -11.325 3.285 -0.325 1.00 94.38 185 ILE A N 1
ATOM 1487 C CA . ILE A 1 185 ? -11.290 4.595 -0.989 1.00 94.38 185 ILE A CA 1
ATOM 1488 C C . ILE A 1 185 ? -9.951 4.811 -1.703 1.00 94.38 185 ILE A C 1
ATOM 1490 O O . ILE A 1 185 ? -9.950 5.371 -2.800 1.00 94.38 185 ILE A O 1
ATOM 1494 N N . ALA A 1 186 ? -8.827 4.416 -1.101 1.00 94.38 186 ALA A N 1
ATOM 1495 C CA . ALA A 1 186 ? -7.512 4.540 -1.723 1.00 94.38 186 ALA A CA 1
ATOM 1496 C C . ALA A 1 186 ? -7.393 3.648 -2.969 1.00 94.38 186 ALA A C 1
ATOM 1498 O O . ALA A 1 186 ? -6.990 4.141 -4.022 1.00 94.38 186 ALA A O 1
ATOM 1499 N N . LYS A 1 187 ? -7.843 2.389 -2.885 1.00 94.69 187 LYS A N 1
ATOM 1500 C CA . LYS A 1 187 ? -7.903 1.461 -4.028 1.00 94.69 187 LYS A CA 1
ATOM 1501 C C . LYS A 1 187 ? -8.757 2.011 -5.167 1.00 94.69 187 LYS A C 1
ATOM 1503 O O . LYS A 1 187 ? -8.264 2.146 -6.278 1.00 94.69 187 LYS A O 1
ATOM 1508 N N . LEU A 1 188 ? -9.978 2.465 -4.871 1.00 92.69 188 LEU A N 1
ATOM 1509 C CA . LEU A 1 188 ? -10.865 3.075 -5.869 1.00 92.69 188 LEU A CA 1
ATOM 1510 C C . LEU A 1 188 ? -10.250 4.313 -6.539 1.00 92.69 188 LEU A C 1
ATOM 1512 O O . LEU A 1 188 ? -10.539 4.593 -7.699 1.00 92.69 188 LEU A O 1
ATOM 1516 N N . ARG A 1 189 ? -9.428 5.095 -5.823 1.00 92.00 189 ARG A N 1
ATOM 1517 C CA . ARG A 1 189 ? -8.698 6.225 -6.424 1.00 92.00 189 ARG A CA 1
ATOM 1518 C C . ARG A 1 189 ? -7.602 5.742 -7.367 1.00 92.00 189 ARG A C 1
ATOM 1520 O O . ARG A 1 189 ? -7.471 6.315 -8.441 1.00 92.00 189 ARG A O 1
ATOM 1527 N N . ALA A 1 190 ? -6.839 4.726 -6.969 1.00 93.25 190 ALA A N 1
ATOM 1528 C CA . ALA A 1 190 ? -5.793 4.145 -7.802 1.00 93.25 190 ALA A CA 1
ATOM 1529 C C . ALA A 1 190 ? -6.381 3.523 -9.076 1.00 93.25 190 ALA A C 1
ATOM 1531 O O . ALA A 1 190 ? -5.918 3.835 -10.165 1.00 93.25 190 ALA A O 1
ATOM 1532 N N . GLU A 1 191 ? -7.457 2.744 -8.957 1.00 90.94 191 GLU A N 1
ATOM 1533 C CA . GLU A 1 191 ? -8.190 2.175 -10.096 1.00 90.94 191 GLU A CA 1
ATOM 1534 C C . GLU A 1 191 ? -8.750 3.264 -11.013 1.00 90.94 191 GLU A C 1
ATOM 1536 O O . GLU A 1 191 ? -8.626 3.175 -12.229 1.00 90.94 191 GLU A O 1
ATOM 1541 N N . TYR A 1 192 ? -9.324 4.330 -10.445 1.00 90.75 192 TYR A N 1
ATOM 1542 C CA . TYR A 1 192 ? -9.808 5.462 -11.233 1.00 90.75 192 TYR A CA 1
ATOM 1543 C C . TYR A 1 192 ? -8.681 6.139 -12.021 1.00 90.75 192 TYR A C 1
ATOM 1545 O O . TYR A 1 192 ? -8.847 6.401 -13.208 1.00 90.75 192 TYR A O 1
ATOM 1553 N N . LEU A 1 193 ? -7.539 6.414 -11.382 1.00 91.25 193 LEU A N 1
ATOM 1554 C CA . LEU A 1 193 ? -6.376 6.999 -12.055 1.00 91.25 193 LEU A CA 1
ATOM 1555 C C . LEU A 1 193 ? -5.833 6.062 -13.132 1.00 91.25 193 LEU A C 1
ATOM 1557 O O . LEU A 1 193 ? -5.577 6.507 -14.246 1.00 91.25 193 LEU A O 1
ATOM 1561 N N . ASN A 1 194 ? -5.720 4.771 -12.826 1.00 91.62 194 ASN A N 1
ATOM 1562 C CA . ASN A 1 194 ? -5.286 3.771 -13.787 1.00 91.62 194 ASN A CA 1
ATOM 1563 C C . ASN A 1 194 ? -6.214 3.738 -15.001 1.00 91.62 194 ASN A C 1
ATOM 1565 O O . ASN A 1 194 ? -5.730 3.781 -16.116 1.00 91.62 194 ASN A O 1
ATOM 1569 N N . ASN A 1 195 ? -7.532 3.756 -14.809 1.00 89.06 195 ASN A N 1
ATOM 1570 C CA . ASN A 1 195 ? -8.487 3.758 -15.919 1.00 89.06 195 ASN A CA 1
ATOM 1571 C C . ASN A 1 195 ? -8.478 5.073 -16.711 1.00 89.06 195 ASN A C 1
ATOM 1573 O O . ASN A 1 195 ? -8.732 5.059 -17.908 1.00 89.06 195 ASN A O 1
ATOM 1577 N N . MET A 1 196 ? -8.191 6.208 -16.066 1.00 88.12 196 MET A N 1
ATOM 1578 C CA . MET A 1 196 ? -8.034 7.488 -16.766 1.00 88.12 196 MET A CA 1
ATOM 1579 C C . MET A 1 196 ? -6.766 7.514 -17.625 1.00 88.12 196 MET A C 1
ATOM 1581 O O . MET A 1 196 ? -6.796 8.021 -18.743 1.00 88.12 196 MET A O 1
ATOM 1585 N N . HIS A 1 197 ? -5.659 6.966 -17.124 1.00 86.38 197 HI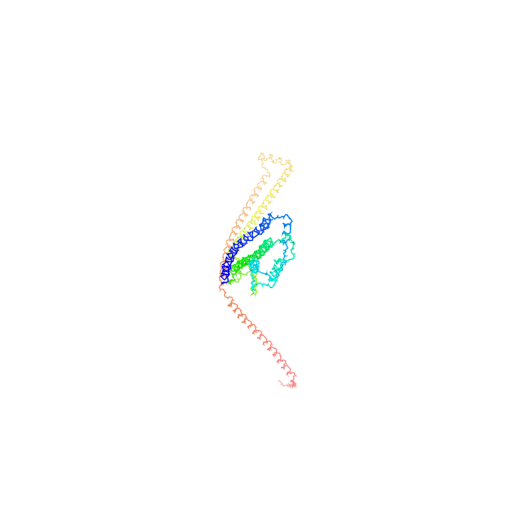S A N 1
ATOM 1586 C CA . HIS A 1 197 ? -4.389 6.931 -17.852 1.00 86.38 197 HIS A CA 1
ATOM 1587 C C . HIS A 1 197 ? -4.329 5.803 -18.887 1.00 86.38 197 HIS A C 1
ATOM 1589 O O . HIS A 1 197 ? -3.842 6.015 -19.993 1.00 86.38 197 HIS A O 1
ATOM 1595 N N . ASN A 1 198 ? -4.871 4.632 -18.563 1.00 85.00 198 ASN A N 1
ATOM 1596 C CA . ASN A 1 198 ? -4.946 3.457 -19.425 1.00 85.00 198 ASN A CA 1
ATOM 1597 C C . ASN A 1 198 ? -6.181 3.519 -20.333 1.00 85.00 198 ASN A C 1
ATOM 1599 O O . ASN A 1 198 ? -7.029 2.625 -20.344 1.00 85.00 198 ASN A O 1
ATOM 1603 N N . THR A 1 199 ? -6.310 4.629 -21.056 1.00 82.44 199 THR A N 1
ATOM 1604 C CA . THR A 1 199 ? -7.359 4.792 -22.058 1.00 82.44 199 THR A CA 1
ATOM 1605 C C . THR A 1 199 ? -6.841 4.272 -23.391 1.00 82.44 199 THR A C 1
ATOM 1607 O O . THR A 1 199 ? -5.819 4.740 -23.891 1.00 82.44 199 THR A O 1
ATOM 1610 N N . GLN A 1 200 ? -7.560 3.323 -23.988 1.00 80.00 200 GLN A N 1
ATOM 1611 C CA . GLN A 1 200 ? -7.273 2.873 -25.346 1.00 80.00 200 GLN A CA 1
ATOM 1612 C C . GLN A 1 200 ? -7.634 3.984 -26.336 1.00 80.00 200 GLN A C 1
ATOM 1614 O O . GLN A 1 200 ? -8.757 4.488 -26.340 1.00 80.00 200 GLN A O 1
ATOM 1619 N N . MET A 1 201 ? -6.675 4.367 -27.175 1.00 80.94 201 MET A N 1
ATOM 1620 C CA . MET A 1 201 ? -6.869 5.349 -28.239 1.00 80.94 201 MET A CA 1
ATOM 1621 C C . MET A 1 201 ? -6.586 4.688 -29.583 1.00 80.94 201 MET A C 1
ATOM 1623 O O . MET A 1 201 ? -5.547 4.055 -29.762 1.00 80.94 201 MET A O 1
ATOM 1627 N N . GLN A 1 202 ? -7.501 4.847 -30.537 1.00 83.38 202 GLN A N 1
ATOM 1628 C CA . GLN A 1 202 ? -7.289 4.380 -31.902 1.00 83.38 202 GLN A CA 1
ATOM 1629 C C . GLN A 1 202 ? -6.500 5.434 -32.681 1.00 83.38 202 GLN A C 1
ATOM 1631 O O . GLN A 1 202 ? -6.955 6.565 -32.848 1.00 83.38 202 GLN A O 1
ATOM 1636 N N . ILE A 1 203 ? -5.327 5.050 -33.179 1.00 83.12 203 ILE A N 1
ATOM 1637 C CA . ILE A 1 203 ? -4.475 5.904 -34.006 1.00 83.12 203 ILE A CA 1
ATOM 1638 C C . ILE A 1 203 ? -4.402 5.287 -35.399 1.00 83.12 203 ILE A C 1
ATOM 1640 O O . ILE A 1 203 ? -4.083 4.110 -35.554 1.00 83.12 203 ILE A O 1
ATOM 1644 N N . VAL A 1 204 ? -4.693 6.085 -36.424 1.00 86.00 204 VAL A N 1
ATOM 1645 C CA . VAL A 1 204 ? -4.612 5.652 -37.822 1.00 86.00 204 VAL A CA 1
ATOM 1646 C C . VAL A 1 204 ? -3.263 6.087 -38.391 1.00 86.00 204 VAL A C 1
ATOM 1648 O O . VAL A 1 204 ? -3.005 7.279 -38.555 1.00 86.00 204 VAL A O 1
ATOM 1651 N N . LEU A 1 205 ? -2.397 5.117 -38.690 1.00 85.69 205 LEU A N 1
ATOM 1652 C CA . LEU A 1 205 ? -1.070 5.335 -39.272 1.00 85.69 205 LEU A CA 1
ATOM 1653 C C . LEU A 1 205 ? -1.026 4.847 -40.724 1.00 85.69 205 LEU A C 1
ATOM 1655 O O . LEU A 1 205 ? -1.742 3.926 -41.116 1.00 85.69 205 LEU A O 1
ATOM 1659 N N . ARG A 1 206 ? -0.165 5.461 -41.543 1.00 86.88 206 ARG A N 1
ATOM 1660 C CA . ARG A 1 206 ? 0.077 5.006 -42.920 1.00 86.88 206 ARG A CA 1
ATOM 1661 C C . ARG A 1 206 ? 0.914 3.723 -42.916 1.00 86.88 206 ARG A C 1
ATOM 1663 O O . ARG A 1 206 ? 1.800 3.558 -42.076 1.00 86.88 206 ARG A O 1
ATOM 1670 N N . ARG A 1 207 ? 0.677 2.846 -43.897 1.00 78.38 207 ARG A N 1
ATOM 1671 C CA . ARG A 1 207 ? 1.487 1.637 -44.124 1.00 78.38 207 ARG A CA 1
ATOM 1672 C C . ARG A 1 207 ? 2.964 2.029 -44.287 1.00 78.38 207 ARG A C 1
ATOM 1674 O O . ARG A 1 207 ? 3.266 2.932 -45.062 1.00 78.38 207 ARG A O 1
ATOM 1681 N N . GLY A 1 208 ? 3.856 1.370 -43.545 1.00 81.00 208 GLY A N 1
ATOM 1682 C CA . GLY A 1 208 ? 5.294 1.678 -43.493 1.00 81.00 208 GLY A CA 1
ATOM 1683 C C . GLY A 1 208 ? 5.755 2.441 -42.244 1.00 81.00 208 GLY A C 1
ATOM 1684 O O . GLY A 1 208 ? 6.953 2.521 -42.015 1.00 81.00 208 GLY A O 1
ATOM 1685 N N . LEU A 1 209 ? 4.834 2.961 -41.420 1.00 84.62 209 LEU A N 1
ATOM 1686 C CA . LEU A 1 209 ? 5.144 3.502 -40.082 1.00 84.62 209 LEU A CA 1
ATOM 1687 C C . LEU A 1 209 ? 4.940 2.477 -38.955 1.00 84.62 209 LEU A C 1
ATOM 1689 O O . LEU A 1 209 ? 5.171 2.782 -37.790 1.00 84.62 209 LEU A O 1
ATOM 1693 N N . VAL A 1 210 ? 4.461 1.285 -39.305 1.00 87.50 210 VAL A N 1
ATOM 1694 C CA . VAL A 1 210 ? 4.269 0.160 -38.392 1.00 87.50 210 VAL A CA 1
ATOM 1695 C C . VAL A 1 210 ? 5.268 -0.910 -38.802 1.00 87.50 210 VAL A C 1
ATOM 1697 O O . VAL A 1 210 ? 5.197 -1.413 -39.923 1.00 87.50 210 VAL A O 1
ATOM 1700 N N . GLU A 1 211 ? 6.212 -1.207 -37.914 1.00 85.69 211 GLU A N 1
ATOM 1701 C CA . GLU A 1 211 ? 7.297 -2.173 -38.154 1.00 85.69 211 GLU A CA 1
ATOM 1702 C C . GLU A 1 211 ? 6.937 -3.598 -37.698 1.00 85.69 211 GLU A C 1
ATOM 1704 O O . GLU A 1 211 ? 7.678 -4.543 -37.957 1.00 85.69 211 GLU A O 1
ATOM 1709 N N . VAL A 1 212 ? 5.783 -3.766 -37.046 1.00 87.25 212 VAL A N 1
ATOM 1710 C CA . VAL A 1 212 ? 5.285 -5.054 -36.547 1.00 87.25 212 VAL A CA 1
ATOM 1711 C C . VAL A 1 212 ? 4.448 -5.748 -37.633 1.00 87.25 212 VAL A C 1
ATOM 1713 O O . VAL A 1 212 ? 3.657 -5.076 -38.306 1.00 87.25 212 VAL A O 1
ATOM 1716 N N . PRO A 1 213 ? 4.595 -7.070 -37.843 1.00 85.25 213 PRO A N 1
ATOM 1717 C CA . PRO A 1 213 ? 3.749 -7.813 -38.772 1.00 85.25 213 PRO A CA 1
ATOM 1718 C C . PRO A 1 213 ? 2.283 -7.775 -38.324 1.00 85.25 213 PRO A C 1
ATOM 1720 O O . PRO A 1 213 ? 1.976 -7.999 -37.159 1.00 85.25 213 PRO A O 1
ATOM 1723 N N . LEU A 1 214 ? 1.378 -7.506 -39.265 1.00 84.62 214 LEU A N 1
ATOM 1724 C CA . LEU A 1 214 ? -0.053 -7.370 -38.996 1.00 84.62 214 LEU A CA 1
ATOM 1725 C C . LEU A 1 214 ? -0.799 -8.619 -39.477 1.00 84.62 214 LEU A C 1
ATOM 1727 O O . LEU A 1 214 ? -0.810 -8.901 -40.677 1.00 84.62 214 LEU A O 1
ATOM 1731 N N . THR A 1 215 ? -1.454 -9.333 -38.563 1.00 86.06 215 THR A N 1
ATOM 1732 C CA . THR A 1 215 ? -2.471 -10.354 -38.866 1.00 86.06 215 THR A CA 1
ATOM 1733 C C . THR A 1 215 ? -3.897 -9.805 -38.773 1.00 86.06 215 THR A C 1
ATOM 1735 O O . THR A 1 215 ? -4.827 -10.417 -39.295 1.00 86.06 215 THR A O 1
ATOM 1738 N N . GLY A 1 216 ? -4.066 -8.616 -38.183 1.00 81.69 216 GLY A N 1
ATOM 1739 C CA . GLY A 1 216 ? -5.356 -7.942 -38.014 1.00 81.69 216 GLY A CA 1
ATOM 1740 C C . GLY A 1 216 ? -5.983 -8.163 -36.636 1.00 81.69 216 GLY A C 1
ATOM 1741 O O . GLY A 1 216 ? -7.099 -7.697 -36.406 1.00 81.69 216 GLY A O 1
ATOM 1742 N N . SER A 1 217 ? -5.277 -8.840 -35.722 1.00 87.25 217 SER A N 1
ATOM 1743 C CA . SER A 1 217 ? -5.665 -8.954 -34.315 1.00 87.25 217 SER A CA 1
ATOM 1744 C C . SER A 1 217 ? -5.130 -7.770 -33.507 1.00 87.25 217 SER A C 1
ATOM 1746 O O . SER A 1 217 ? -4.088 -7.201 -33.822 1.00 87.25 217 SER A O 1
ATOM 1748 N N . ILE A 1 218 ? -5.814 -7.415 -32.416 1.00 82.62 218 ILE A N 1
ATOM 1749 C CA . ILE A 1 218 ? -5.294 -6.439 -31.441 1.00 82.62 218 ILE A CA 1
ATOM 1750 C C . ILE A 1 218 ? -4.048 -7.001 -30.738 1.00 82.62 218 ILE A C 1
ATOM 1752 O O . ILE A 1 218 ? -3.160 -6.242 -30.355 1.00 82.62 218 ILE A O 1
ATOM 1756 N N . ASP A 1 219 ? -3.947 -8.328 -30.637 1.00 86.75 219 ASP A N 1
ATOM 1757 C CA . ASP A 1 219 ? -2.819 -8.998 -29.991 1.00 86.75 219 ASP A CA 1
ATOM 1758 C C . ASP A 1 219 ? -1.488 -8.808 -30.728 1.00 86.75 219 ASP A C 1
ATOM 1760 O O . ASP A 1 219 ? -0.433 -8.929 -30.104 1.00 86.75 219 ASP A O 1
ATOM 1764 N N . ASP A 1 220 ? -1.523 -8.439 -32.017 1.00 86.81 220 ASP A N 1
ATOM 1765 C CA . ASP A 1 220 ? -0.326 -8.096 -32.797 1.00 86.81 220 ASP A CA 1
ATOM 1766 C C . ASP A 1 220 ? 0.461 -6.943 -32.143 1.00 86.81 220 ASP A C 1
ATOM 1768 O O . ASP A 1 220 ? 1.667 -6.816 -32.337 1.00 86.81 220 ASP A O 1
ATOM 1772 N N . PHE A 1 221 ? -0.204 -6.103 -31.342 1.00 84.69 221 PHE A N 1
ATOM 1773 C CA . PHE A 1 221 ? 0.377 -4.904 -30.736 1.00 84.69 221 PHE A CA 1
ATOM 1774 C C . PHE A 1 221 ? 0.803 -5.080 -29.274 1.00 84.69 221 PHE A C 1
ATOM 1776 O O . PHE A 1 221 ? 1.244 -4.108 -28.663 1.00 84.69 221 PHE A O 1
ATOM 1783 N N . ASN A 1 222 ? 0.703 -6.286 -28.701 1.00 86.00 222 ASN A N 1
ATOM 1784 C CA . ASN A 1 222 ? 1.055 -6.523 -27.294 1.00 86.00 222 ASN A CA 1
ATOM 1785 C C . ASN A 1 222 ? 2.535 -6.216 -26.986 1.00 86.00 222 ASN A C 1
ATOM 1787 O O . ASN A 1 222 ? 2.840 -5.740 -25.896 1.00 86.00 222 ASN A O 1
ATOM 1791 N N . ASP A 1 223 ? 3.425 -6.436 -27.958 1.00 85.44 223 ASP A N 1
ATOM 1792 C CA . ASP A 1 223 ? 4.867 -6.141 -27.873 1.00 85.44 223 ASP A CA 1
ATOM 1793 C C . ASP A 1 223 ? 5.264 -4.862 -28.642 1.00 85.44 223 ASP A C 1
ATOM 1795 O O . ASP A 1 223 ? 6.441 -4.596 -28.891 1.00 85.44 223 ASP A O 1
ATOM 1799 N N . ALA A 1 224 ? 4.283 -4.049 -29.050 1.00 87.06 224 ALA A N 1
ATOM 1800 C CA . ALA A 1 224 ? 4.522 -2.825 -29.805 1.00 87.06 224 ALA A CA 1
ATOM 1801 C C . ALA A 1 224 ? 4.603 -1.601 -28.883 1.00 87.06 224 ALA A C 1
ATOM 1803 O O . ALA A 1 224 ? 3.797 -1.424 -27.970 1.00 87.06 224 ALA A O 1
ATOM 1804 N N . ILE A 1 225 ? 5.544 -0.698 -29.170 1.00 89.19 225 ILE A N 1
ATOM 1805 C CA . ILE A 1 225 ? 5.689 0.581 -28.465 1.00 89.19 225 ILE A CA 1
ATOM 1806 C C . ILE A 1 225 ? 5.526 1.756 -29.427 1.00 89.19 225 ILE A C 1
ATOM 1808 O O . ILE A 1 225 ? 5.931 1.698 -30.588 1.00 89.19 225 ILE A O 1
ATOM 1812 N N . PHE A 1 226 ? 4.942 2.851 -28.939 1.00 87.12 226 PHE A N 1
ATOM 1813 C CA . PHE A 1 226 ? 4.825 4.083 -29.712 1.00 87.12 226 PHE A CA 1
ATOM 1814 C C . PHE A 1 226 ? 6.068 4.950 -29.506 1.00 87.12 226 PHE A C 1
ATOM 1816 O O . PHE A 1 226 ? 6.303 5.447 -28.405 1.00 87.12 226 PHE A O 1
ATOM 1823 N N . VAL A 1 227 ? 6.853 5.146 -30.567 1.00 89.44 227 VAL A N 1
ATOM 1824 C CA . VAL A 1 227 ? 8.089 5.939 -30.524 1.00 89.44 227 VAL A CA 1
ATOM 1825 C C . VAL A 1 227 ? 7.865 7.297 -31.198 1.00 89.44 227 VAL A C 1
ATOM 1827 O O . VAL A 1 227 ? 7.444 7.345 -32.359 1.00 89.44 227 VAL A O 1
ATOM 1830 N N . PRO A 1 228 ? 8.149 8.426 -30.522 1.00 89.94 228 PRO A N 1
ATOM 1831 C CA . PRO A 1 228 ? 8.073 9.741 -31.141 1.00 89.94 228 PRO A CA 1
ATOM 1832 C C . PRO A 1 228 ? 9.039 9.868 -32.323 1.00 89.94 228 PRO A C 1
ATOM 1834 O O . PRO A 1 228 ? 10.228 9.572 -32.217 1.00 89.94 228 PRO A O 1
ATOM 1837 N N . ARG A 1 229 ? 8.556 10.430 -33.437 1.00 88.75 229 ARG A N 1
ATOM 1838 C CA . ARG A 1 229 ? 9.366 10.664 -34.648 1.00 88.75 229 ARG A CA 1
ATOM 1839 C C . ARG A 1 229 ? 10.674 11.417 -34.369 1.00 88.75 229 ARG A C 1
ATOM 1841 O O . ARG A 1 229 ? 11.689 11.123 -34.992 1.00 88.75 229 ARG A O 1
ATOM 1848 N N . LYS A 1 230 ? 10.652 12.362 -33.425 1.00 94.38 230 LYS A N 1
ATOM 1849 C CA . LYS A 1 230 ? 11.820 13.164 -33.038 1.00 94.38 230 LYS A CA 1
ATOM 1850 C C . LYS A 1 230 ? 12.993 12.291 -32.572 1.00 94.38 230 LYS A C 1
ATOM 1852 O O . LYS A 1 230 ? 14.123 12.542 -32.970 1.00 94.38 230 LYS A O 1
ATOM 1857 N N . GLU A 1 231 ? 12.726 11.252 -31.783 1.00 93.38 231 GLU A N 1
ATOM 1858 C CA . GLU A 1 231 ? 13.772 10.357 -31.271 1.00 93.38 231 GLU A CA 1
ATOM 1859 C C . GLU A 1 231 ? 14.424 9.556 -32.405 1.00 93.38 231 GLU A C 1
ATOM 1861 O O . GLU A 1 231 ? 15.648 9.439 -32.470 1.00 93.38 231 GLU A O 1
ATOM 1866 N N . ILE A 1 232 ? 13.615 9.086 -33.360 1.00 90.69 232 ILE A N 1
ATOM 1867 C CA . ILE A 1 232 ? 14.097 8.378 -34.554 1.00 90.69 232 ILE A CA 1
ATOM 1868 C C . ILE A 1 232 ? 14.977 9.302 -35.408 1.00 90.69 232 ILE A C 1
ATOM 1870 O O . ILE A 1 232 ? 16.050 8.909 -35.866 1.00 90.69 232 ILE A O 1
ATOM 1874 N N . GLU A 1 233 ? 14.553 10.550 -35.615 1.00 93.44 233 GLU A N 1
ATOM 1875 C CA . GLU A 1 233 ? 15.318 11.536 -36.384 1.00 93.44 233 GLU A CA 1
ATOM 1876 C C . GLU A 1 233 ? 16.650 11.895 -35.713 1.00 93.44 233 GLU A C 1
ATOM 1878 O O . GLU A 1 233 ? 17.670 11.996 -36.401 1.00 93.44 233 GLU A O 1
ATOM 1883 N N . GLU A 1 234 ? 16.672 12.021 -34.384 1.00 96.62 234 GLU A N 1
ATOM 1884 C CA . GLU A 1 234 ? 17.894 12.249 -33.608 1.00 96.62 234 GLU A CA 1
ATOM 1885 C C . GLU A 1 234 ? 18.878 11.078 -33.725 1.00 96.62 234 GLU A C 1
ATOM 1887 O O . GLU A 1 234 ? 20.075 11.289 -33.947 1.00 96.62 234 GLU A O 1
ATOM 1892 N N . ILE A 1 235 ? 18.393 9.836 -33.635 1.00 95.31 235 ILE A N 1
ATOM 1893 C CA . ILE A 1 235 ? 19.225 8.642 -33.828 1.00 95.31 235 ILE A CA 1
ATOM 1894 C C . ILE A 1 235 ? 19.768 8.599 -35.262 1.00 95.31 235 ILE A C 1
ATOM 1896 O O . ILE A 1 235 ? 20.970 8.417 -35.461 1.00 95.31 235 ILE A O 1
ATOM 1900 N N . ASN A 1 236 ? 18.931 8.854 -36.267 1.00 94.94 236 ASN A N 1
ATOM 1901 C CA . ASN A 1 236 ? 19.350 8.876 -37.670 1.00 94.94 236 ASN A CA 1
ATOM 1902 C C . ASN A 1 236 ? 20.364 9.989 -37.974 1.00 94.94 236 ASN A C 1
ATOM 1904 O O . ASN A 1 236 ? 21.228 9.827 -38.840 1.00 94.94 236 ASN A O 1
ATOM 1908 N N . ALA A 1 237 ? 20.290 11.127 -37.282 1.00 96.94 237 ALA A N 1
ATOM 1909 C CA . ALA A 1 237 ? 21.311 12.166 -37.365 1.00 96.94 237 ALA A CA 1
ATOM 1910 C C . ALA A 1 237 ? 22.655 11.668 -36.809 1.00 96.94 237 ALA A C 1
ATOM 1912 O O . ALA A 1 237 ? 23.673 11.778 -37.495 1.00 96.94 237 ALA A O 1
ATOM 1913 N N . LYS A 1 238 ? 22.651 11.028 -35.632 1.00 96.38 238 LYS A N 1
ATOM 1914 C CA . LYS A 1 238 ? 23.858 10.438 -35.026 1.00 96.38 238 LYS A CA 1
ATOM 1915 C C . LYS A 1 238 ? 24.465 9.334 -35.896 1.00 96.38 238 LYS A C 1
ATOM 1917 O O . LYS A 1 238 ? 25.682 9.285 -36.058 1.00 96.38 238 LYS A O 1
ATOM 1922 N N . ILE A 1 239 ? 23.638 8.481 -36.506 1.00 96.69 239 ILE A N 1
ATOM 1923 C CA . ILE A 1 239 ? 24.096 7.437 -37.437 1.00 96.69 239 ILE A CA 1
ATOM 1924 C C . ILE A 1 239 ? 24.782 8.065 -38.656 1.00 96.69 239 ILE A C 1
ATOM 1926 O O . ILE A 1 239 ? 25.862 7.622 -39.046 1.00 96.69 239 ILE A O 1
ATOM 1930 N N . ARG A 1 240 ? 24.199 9.120 -39.241 1.00 96.88 240 ARG A N 1
ATOM 1931 C CA . ARG A 1 240 ? 24.812 9.836 -40.372 1.00 96.88 240 ARG A CA 1
ATOM 1932 C C . ARG A 1 240 ? 26.137 10.487 -39.991 1.00 96.88 240 ARG A C 1
ATOM 1934 O O . ARG A 1 240 ? 27.097 10.387 -40.751 1.00 96.88 240 ARG A O 1
ATOM 1941 N N . GLU A 1 241 ? 26.217 11.095 -38.812 1.00 97.00 241 GLU A N 1
ATOM 1942 C CA . GLU A 1 241 ? 27.459 11.682 -38.304 1.00 97.00 241 GLU A CA 1
ATOM 1943 C C . GLU A 1 241 ? 28.552 10.617 -38.115 1.00 97.00 241 GLU A C 1
ATOM 1945 O O . GLU A 1 241 ? 29.682 10.786 -38.581 1.00 97.00 241 GLU A O 1
ATOM 1950 N N . ALA A 1 242 ? 28.212 9.481 -37.497 1.00 96.56 242 ALA A N 1
ATOM 1951 C CA . ALA A 1 242 ? 29.125 8.352 -37.335 1.00 96.56 242 ALA A CA 1
ATOM 1952 C C . ALA A 1 242 ? 29.570 7.775 -38.692 1.00 96.56 242 ALA A C 1
ATOM 1954 O O . ALA A 1 242 ? 30.751 7.478 -38.884 1.00 96.56 242 ALA A O 1
ATOM 1955 N N . GLY A 1 243 ? 28.650 7.674 -39.656 1.00 97.12 243 GLY A N 1
ATOM 1956 C CA . GLY A 1 243 ? 28.946 7.271 -41.030 1.00 97.12 243 GLY A CA 1
ATOM 1957 C C . GLY A 1 243 ? 29.928 8.221 -41.719 1.00 97.12 243 GLY A C 1
ATOM 1958 O O . GLY A 1 243 ? 30.912 7.768 -42.304 1.00 97.12 243 GLY A O 1
ATOM 1959 N N . SER A 1 244 ? 29.724 9.534 -41.584 1.00 95.81 244 SER A N 1
ATOM 1960 C CA . SER A 1 244 ? 30.633 10.552 -42.126 1.00 95.81 244 SER A CA 1
ATOM 1961 C C . SER A 1 244 ? 32.027 10.460 -41.506 1.00 95.81 244 SER A C 1
ATOM 1963 O O . SER A 1 244 ? 33.024 10.491 -42.226 1.00 95.81 244 SER A O 1
ATOM 1965 N N . LYS A 1 245 ? 32.114 10.282 -40.181 1.00 96.19 245 LYS A N 1
ATOM 1966 C CA . LYS A 1 245 ? 33.390 10.077 -39.476 1.00 96.19 245 LYS A CA 1
ATOM 1967 C C . LYS A 1 245 ? 34.111 8.828 -39.982 1.00 96.19 245 LYS A C 1
ATOM 1969 O O . LYS A 1 245 ? 35.293 8.896 -40.307 1.00 96.19 245 LYS A O 1
ATOM 1974 N N . LYS A 1 246 ? 33.394 7.709 -40.136 1.00 97.12 246 LYS A N 1
ATOM 1975 C CA . LYS A 1 246 ? 33.951 6.466 -40.693 1.00 97.12 246 LYS A CA 1
ATOM 1976 C C . LYS A 1 246 ? 34.516 6.681 -42.099 1.00 97.12 246 LYS A C 1
ATOM 1978 O O . LYS A 1 246 ? 35.634 6.250 -42.373 1.00 97.12 246 LYS A O 1
ATOM 1983 N N . LEU A 1 247 ? 33.775 7.360 -42.975 1.00 95.88 247 LEU A N 1
ATOM 1984 C CA . LEU A 1 247 ? 34.229 7.673 -44.333 1.00 95.88 247 LEU A CA 1
ATOM 1985 C C . LEU A 1 247 ? 35.480 8.557 -44.325 1.00 95.88 247 LEU A C 1
ATOM 1987 O O . LEU A 1 247 ? 36.440 8.257 -45.032 1.00 95.88 247 LEU A O 1
ATOM 1991 N N . GLN A 1 248 ? 35.512 9.586 -43.478 1.00 96.88 248 GLN A N 1
ATOM 1992 C CA . GLN A 1 248 ? 36.676 10.457 -43.330 1.00 96.88 248 GLN A CA 1
ATOM 1993 C C . GLN A 1 248 ? 37.919 9.673 -42.889 1.00 96.88 248 GLN A C 1
ATOM 1995 O O . GLN A 1 248 ? 38.984 9.825 -43.488 1.00 96.88 248 GLN A O 1
ATOM 2000 N N . THR A 1 249 ? 37.790 8.786 -41.900 1.00 95.50 249 THR A N 1
ATOM 2001 C CA . THR A 1 249 ? 38.892 7.922 -41.455 1.00 95.50 249 THR A CA 1
ATOM 2002 C C . THR A 1 249 ? 39.362 6.979 -42.565 1.00 95.50 249 THR A C 1
ATOM 2004 O O . THR A 1 249 ? 40.565 6.783 -42.739 1.00 95.50 249 THR A O 1
ATOM 2007 N N . ILE A 1 250 ? 38.446 6.415 -43.360 1.00 95.81 250 ILE A N 1
ATOM 2008 C CA . ILE A 1 250 ? 38.808 5.583 -44.519 1.00 95.81 250 ILE A CA 1
ATOM 2009 C C . ILE A 1 250 ? 39.604 6.405 -45.541 1.00 95.81 250 ILE A C 1
ATOM 2011 O O . ILE A 1 250 ? 40.654 5.956 -46.000 1.00 95.81 250 ILE A O 1
ATOM 2015 N N . MET A 1 251 ? 39.162 7.624 -45.861 1.00 95.19 251 MET A N 1
ATOM 2016 C CA . MET A 1 251 ? 39.870 8.509 -46.794 1.00 95.19 251 MET A CA 1
ATOM 2017 C C . MET A 1 251 ? 41.266 8.889 -46.288 1.00 95.19 251 MET A C 1
ATOM 2019 O O . MET A 1 251 ? 42.226 8.853 -47.060 1.00 95.19 251 MET A O 1
ATOM 2023 N N . GLN A 1 252 ? 41.397 9.204 -44.998 1.00 95.50 252 GLN A N 1
ATOM 2024 C CA . GLN A 1 252 ? 42.685 9.503 -44.368 1.00 95.50 252 GLN A CA 1
ATOM 2025 C C . GLN A 1 252 ? 43.631 8.301 -44.421 1.00 95.50 252 GLN A C 1
ATOM 2027 O O . GLN A 1 252 ? 44.784 8.455 -44.812 1.00 95.50 252 GLN A O 1
ATOM 2032 N N . ASN A 1 253 ? 43.141 7.094 -44.126 1.00 95.62 253 ASN A N 1
ATOM 2033 C CA . ASN A 1 253 ? 43.937 5.870 -44.236 1.00 95.62 253 ASN A CA 1
ATOM 2034 C C . ASN A 1 253 ? 44.394 5.596 -45.676 1.00 95.62 253 ASN A C 1
ATOM 2036 O O . ASN A 1 253 ? 45.536 5.195 -45.897 1.00 95.62 253 ASN A O 1
ATOM 2040 N N . MET A 1 254 ? 43.531 5.836 -46.667 1.00 94.56 254 MET A N 1
ATOM 2041 C CA . MET A 1 254 ? 43.897 5.702 -48.082 1.00 94.56 254 MET A CA 1
ATOM 2042 C C . MET A 1 254 ? 44.958 6.730 -48.492 1.00 94.56 254 MET A C 1
ATOM 2044 O O . MET A 1 254 ? 45.897 6.393 -49.212 1.00 94.56 254 MET A O 1
ATOM 2048 N N . ALA A 1 255 ? 44.849 7.976 -48.023 1.00 95.00 255 ALA A N 1
ATOM 2049 C CA . ALA A 1 255 ? 45.870 8.997 -48.246 1.00 95.00 255 ALA A CA 1
ATOM 2050 C C . ALA A 1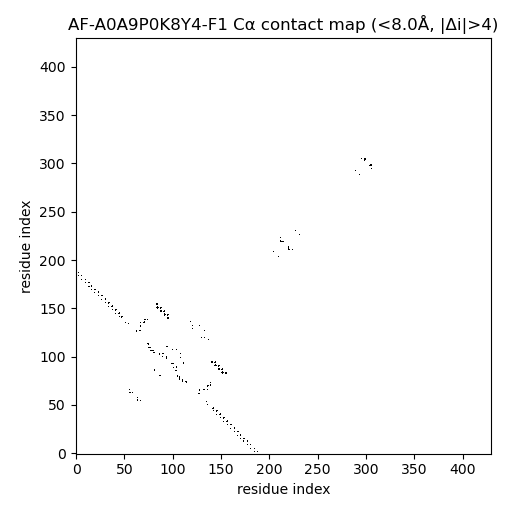 255 ? 47.204 8.615 -47.590 1.00 95.00 255 ALA A C 1
ATOM 2052 O O . ALA A 1 255 ? 48.230 8.641 -48.261 1.00 95.00 255 ALA A O 1
ATOM 2053 N N . PHE A 1 256 ? 47.172 8.167 -46.334 1.00 96.00 256 PHE A N 1
ATOM 2054 C CA . PHE A 1 256 ? 48.352 7.728 -45.595 1.00 96.00 256 PHE A CA 1
ATOM 2055 C C . PHE A 1 256 ? 49.072 6.562 -46.285 1.00 96.00 256 PHE A C 1
ATOM 2057 O O . PHE A 1 256 ? 50.287 6.604 -46.454 1.00 96.00 256 PHE A O 1
ATOM 2064 N N . ARG A 1 257 ? 48.330 5.561 -46.784 1.00 96.00 257 ARG A N 1
ATOM 2065 C CA . ARG A 1 257 ? 48.905 4.460 -47.578 1.00 96.00 257 ARG A CA 1
ATOM 2066 C C . ARG A 1 257 ? 49.601 4.951 -48.846 1.00 96.00 257 ARG A C 1
ATOM 2068 O O . ARG A 1 257 ? 50.675 4.453 -49.162 1.00 96.00 257 ARG A O 1
ATOM 2075 N N . ARG A 1 258 ? 49.023 5.929 -49.555 1.00 95.75 258 ARG A N 1
ATOM 2076 C CA . ARG A 1 258 ? 49.671 6.532 -50.733 1.00 95.75 258 ARG A CA 1
ATOM 2077 C C . ARG A 1 258 ? 50.967 7.243 -50.361 1.00 95.75 258 ARG A C 1
ATOM 2079 O O . ARG A 1 258 ? 51.947 7.090 -51.079 1.00 95.75 258 ARG A O 1
ATOM 2086 N N . THR A 1 259 ? 50.983 7.970 -49.244 1.00 96.44 259 THR A N 1
ATOM 2087 C CA . THR A 1 259 ? 52.204 8.608 -48.739 1.00 96.44 259 THR A CA 1
ATOM 2088 C C . THR A 1 259 ? 53.273 7.570 -48.414 1.00 96.44 259 THR A C 1
ATOM 2090 O O . THR A 1 259 ? 54.389 7.719 -48.891 1.00 96.44 259 THR A O 1
ATOM 2093 N N . ILE A 1 260 ? 52.929 6.490 -47.697 1.00 95.94 260 ILE A N 1
ATOM 2094 C CA . ILE A 1 260 ? 53.875 5.401 -47.397 1.00 95.94 260 ILE A CA 1
ATOM 2095 C C . ILE A 1 260 ? 54.468 4.827 -48.687 1.00 95.94 260 ILE A C 1
ATOM 2097 O O . ILE A 1 260 ? 55.686 4.746 -48.812 1.00 95.94 260 ILE A O 1
ATOM 2101 N N . MET A 1 261 ? 53.623 4.485 -49.664 1.00 95.81 261 MET A N 1
ATOM 2102 C CA . MET A 1 261 ? 54.079 3.936 -50.946 1.00 95.81 261 MET A CA 1
ATOM 2103 C C . MET A 1 261 ? 55.024 4.889 -51.685 1.00 95.81 261 MET A C 1
ATOM 2105 O O . MET A 1 261 ? 56.033 4.447 -52.227 1.00 95.81 261 MET A O 1
ATOM 2109 N N . ALA A 1 262 ? 54.722 6.191 -51.697 1.00 95.56 262 ALA A N 1
ATOM 2110 C CA . ALA A 1 262 ? 55.589 7.193 -52.311 1.00 95.56 262 ALA A CA 1
ATOM 2111 C C . ALA A 1 262 ? 56.944 7.283 -51.592 1.00 95.56 262 ALA A C 1
ATOM 2113 O O . ALA A 1 262 ? 57.981 7.229 -52.245 1.00 95.56 262 ALA A O 1
ATOM 2114 N N . THR A 1 263 ? 56.943 7.332 -50.257 1.00 96.44 263 THR A N 1
ATOM 2115 C CA . THR A 1 263 ? 58.183 7.387 -49.467 1.00 96.44 263 THR A CA 1
ATOM 2116 C C . THR A 1 263 ? 59.023 6.117 -49.595 1.00 96.44 263 THR A C 1
ATOM 2118 O O . THR A 1 263 ? 60.247 6.185 -49.618 1.00 96.44 263 THR A O 1
ATOM 2121 N N . GLU A 1 264 ? 58.389 4.949 -49.713 1.00 96.75 264 GLU A N 1
ATOM 2122 C CA . GLU A 1 264 ? 59.084 3.677 -49.913 1.00 96.75 264 GLU A CA 1
ATOM 2123 C C . GLU A 1 264 ? 59.715 3.604 -51.308 1.00 96.75 264 GLU A C 1
ATOM 2125 O O . GLU A 1 264 ? 60.854 3.159 -51.454 1.00 96.75 264 GLU A O 1
ATOM 2130 N N . TRP A 1 265 ? 59.017 4.117 -52.326 1.00 97.38 265 TRP A N 1
ATOM 2131 C CA . TRP A 1 265 ? 59.573 4.263 -53.667 1.00 97.38 265 TRP A CA 1
ATOM 2132 C C . TRP A 1 265 ? 60.762 5.233 -53.698 1.00 97.38 265 TRP A C 1
ATOM 2134 O O . TRP A 1 265 ? 61.795 4.894 -54.273 1.00 97.38 265 TRP A O 1
ATOM 2144 N N . GLU A 1 266 ? 60.655 6.398 -53.048 1.00 96.81 266 GLU A N 1
ATOM 2145 C CA . GLU A 1 266 ? 61.764 7.355 -52.921 1.00 96.81 266 GLU A CA 1
ATOM 2146 C C . GLU A 1 266 ? 62.964 6.711 -52.226 1.00 96.81 266 GLU A C 1
ATOM 2148 O O . GLU A 1 266 ? 64.077 6.750 -52.743 1.00 96.81 266 GLU A O 1
ATOM 2153 N N . HIS A 1 267 ? 62.737 6.029 -51.102 1.00 96.94 267 HIS A N 1
ATOM 2154 C CA . HIS A 1 267 ? 63.790 5.305 -50.400 1.00 96.94 267 HIS A CA 1
ATOM 2155 C C . HIS A 1 267 ? 64.474 4.262 -51.296 1.00 96.94 267 HIS A C 1
ATOM 2157 O O . HIS A 1 267 ? 65.701 4.159 -51.309 1.00 96.94 267 HIS A O 1
ATOM 2163 N N . GLN A 1 268 ? 63.697 3.498 -52.066 1.00 96.69 268 GLN A N 1
ATOM 2164 C CA . GLN A 1 268 ? 64.232 2.492 -52.977 1.00 96.69 268 GLN A CA 1
ATOM 2165 C C . GLN A 1 268 ? 65.038 3.120 -54.121 1.00 96.69 268 GLN A C 1
ATOM 2167 O O . GLN A 1 268 ? 66.087 2.585 -54.483 1.00 96.69 268 GLN A O 1
ATOM 2172 N N . LYS A 1 269 ? 64.580 4.253 -54.664 1.00 96.31 269 LYS A N 1
ATOM 2173 C CA . LYS A 1 269 ? 65.300 5.026 -55.681 1.00 96.31 269 LYS A CA 1
ATOM 2174 C C . LYS A 1 269 ? 66.660 5.484 -55.150 1.00 96.31 269 LYS A C 1
ATOM 2176 O O . LYS A 1 269 ? 67.676 5.182 -55.765 1.00 96.31 269 LYS A O 1
ATOM 2181 N N . GLU A 1 270 ? 66.685 6.144 -53.994 1.00 95.75 270 GLU A N 1
ATOM 2182 C CA . GLU A 1 270 ? 67.931 6.636 -53.390 1.00 95.75 270 GLU A CA 1
ATOM 2183 C C . GLU A 1 270 ? 68.880 5.478 -53.032 1.00 95.75 270 GLU A C 1
ATOM 2185 O O . GLU A 1 270 ? 70.090 5.576 -53.212 1.00 95.75 270 GLU A O 1
ATOM 2190 N N . ARG A 1 271 ? 68.353 4.321 -52.602 1.00 96.75 271 ARG A N 1
ATOM 2191 C CA . ARG A 1 271 ? 69.170 3.109 -52.406 1.00 96.75 271 ARG A CA 1
ATOM 2192 C C . ARG A 1 271 ? 69.811 2.600 -53.695 1.00 96.75 271 ARG A C 1
ATOM 2194 O O . ARG A 1 271 ? 70.950 2.143 -53.648 1.00 96.75 271 ARG A O 1
ATOM 2201 N N . MET A 1 272 ? 69.091 2.628 -54.818 1.00 95.12 272 MET A N 1
ATOM 2202 C CA . MET A 1 272 ? 69.662 2.254 -56.116 1.00 95.12 272 MET A CA 1
ATOM 2203 C C . MET A 1 272 ? 70.751 3.239 -56.540 1.00 95.12 272 MET A C 1
ATOM 2205 O O . MET A 1 272 ? 71.803 2.796 -56.980 1.00 95.12 272 MET A O 1
ATOM 2209 N N . GLU A 1 273 ? 70.535 4.539 -56.338 1.00 95.69 273 GLU A N 1
ATOM 2210 C CA . GLU A 1 273 ? 71.526 5.580 -56.633 1.00 95.69 273 GLU A CA 1
ATOM 2211 C C . GLU A 1 273 ? 72.798 5.411 -55.791 1.00 95.69 273 GLU A C 1
ATOM 2213 O O . GLU A 1 273 ? 73.903 5.460 -56.320 1.00 95.69 273 GLU A O 1
ATOM 2218 N N . ILE A 1 274 ? 72.663 5.096 -54.498 1.00 95.62 274 ILE A N 1
ATOM 2219 C CA . ILE A 1 274 ? 73.811 4.764 -53.642 1.00 95.62 274 ILE A CA 1
ATOM 2220 C C . ILE A 1 274 ? 74.579 3.553 -54.187 1.00 95.62 274 ILE A C 1
ATOM 2222 O O . ILE A 1 274 ? 75.807 3.580 -54.224 1.00 95.62 274 ILE A O 1
ATOM 2226 N N . ASN A 1 275 ? 73.881 2.490 -54.597 1.00 95.88 275 ASN A N 1
ATOM 2227 C CA . ASN A 1 275 ? 74.534 1.300 -55.145 1.00 95.88 275 ASN A CA 1
ATOM 2228 C C . ASN A 1 275 ? 75.266 1.604 -56.458 1.00 95.88 275 ASN A C 1
ATOM 2230 O O . ASN A 1 275 ? 76.403 1.169 -56.616 1.00 95.88 275 ASN A O 1
ATOM 2234 N N . ASP A 1 276 ? 74.646 2.381 -57.349 1.00 95.62 276 ASP A N 1
ATOM 2235 C CA . ASP A 1 276 ? 75.248 2.817 -58.611 1.00 95.62 276 ASP A CA 1
ATOM 2236 C C . ASP A 1 276 ? 76.507 3.660 -58.357 1.00 95.62 276 ASP A C 1
ATOM 2238 O O . ASP A 1 276 ? 77.563 3.393 -58.918 1.00 95.62 276 ASP A O 1
ATOM 2242 N N . LEU A 1 277 ? 76.461 4.601 -57.407 1.00 94.56 277 LEU A N 1
ATOM 2243 C CA . LEU A 1 277 ? 77.637 5.381 -57.004 1.00 94.56 277 LEU A CA 1
ATOM 2244 C C . LEU A 1 277 ? 78.748 4.509 -56.398 1.00 94.56 277 LEU A C 1
ATOM 2246 O O . LEU A 1 277 ? 79.931 4.769 -56.628 1.00 94.56 277 LEU A O 1
ATOM 2250 N N . ILE A 1 278 ? 78.403 3.475 -55.625 1.00 94.56 278 ILE A N 1
ATOM 2251 C CA . ILE A 1 278 ? 79.383 2.507 -55.108 1.00 94.56 278 ILE A CA 1
ATOM 2252 C C . ILE A 1 278 ? 80.034 1.734 -56.262 1.00 94.56 278 ILE A C 1
ATOM 2254 O O . ILE A 1 278 ? 81.252 1.540 -56.243 1.00 94.56 278 ILE A O 1
ATOM 2258 N N . GLU A 1 279 ? 79.253 1.311 -57.256 1.00 93.38 279 GLU A N 1
ATOM 2259 C CA . GLU A 1 279 ? 79.748 0.636 -58.458 1.00 93.38 279 GLU A CA 1
ATOM 2260 C C . GLU A 1 279 ? 80.667 1.555 -59.267 1.00 93.38 279 GLU A C 1
ATOM 2262 O O . GLU A 1 279 ? 81.816 1.190 -59.504 1.00 93.38 279 GLU A O 1
ATOM 2267 N N . GLN A 1 280 ? 80.256 2.800 -59.528 1.00 92.94 280 GLN A N 1
ATOM 2268 C CA . GLN A 1 280 ? 81.093 3.813 -60.180 1.00 92.94 280 GLN A CA 1
ATOM 2269 C C . GLN A 1 280 ? 82.417 4.046 -59.430 1.00 92.94 280 GLN A C 1
ATOM 2271 O O . GLN A 1 280 ? 83.480 4.155 -60.043 1.00 92.94 280 GLN A O 1
ATOM 2276 N N . ILE A 1 281 ? 82.397 4.096 -58.092 1.00 93.19 281 ILE A N 1
ATOM 2277 C CA . ILE A 1 281 ? 83.623 4.205 -57.286 1.00 93.19 281 ILE A CA 1
ATOM 2278 C C . ILE A 1 281 ? 84.511 2.968 -57.464 1.00 93.19 281 ILE A C 1
ATOM 2280 O O . ILE A 1 281 ? 85.737 3.103 -57.536 1.00 93.19 281 ILE A O 1
ATOM 2284 N N . ASN A 1 282 ? 83.926 1.770 -57.494 1.00 91.81 282 ASN A N 1
ATOM 2285 C CA . ASN A 1 282 ? 84.670 0.531 -57.707 1.00 91.81 282 ASN A CA 1
ATOM 2286 C C . ASN A 1 282 ? 85.281 0.483 -59.108 1.00 91.81 282 ASN A C 1
ATOM 2288 O O . ASN A 1 282 ? 86.451 0.119 -59.228 1.00 91.81 282 ASN A O 1
ATOM 2292 N N . ASP A 1 283 ? 84.548 0.930 -60.125 1.00 89.19 283 ASP A N 1
ATOM 2293 C CA . ASP A 1 283 ? 85.034 1.045 -61.497 1.00 89.19 283 ASP A CA 1
ATOM 2294 C C . ASP A 1 283 ? 86.223 2.000 -61.569 1.00 89.19 283 ASP A C 1
ATOM 2296 O O . ASP A 1 283 ? 87.295 1.608 -62.028 1.00 89.19 283 ASP A O 1
ATOM 2300 N N . ILE A 1 284 ? 86.099 3.213 -61.014 1.00 86.19 284 ILE A N 1
ATOM 2301 C CA . ILE A 1 284 ? 87.194 4.197 -60.964 1.00 86.19 284 ILE A CA 1
ATOM 2302 C C . ILE A 1 284 ? 88.423 3.623 -60.248 1.00 86.19 284 ILE A C 1
ATOM 2304 O O . ILE A 1 284 ? 89.545 3.781 -60.727 1.00 86.19 284 ILE A O 1
ATOM 2308 N N . LYS A 1 285 ? 88.236 2.937 -59.112 1.00 83.56 285 LYS A N 1
ATOM 2309 C CA . LYS A 1 285 ? 89.337 2.269 -58.394 1.00 83.56 285 LYS A CA 1
ATOM 2310 C C . LYS A 1 285 ? 89.939 1.107 -59.193 1.00 83.56 285 LYS A C 1
ATOM 2312 O O . LYS A 1 285 ? 91.122 0.811 -59.026 1.00 83.56 285 LYS A O 1
ATOM 2317 N N . GLY A 1 286 ? 89.140 0.443 -60.028 1.00 81.56 286 GLY A N 1
ATOM 2318 C CA . GLY A 1 286 ? 89.550 -0.647 -60.911 1.00 81.56 286 GLY A CA 1
ATOM 2319 C C . GLY A 1 286 ? 90.332 -0.181 -62.141 1.00 81.56 286 GLY A C 1
ATOM 2320 O O . GLY A 1 286 ? 91.149 -0.946 -62.667 1.00 81.56 286 GLY A O 1
ATOM 2321 N N . VAL A 1 287 ? 90.152 1.072 -62.576 1.00 80.44 287 VAL A N 1
ATOM 2322 C CA . VAL A 1 287 ? 90.915 1.653 -63.688 1.00 80.44 287 VAL A CA 1
ATOM 2323 C C . VAL A 1 287 ? 92.385 1.800 -63.294 1.00 80.44 287 VAL A C 1
ATOM 2325 O O . VAL A 1 287 ? 92.781 2.640 -62.486 1.00 80.44 287 VAL A O 1
ATOM 2328 N N . LYS A 1 288 ? 93.243 0.999 -63.930 1.00 74.50 288 LYS A N 1
ATOM 2329 C CA . LYS A 1 288 ? 94.696 1.168 -63.850 1.00 74.50 288 LYS A CA 1
ATOM 2330 C C . LYS A 1 288 ? 95.127 2.240 -64.838 1.00 74.50 288 LYS A C 1
ATOM 2332 O O . LYS A 1 288 ? 94.879 2.120 -66.033 1.00 74.50 288 LYS A O 1
ATOM 2337 N N . PHE A 1 289 ? 95.808 3.268 -64.345 1.00 72.00 289 PHE A N 1
ATOM 2338 C CA . PHE A 1 289 ? 96.280 4.371 -65.175 1.00 72.00 289 PHE A CA 1
ATOM 2339 C C . PHE A 1 289 ? 97.379 3.890 -66.133 1.00 72.00 289 PHE A C 1
ATOM 2341 O O . PHE A 1 289 ? 98.520 3.650 -65.729 1.00 72.00 289 PHE A O 1
ATOM 2348 N N . THR A 1 290 ? 97.022 3.688 -67.402 1.00 78.31 290 THR A N 1
ATOM 2349 C CA . THR A 1 290 ? 97.941 3.172 -68.420 1.00 78.31 290 THR A CA 1
ATOM 2350 C C . THR A 1 290 ? 98.879 4.269 -68.930 1.00 78.31 290 THR A C 1
ATOM 2352 O O . THR A 1 290 ? 98.633 5.472 -68.795 1.00 78.31 290 THR A O 1
ATOM 2355 N N . ARG A 1 291 ? 100.001 3.859 -69.535 1.00 71.38 291 ARG A N 1
ATOM 2356 C CA . ARG A 1 291 ? 101.019 4.781 -70.069 1.00 71.38 291 ARG A CA 1
ATOM 2357 C C . ARG A 1 291 ? 100.470 5.684 -71.185 1.00 71.38 291 ARG A C 1
ATOM 2359 O O . ARG A 1 291 ? 100.904 6.828 -71.299 1.00 71.38 291 ARG A O 1
ATOM 2366 N N . GLU A 1 292 ? 99.500 5.192 -71.952 1.00 70.75 292 GLU A N 1
ATOM 2367 C CA . GLU A 1 292 ? 98.797 5.939 -73.004 1.00 70.75 292 GLU A CA 1
ATOM 2368 C C . GLU A 1 292 ? 97.901 7.038 -72.412 1.00 70.75 292 GLU A C 1
ATOM 2370 O O . GLU A 1 292 ? 97.982 8.189 -72.837 1.00 70.75 292 GLU A O 1
ATOM 2375 N N . MET A 1 293 ? 97.155 6.742 -71.339 1.00 69.69 293 MET A N 1
ATOM 2376 C CA . MET A 1 293 ? 96.356 7.744 -70.614 1.00 69.69 293 MET A CA 1
ATOM 2377 C C . MET A 1 293 ? 97.232 8.845 -69.987 1.00 69.69 293 MET A C 1
ATOM 2379 O O . MET A 1 293 ? 96.884 10.025 -70.039 1.00 69.69 293 MET A O 1
ATOM 2383 N N . GLN A 1 294 ? 98.414 8.496 -69.459 1.00 71.38 294 GLN A N 1
ATOM 2384 C CA . GLN A 1 294 ? 99.402 9.478 -68.982 1.00 71.38 294 GLN A CA 1
ATOM 2385 C C . GLN A 1 294 ? 99.904 10.409 -70.084 1.00 71.38 294 GLN A C 1
ATOM 2387 O O . GLN A 1 294 ? 100.092 11.607 -69.849 1.00 71.38 294 GLN A O 1
ATOM 2392 N N . GLN A 1 295 ? 100.188 9.856 -71.263 1.00 72.94 295 GLN A N 1
ATOM 2393 C CA . GLN A 1 295 ? 100.647 10.633 -72.409 1.00 72.94 295 GLN A CA 1
ATOM 2394 C C . GLN A 1 295 ? 99.540 11.544 -72.933 1.00 72.94 295 GLN A C 1
ATOM 2396 O O . GLN A 1 295 ? 99.821 12.712 -73.192 1.00 72.94 295 GLN A O 1
ATOM 2401 N N . TYR A 1 296 ? 98.298 11.060 -72.986 1.00 71.44 296 TYR A N 1
ATOM 2402 C CA . TYR A 1 296 ? 97.131 11.847 -73.373 1.00 71.44 296 TYR A CA 1
ATOM 2403 C C . TYR A 1 296 ? 96.913 13.060 -72.455 1.00 71.44 296 TYR A C 1
ATOM 2405 O O . TYR A 1 296 ? 96.890 14.195 -72.928 1.00 71.44 296 TYR A O 1
ATOM 2413 N N . VAL A 1 297 ? 96.875 12.863 -71.131 1.00 72.44 297 VAL A N 1
ATOM 2414 C CA . VAL A 1 297 ? 96.705 13.970 -70.168 1.00 72.44 297 VAL A CA 1
ATOM 2415 C C . VAL A 1 297 ? 97.854 14.984 -70.267 1.00 72.44 297 VAL A C 1
ATOM 2417 O O . VAL A 1 297 ? 97.622 16.193 -70.237 1.00 72.44 297 VAL A O 1
ATOM 2420 N N . LYS A 1 298 ? 99.101 14.520 -70.447 1.00 75.69 298 LYS A N 1
ATOM 2421 C CA . LYS A 1 298 ? 100.264 15.404 -70.655 1.00 75.69 298 LYS A CA 1
ATOM 2422 C C . LYS A 1 298 ? 100.215 16.156 -71.990 1.00 75.69 298 LYS A C 1
ATOM 2424 O O . LYS A 1 298 ? 100.690 17.288 -72.043 1.00 75.69 298 LYS A O 1
ATOM 2429 N N . ALA A 1 299 ? 99.688 15.548 -73.052 1.00 69.25 299 ALA A N 1
ATOM 2430 C CA . ALA A 1 299 ? 99.519 16.184 -74.358 1.00 69.25 299 ALA A CA 1
ATOM 2431 C C . ALA A 1 299 ? 98.411 17.250 -74.323 1.00 69.25 299 ALA A C 1
ATOM 2433 O O . ALA A 1 299 ? 98.636 18.369 -74.788 1.00 69.25 299 ALA A O 1
ATOM 2434 N N . LYS A 1 300 ? 97.282 16.952 -73.663 1.00 66.81 300 LYS A N 1
ATOM 2435 C CA . LYS A 1 300 ? 96.160 17.883 -73.468 1.00 66.81 300 LYS A CA 1
ATOM 2436 C C . LYS A 1 300 ? 96.542 19.081 -72.595 1.00 66.81 300 LYS A C 1
ATOM 2438 O O . LYS A 1 300 ? 96.275 20.219 -72.967 1.00 66.81 300 LYS A O 1
ATOM 2443 N N . ALA A 1 301 ? 97.279 18.863 -71.500 1.00 70.94 301 ALA A N 1
ATOM 2444 C CA . ALA A 1 301 ? 97.812 19.945 -70.660 1.00 70.94 301 ALA A CA 1
ATOM 2445 C C . ALA A 1 301 ? 98.803 20.872 -71.398 1.00 70.94 301 ALA A C 1
ATOM 2447 O O . ALA A 1 301 ? 99.033 21.999 -70.967 1.00 70.94 301 ALA A O 1
ATOM 2448 N N . ARG A 1 302 ? 99.394 20.409 -72.508 1.00 73.00 302 ARG A N 1
ATOM 2449 C CA . ARG A 1 302 ? 100.283 21.190 -73.386 1.00 73.00 302 ARG A CA 1
ATOM 2450 C C . ARG A 1 302 ? 99.561 21.814 -74.588 1.00 73.00 302 ARG A C 1
ATOM 2452 O O . ARG A 1 302 ? 100.220 22.448 -75.405 1.00 73.00 302 ARG A O 1
ATOM 2459 N N . GLY A 1 303 ? 98.242 21.640 -74.707 1.00 64.56 303 GLY A N 1
ATOM 2460 C CA . GLY A 1 303 ? 97.428 22.207 -75.787 1.00 64.56 303 GLY A CA 1
ATOM 2461 C C . GLY A 1 303 ? 97.625 21.551 -77.158 1.00 64.56 303 GLY A C 1
ATOM 2462 O O . GLY A 1 303 ? 97.284 22.158 -78.171 1.00 64.56 303 GLY A O 1
ATOM 2463 N N . MET A 1 304 ? 98.193 20.340 -77.220 1.00 63.78 304 MET A N 1
ATOM 2464 C CA . MET A 1 304 ? 98.347 19.617 -78.486 1.00 63.78 304 MET A CA 1
ATOM 2465 C C . MET A 1 304 ? 97.063 18.871 -78.835 1.00 63.78 304 MET A C 1
ATOM 2467 O O . MET A 1 304 ? 96.545 18.131 -78.000 1.00 63.78 304 MET A O 1
ATOM 2471 N N . LYS A 1 305 ? 96.590 19.034 -80.078 1.00 62.06 305 LYS A N 1
ATOM 2472 C CA . LYS A 1 305 ? 95.415 18.309 -80.561 1.00 62.06 305 LYS A CA 1
ATOM 2473 C C . LYS A 1 305 ? 95.725 16.823 -80.720 1.00 62.06 305 LYS A C 1
ATOM 2475 O O . LYS A 1 305 ? 96.724 16.470 -81.345 1.00 62.06 305 LYS A O 1
ATOM 2480 N N . THR A 1 306 ? 94.884 15.964 -80.160 1.00 63.44 306 THR A N 1
ATOM 2481 C CA . THR A 1 306 ? 95.029 14.494 -80.201 1.00 63.44 306 THR A CA 1
ATOM 2482 C C . THR A 1 306 ? 93.779 13.844 -80.794 1.00 63.44 306 THR A C 1
ATOM 2484 O O . THR A 1 306 ? 92.742 14.491 -80.880 1.00 63.44 306 THR A O 1
ATOM 2487 N N . GLU A 1 307 ? 93.845 12.570 -81.204 1.00 64.12 307 GLU A N 1
ATOM 2488 C CA . GLU A 1 307 ? 92.687 11.835 -81.763 1.00 64.12 307 GLU A CA 1
ATOM 2489 C C . GLU A 1 307 ? 91.461 11.847 -80.830 1.00 64.12 307 GLU A C 1
ATOM 2491 O O . GLU A 1 307 ? 90.324 11.831 -81.291 1.00 64.12 307 GLU A O 1
ATOM 2496 N N . ALA A 1 308 ? 91.672 11.984 -79.520 1.00 63.47 308 ALA A N 1
ATOM 2497 C CA . ALA A 1 308 ? 90.596 12.146 -78.547 1.00 63.47 308 ALA A CA 1
ATOM 2498 C C . ALA A 1 308 ? 89.804 13.457 -78.685 1.00 63.47 308 ALA A C 1
ATOM 2500 O O . ALA A 1 308 ? 88.638 13.478 -78.314 1.00 63.47 308 ALA A O 1
ATOM 2501 N N . ASP A 1 309 ? 90.379 14.527 -79.244 1.00 67.25 309 ASP A N 1
ATOM 2502 C CA . ASP A 1 309 ? 89.628 15.767 -79.496 1.00 67.25 309 ASP A CA 1
ATOM 2503 C C . ASP A 1 309 ? 88.627 15.585 -80.652 1.00 67.25 309 ASP A C 1
ATOM 2505 O O . ASP A 1 309 ? 87.591 16.247 -80.691 1.00 67.25 309 ASP A O 1
ATOM 2509 N N . SER A 1 310 ? 88.901 14.651 -81.574 1.00 70.88 310 SER A N 1
ATOM 2510 C CA . SER A 1 310 ? 87.934 14.223 -82.595 1.00 70.88 310 SER A CA 1
ATOM 2511 C C . SER A 1 310 ? 86.773 13.464 -81.955 1.00 70.88 310 SER A C 1
ATOM 2513 O O . SER A 1 310 ? 85.618 13.726 -82.277 1.00 70.88 310 SER A O 1
ATOM 2515 N N . PHE A 1 311 ? 87.064 12.569 -81.004 1.00 73.69 311 PHE A N 1
ATOM 2516 C CA . PHE A 1 311 ? 86.028 11.860 -80.249 1.00 73.69 311 PHE A CA 1
ATOM 2517 C C . PHE A 1 311 ? 85.215 12.797 -79.343 1.00 73.69 311 PHE A C 1
ATOM 2519 O O . PHE A 1 311 ? 84.018 12.582 -79.176 1.00 73.69 311 PHE A O 1
ATOM 2526 N N . GLU A 1 312 ? 85.814 13.861 -78.796 1.00 74.94 312 GLU A N 1
ATOM 2527 C CA . GLU A 1 312 ? 85.076 14.899 -78.059 1.00 74.94 312 GLU A CA 1
ATOM 2528 C C . GLU A 1 312 ? 84.107 15.660 -78.973 1.00 74.94 312 GLU A C 1
ATOM 2530 O O . GLU A 1 312 ? 82.952 15.848 -78.598 1.00 74.94 312 GLU A O 1
ATOM 2535 N N . GLN A 1 313 ? 84.513 16.008 -80.199 1.00 77.88 313 GLN A N 1
ATOM 2536 C CA . GLN A 1 313 ? 83.595 16.600 -81.182 1.00 77.88 313 GLN A CA 1
ATOM 2537 C C . GLN A 1 313 ? 82.479 15.638 -81.611 1.00 77.88 313 GLN A C 1
ATOM 2539 O O . GLN A 1 313 ? 81.336 16.065 -81.776 1.00 77.88 313 GLN A O 1
ATOM 2544 N N . GLU A 1 314 ? 82.769 14.344 -81.766 1.00 79.56 314 GLU A N 1
ATOM 2545 C CA . GLU A 1 314 ? 81.735 13.334 -82.026 1.00 79.56 314 GLU A CA 1
ATOM 2546 C C . GLU A 1 314 ? 80.772 13.182 -80.841 1.00 79.56 314 GLU A C 1
ATOM 2548 O O . GLU A 1 314 ? 79.563 13.067 -81.045 1.00 79.56 314 GLU A O 1
ATOM 2553 N N . MET A 1 315 ? 81.275 13.237 -79.604 1.00 80.06 315 MET A N 1
ATOM 2554 C CA . MET A 1 315 ? 80.450 13.233 -78.393 1.00 80.06 315 MET A CA 1
ATOM 2555 C C . MET A 1 315 ? 79.569 14.476 -78.294 1.00 80.06 315 MET A C 1
ATOM 2557 O O . MET A 1 315 ? 78.391 14.337 -77.979 1.00 80.06 315 MET A O 1
ATOM 2561 N N . GLU A 1 316 ? 80.088 15.664 -78.610 1.00 83.50 316 GLU A N 1
ATOM 2562 C CA . GLU A 1 316 ? 79.299 16.902 -78.668 1.00 83.50 316 GLU A CA 1
ATOM 2563 C C . GLU A 1 316 ? 78.229 16.858 -79.768 1.00 83.50 316 GLU A C 1
ATOM 2565 O O . GLU A 1 316 ? 77.089 17.282 -79.566 1.00 83.50 316 GLU A O 1
ATOM 2570 N N . ALA A 1 317 ? 78.555 16.297 -80.935 1.00 83.25 317 ALA A N 1
ATOM 2571 C CA . ALA A 1 317 ? 77.566 16.073 -81.983 1.00 83.25 317 ALA A CA 1
ATOM 2572 C C . ALA A 1 317 ? 76.478 15.095 -81.509 1.00 83.25 317 ALA A C 1
ATOM 2574 O O . ALA A 1 317 ? 75.286 15.327 -81.729 1.00 83.25 317 ALA A O 1
ATOM 2575 N N . LEU A 1 318 ? 76.863 14.027 -80.807 1.00 85.06 318 LEU A N 1
ATOM 2576 C CA . LEU A 1 318 ? 75.930 13.038 -80.286 1.00 85.06 318 LEU A CA 1
ATOM 2577 C C . LEU A 1 318 ? 75.033 13.626 -79.186 1.00 85.06 318 LEU A C 1
ATOM 2579 O O . LEU A 1 318 ? 73.817 13.424 -79.225 1.00 85.06 318 LEU A O 1
ATOM 2583 N N . THR A 1 319 ? 75.573 14.406 -78.246 1.00 83.88 319 THR A N 1
ATOM 2584 C CA . THR A 1 319 ? 74.765 15.088 -77.221 1.00 83.88 319 THR A CA 1
ATOM 2585 C C . THR A 1 319 ? 73.775 16.060 -77.854 1.00 83.88 319 THR A C 1
ATOM 2587 O O . THR A 1 319 ? 72.596 16.020 -77.500 1.00 83.88 319 THR A O 1
ATOM 2590 N N . ALA A 1 320 ? 74.182 16.825 -78.872 1.00 87.31 320 ALA A N 1
ATOM 2591 C CA . ALA A 1 320 ? 73.273 17.697 -79.616 1.00 87.31 320 ALA A CA 1
ATOM 2592 C C . ALA A 1 320 ? 72.126 16.916 -80.295 1.00 87.31 320 ALA A C 1
ATOM 2594 O O . ALA A 1 320 ? 70.967 17.350 -80.267 1.00 87.31 320 ALA A O 1
ATOM 2595 N N . THR A 1 321 ? 72.399 15.731 -80.861 1.00 86.75 321 THR A N 1
ATOM 2596 C CA . THR A 1 321 ? 71.335 14.875 -81.426 1.00 86.75 321 THR A CA 1
ATOM 2597 C C . THR A 1 321 ? 70.376 14.345 -80.357 1.00 86.75 321 THR A C 1
ATOM 2599 O O . THR A 1 321 ? 69.157 14.334 -80.566 1.00 86.75 321 THR A O 1
ATOM 2602 N N . TYR A 1 322 ? 70.882 13.963 -79.182 1.00 88.00 322 TYR A N 1
ATOM 2603 C CA . TYR A 1 322 ? 70.040 13.524 -78.069 1.00 88.00 322 TYR A CA 1
ATOM 2604 C C . TYR A 1 322 ? 69.178 14.658 -77.513 1.00 88.00 322 TYR A C 1
ATOM 2606 O O . TYR A 1 322 ? 67.988 14.449 -77.272 1.00 88.00 322 TYR A O 1
ATOM 2614 N N . GLU A 1 323 ? 69.724 15.865 -77.373 1.00 88.69 323 GLU A N 1
ATOM 2615 C CA . GLU A 1 323 ? 68.962 17.043 -76.949 1.00 88.69 323 GLU A CA 1
ATOM 2616 C C . GLU A 1 323 ? 67.836 17.380 -77.933 1.00 88.69 323 GLU A C 1
ATOM 2618 O O . GLU A 1 323 ? 66.699 17.633 -77.519 1.00 88.69 323 GLU A O 1
ATOM 2623 N N . SER A 1 324 ? 68.112 17.305 -79.239 1.00 88.31 324 SER A N 1
ATOM 2624 C CA . SER A 1 324 ? 67.093 17.458 -80.283 1.00 88.31 324 SER A CA 1
ATOM 2625 C C . SER A 1 324 ? 65.993 16.396 -80.152 1.00 88.31 324 SER A C 1
ATOM 2627 O O . SER A 1 324 ? 64.803 16.719 -80.142 1.00 88.31 324 SER A O 1
ATOM 2629 N N . THR A 1 325 ? 66.374 15.139 -79.919 1.00 89.69 325 THR A N 1
ATOM 2630 C CA . THR A 1 325 ? 65.424 14.033 -79.730 1.00 89.69 325 THR A CA 1
ATOM 2631 C C . THR A 1 325 ? 64.571 14.217 -78.468 1.00 89.69 325 THR A C 1
ATOM 2633 O O . THR A 1 325 ? 63.363 13.963 -78.482 1.00 89.69 325 THR A O 1
ATOM 2636 N N . LEU A 1 326 ? 65.162 14.688 -77.366 1.00 89.88 326 LEU A N 1
ATOM 2637 C CA . LEU A 1 326 ? 64.442 14.999 -76.128 1.00 89.88 326 LEU A CA 1
ATOM 2638 C C . LEU A 1 326 ? 63.434 16.132 -76.330 1.00 89.88 326 LEU A C 1
ATOM 2640 O O . LEU A 1 326 ? 62.308 16.047 -75.828 1.00 89.88 326 LEU A O 1
ATOM 2644 N N . LYS A 1 327 ? 63.802 17.161 -77.098 1.00 92.12 327 LYS A N 1
ATOM 2645 C CA . LYS A 1 327 ? 62.896 18.252 -77.466 1.00 92.12 327 LYS A CA 1
ATOM 2646 C C . LYS A 1 327 ? 61.691 17.732 -78.256 1.00 92.12 327 LYS A C 1
ATOM 2648 O O . LYS A 1 327 ? 60.557 17.995 -77.858 1.00 92.12 327 LYS A O 1
ATOM 2653 N N . ASP A 1 328 ? 61.913 16.889 -79.262 1.00 91.25 328 ASP A N 1
ATOM 2654 C CA . ASP A 1 328 ? 60.836 16.266 -80.045 1.00 91.25 328 ASP A CA 1
ATOM 2655 C C . ASP A 1 328 ? 59.883 15.424 -79.183 1.00 91.25 328 ASP A C 1
ATOM 2657 O O . ASP A 1 328 ? 58.661 15.423 -79.380 1.00 91.25 328 ASP A O 1
ATOM 2661 N N . LYS A 1 329 ? 60.421 14.683 -78.206 1.00 91.31 329 LYS A N 1
ATOM 2662 C CA . LYS A 1 329 ? 59.608 13.896 -77.266 1.00 91.31 329 LYS A CA 1
ATOM 2663 C C . LYS A 1 329 ? 58.800 14.796 -76.333 1.00 91.31 329 LYS A C 1
ATOM 2665 O O . LYS A 1 329 ? 57.624 14.508 -76.099 1.00 91.31 329 LYS A O 1
ATOM 2670 N N . ARG A 1 330 ? 59.382 15.898 -75.850 1.00 91.44 330 ARG A N 1
ATOM 2671 C CA . ARG A 1 330 ? 58.685 16.897 -75.025 1.00 91.44 330 ARG A CA 1
ATOM 2672 C C . ARG A 1 330 ? 57.545 17.564 -75.801 1.00 91.44 330 ARG A C 1
ATOM 2674 O O . ARG A 1 330 ? 56.443 17.690 -75.265 1.00 91.44 330 ARG A O 1
ATOM 2681 N N . ASP A 1 331 ? 57.755 17.883 -77.075 1.00 92.19 331 ASP A N 1
ATOM 2682 C CA . ASP A 1 331 ? 56.718 18.455 -77.941 1.00 92.19 331 ASP A CA 1
ATOM 2683 C C . ASP A 1 331 ? 55.580 17.460 -78.210 1.00 92.19 331 ASP A C 1
ATOM 2685 O O . ASP A 1 331 ? 54.400 17.820 -78.141 1.00 92.19 331 ASP A O 1
ATOM 2689 N N . LYS A 1 332 ? 55.902 16.179 -78.443 1.00 92.81 332 LYS A N 1
ATOM 2690 C CA . LYS A 1 332 ? 54.896 15.104 -78.542 1.00 92.81 332 LYS A CA 1
ATOM 2691 C C . LYS A 1 332 ? 54.091 14.959 -77.252 1.00 92.81 332 LYS A C 1
ATOM 2693 O O . LYS A 1 332 ? 52.868 14.847 -77.313 1.00 92.81 332 LYS A O 1
ATOM 2698 N N . HIS A 1 333 ? 54.750 15.009 -76.096 1.00 90.62 333 HIS A N 1
ATOM 2699 C CA . HIS A 1 333 ? 54.072 14.962 -74.803 1.00 90.62 333 HIS A CA 1
ATOM 2700 C C . HIS A 1 333 ? 53.119 16.153 -74.624 1.00 90.62 333 HIS A C 1
ATOM 2702 O O . HIS A 1 333 ? 51.959 15.958 -74.271 1.00 90.62 333 HIS A O 1
ATOM 2708 N N . SER A 1 334 ? 53.553 17.371 -74.964 1.00 92.12 334 SER A N 1
ATOM 2709 C CA . SER A 1 334 ? 52.696 18.563 -74.909 1.00 92.12 334 SER A CA 1
ATOM 2710 C C . SER A 1 334 ? 51.456 18.434 -75.806 1.00 92.12 334 SER A C 1
ATOM 2712 O O . SER A 1 334 ? 50.345 18.761 -75.383 1.00 92.12 334 SER A O 1
ATOM 2714 N N . LYS A 1 335 ? 51.610 17.888 -77.023 1.00 94.00 335 LYS A N 1
ATOM 2715 C CA . LYS A 1 335 ? 50.481 17.611 -77.931 1.00 94.00 335 LYS A CA 1
ATOM 2716 C C . LYS A 1 335 ? 49.491 16.609 -77.332 1.00 94.00 335 LYS A C 1
ATOM 2718 O O . LYS A 1 335 ? 48.289 16.860 -77.378 1.00 94.00 335 LYS A O 1
ATOM 2723 N N . LEU A 1 336 ? 49.980 15.519 -76.738 1.00 92.44 336 LEU A N 1
ATOM 2724 C CA . LEU A 1 336 ? 49.130 14.525 -76.073 1.00 92.44 336 LEU A CA 1
ATOM 2725 C C . LEU A 1 336 ? 48.378 15.124 -74.881 1.00 92.44 336 LEU A C 1
ATOM 2727 O O . LEU A 1 336 ? 47.182 14.888 -74.735 1.00 92.44 336 LEU A O 1
ATOM 2731 N N . VAL A 1 337 ? 49.037 15.950 -74.065 1.00 92.38 337 VAL A N 1
ATOM 2732 C CA . VAL A 1 337 ? 48.389 16.632 -72.932 1.00 92.38 337 VAL A CA 1
ATOM 2733 C C . VAL A 1 337 ? 47.237 17.522 -73.409 1.00 92.38 337 VAL A C 1
ATOM 2735 O O . VAL A 1 337 ? 46.154 17.478 -72.825 1.00 92.38 337 VAL A O 1
ATO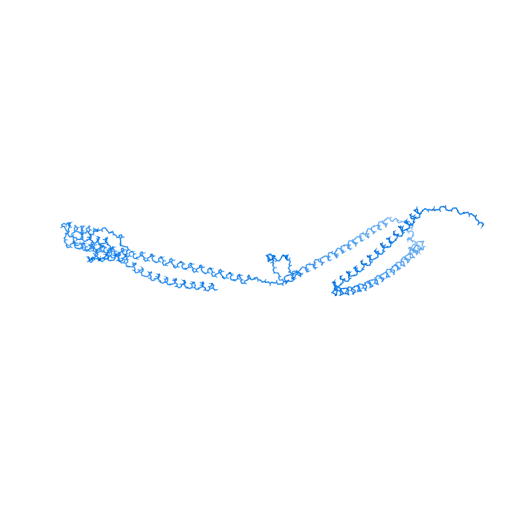M 2738 N N . ARG A 1 338 ? 47.424 18.273 -74.504 1.00 93.31 338 ARG A N 1
ATOM 2739 C CA . ARG A 1 338 ? 46.345 19.079 -75.104 1.00 93.31 338 ARG A CA 1
ATOM 2740 C C . ARG A 1 338 ? 45.191 18.215 -75.615 1.00 93.31 338 ARG A C 1
ATOM 2742 O O . ARG A 1 338 ? 44.039 18.548 -75.364 1.00 93.31 338 ARG A O 1
ATOM 2749 N N . GLN A 1 339 ? 45.482 17.093 -76.276 1.00 93.94 339 GLN A N 1
ATOM 2750 C CA . GLN A 1 339 ? 44.442 16.158 -76.726 1.00 93.94 339 GLN A CA 1
ATOM 2751 C C . GLN A 1 339 ? 43.642 15.584 -75.552 1.00 93.94 339 GLN A C 1
ATOM 2753 O O . GLN A 1 339 ? 42.417 15.555 -75.604 1.00 93.94 339 GLN A O 1
ATOM 2758 N N . ILE A 1 340 ? 44.312 15.180 -74.470 1.00 91.12 340 ILE A N 1
ATOM 2759 C CA . ILE A 1 340 ? 43.648 14.671 -73.262 1.00 91.12 340 ILE A CA 1
ATOM 2760 C C . ILE A 1 340 ? 42.740 15.743 -72.646 1.00 91.12 340 ILE A C 1
ATOM 2762 O O . ILE A 1 340 ? 41.632 15.427 -72.219 1.00 91.12 340 ILE A O 1
ATOM 2766 N N . SER A 1 341 ? 43.181 17.003 -72.607 1.00 92.88 341 SER A N 1
ATOM 2767 C CA . SER A 1 341 ? 42.356 18.129 -72.148 1.00 92.88 341 SER A CA 1
ATOM 2768 C C . SER A 1 341 ? 41.099 18.302 -73.007 1.00 92.88 341 SER A C 1
ATOM 2770 O O . SER A 1 341 ? 40.010 18.364 -72.443 1.00 92.88 341 SER A O 1
ATOM 2772 N N . ALA A 1 342 ? 41.224 18.274 -74.336 1.00 94.19 342 ALA A N 1
ATOM 2773 C CA . ALA A 1 342 ? 40.076 18.373 -75.238 1.00 94.19 342 ALA A CA 1
ATOM 2774 C C . ALA A 1 342 ? 39.080 17.211 -75.050 1.00 94.19 342 ALA A C 1
ATOM 2776 O O . ALA A 1 342 ? 37.872 17.431 -74.982 1.00 94.19 342 ALA A O 1
ATOM 2777 N N . TYR A 1 343 ? 39.568 15.974 -74.889 1.00 94.25 343 TYR A N 1
ATOM 2778 C CA . TYR A 1 343 ? 38.699 14.826 -74.601 1.00 94.25 343 TYR A CA 1
ATOM 2779 C C . TYR A 1 343 ? 38.001 14.938 -73.242 1.00 94.25 343 TYR A C 1
ATOM 2781 O O . TYR A 1 343 ? 36.845 14.546 -73.120 1.00 94.25 343 TYR A O 1
ATOM 2789 N N . LYS A 1 344 ? 38.665 15.491 -72.219 1.00 92.00 344 LYS A N 1
ATOM 2790 C CA . LYS A 1 344 ? 38.033 15.733 -70.913 1.00 92.00 344 LYS A CA 1
ATOM 2791 C C . LYS A 1 344 ? 36.900 16.753 -71.006 1.00 92.00 344 LYS A C 1
ATOM 2793 O O . LYS A 1 344 ? 35.856 16.528 -70.403 1.00 92.00 344 LYS A O 1
ATOM 2798 N N . GLU A 1 345 ? 37.086 17.833 -71.762 1.00 93.25 345 GLU A N 1
ATOM 2799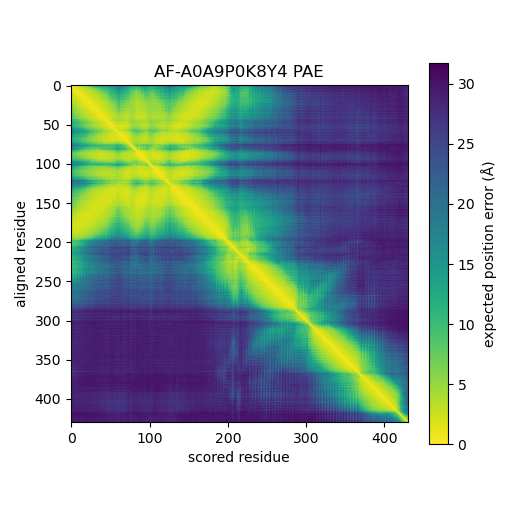 C CA . GLU A 1 345 ? 36.028 18.823 -72.004 1.00 93.25 345 GLU A CA 1
ATOM 2800 C C . GLU A 1 345 ? 34.853 18.216 -72.779 1.00 93.25 345 GLU A C 1
ATOM 2802 O O . GLU A 1 345 ? 33.698 18.412 -72.402 1.00 93.25 345 GLU A O 1
ATOM 2807 N N . HIS A 1 346 ? 35.135 17.411 -73.808 1.00 94.75 346 HIS A N 1
ATOM 2808 C CA . HIS A 1 346 ? 34.092 16.716 -74.559 1.00 94.75 346 HIS A CA 1
ATOM 2809 C C . HIS A 1 346 ? 33.302 15.733 -73.684 1.00 94.75 346 HIS A C 1
ATOM 2811 O O . HIS A 1 346 ? 32.073 15.744 -73.705 1.00 94.75 346 HIS A O 1
ATOM 2817 N N . ASN A 1 347 ? 33.990 14.940 -72.859 1.00 91.69 347 ASN A N 1
ATOM 2818 C CA . ASN A 1 347 ? 33.338 14.027 -71.921 1.00 91.69 347 ASN A CA 1
ATOM 2819 C C . ASN A 1 347 ? 32.475 14.784 -70.904 1.00 91.69 347 ASN A C 1
ATOM 2821 O O . ASN A 1 347 ? 31.348 14.375 -70.657 1.00 91.69 347 ASN A O 1
ATOM 2825 N N . ALA A 1 348 ? 32.946 15.920 -70.380 1.00 93.12 348 ALA A N 1
ATOM 2826 C CA . ALA A 1 348 ? 32.149 16.744 -69.473 1.00 93.12 348 ALA A CA 1
ATOM 2827 C C . ALA A 1 348 ? 30.869 17.279 -70.144 1.00 93.12 348 ALA A C 1
ATOM 2829 O O . ALA A 1 348 ? 29.813 17.327 -69.513 1.00 93.12 348 ALA A O 1
ATOM 2830 N N . SER A 1 349 ? 30.937 17.644 -71.429 1.00 93.81 349 SER A N 1
ATOM 2831 C CA . SER A 1 349 ? 29.759 18.050 -72.206 1.00 93.81 349 SER A CA 1
ATOM 2832 C C . SER A 1 349 ? 28.784 16.889 -72.436 1.00 93.81 349 SER A C 1
ATOM 2834 O O . SER A 1 349 ? 27.573 17.077 -72.302 1.00 93.81 349 SER A O 1
ATOM 2836 N N . LEU A 1 350 ? 29.289 15.686 -72.728 1.00 93.44 350 LEU A N 1
ATOM 2837 C CA . LEU A 1 350 ? 28.462 14.483 -72.855 1.00 93.44 350 LEU A CA 1
ATOM 2838 C C . LEU A 1 350 ? 27.790 14.112 -71.529 1.00 93.44 350 LEU A C 1
ATOM 2840 O O . LEU A 1 350 ? 26.601 13.805 -71.523 1.00 93.44 350 LEU A O 1
ATOM 2844 N N . ASP A 1 351 ? 28.506 14.204 -70.410 1.00 91.75 351 ASP A N 1
ATOM 2845 C CA . ASP A 1 351 ? 27.948 13.943 -69.081 1.00 91.75 351 ASP A CA 1
ATOM 2846 C C . ASP A 1 351 ? 26.806 14.916 -68.753 1.00 91.75 351 ASP A C 1
ATOM 2848 O O . ASP A 1 351 ? 25.762 14.498 -68.248 1.00 91.75 351 ASP A O 1
ATOM 2852 N N . GLN A 1 352 ? 26.952 16.201 -69.099 1.00 92.69 352 GLN A N 1
ATOM 2853 C CA . GLN A 1 352 ? 25.869 17.184 -68.970 1.00 92.69 352 GLN A CA 1
ATOM 2854 C C . GLN A 1 352 ? 24.665 16.837 -69.857 1.00 92.69 352 GLN A C 1
ATOM 2856 O O . GLN A 1 352 ? 23.522 16.918 -69.406 1.00 92.69 352 GLN A O 1
ATOM 2861 N N . ALA A 1 353 ? 24.896 16.409 -71.100 1.00 94.44 353 ALA A N 1
ATOM 2862 C CA . ALA A 1 353 ? 23.819 15.987 -71.993 1.00 94.44 353 ALA A CA 1
ATOM 2863 C C . ALA A 1 353 ? 23.073 14.753 -71.451 1.00 94.44 353 ALA A C 1
ATOM 2865 O O . ALA A 1 353 ? 21.843 14.727 -71.453 1.00 94.44 353 ALA A O 1
ATOM 2866 N N . ILE A 1 354 ? 23.800 13.763 -70.921 1.00 91.56 354 ILE A N 1
ATOM 2867 C CA . ILE A 1 354 ? 23.221 12.574 -70.280 1.00 91.56 354 ILE A CA 1
ATOM 2868 C C . ILE A 1 354 ? 22.386 12.973 -69.061 1.00 91.56 354 ILE A C 1
ATOM 2870 O O . ILE A 1 354 ? 21.285 12.455 -68.875 1.00 91.56 354 ILE A O 1
ATOM 2874 N N . GLN A 1 355 ? 22.873 13.902 -68.235 1.00 90.44 355 GLN A N 1
ATOM 2875 C CA . GLN A 1 355 ? 22.116 14.404 -67.088 1.00 90.44 355 GLN A CA 1
ATOM 2876 C C . GLN A 1 355 ? 20.800 15.059 -67.514 1.00 90.44 355 GLN A C 1
ATOM 2878 O O . GLN A 1 355 ? 19.766 14.740 -66.930 1.00 90.44 355 GLN A O 1
ATOM 2883 N N . ASN A 1 356 ? 20.813 15.896 -68.553 1.00 92.00 356 ASN A N 1
ATOM 2884 C CA . ASN A 1 356 ? 19.597 16.528 -69.069 1.00 92.00 356 ASN A CA 1
ATOM 2885 C C . ASN A 1 356 ? 18.586 15.490 -69.580 1.00 92.00 356 ASN A C 1
ATOM 2887 O O . ASN A 1 356 ? 17.431 15.511 -69.167 1.00 92.00 356 ASN A O 1
ATOM 2891 N N . ILE A 1 357 ? 19.033 14.517 -70.382 1.00 92.94 357 ILE A N 1
ATOM 2892 C CA . ILE A 1 357 ? 18.163 13.433 -70.869 1.00 92.94 357 ILE A CA 1
ATOM 2893 C C . ILE A 1 357 ? 17.595 12.619 -69.699 1.00 92.94 357 ILE A C 1
ATOM 2895 O O . ILE A 1 357 ? 16.426 12.248 -69.709 1.00 92.94 357 ILE A O 1
ATOM 2899 N N . ASN A 1 358 ? 18.390 12.352 -68.661 1.00 88.81 358 ASN A N 1
ATOM 2900 C CA . ASN A 1 358 ? 17.910 11.634 -67.482 1.00 88.81 358 ASN A CA 1
ATOM 2901 C C . ASN A 1 358 ? 16.845 12.421 -66.706 1.00 88.81 358 ASN A C 1
ATOM 2903 O O . ASN A 1 358 ? 15.923 11.806 -66.169 1.00 88.81 358 ASN A O 1
ATOM 2907 N N . ILE A 1 359 ? 16.946 13.752 -66.646 1.00 90.19 359 ILE A N 1
ATOM 2908 C CA . ILE A 1 359 ? 15.904 14.606 -66.056 1.00 90.19 359 ILE A CA 1
ATOM 2909 C C . ILE A 1 359 ? 14.608 14.468 -66.861 1.00 90.19 359 ILE A C 1
ATOM 2911 O O . ILE A 1 359 ? 13.559 14.222 -66.265 1.00 90.19 359 ILE A O 1
ATOM 2915 N N . ASP A 1 360 ? 14.688 14.529 -68.191 1.00 89.56 360 ASP A N 1
ATOM 2916 C CA . ASP A 1 360 ? 13.527 14.368 -69.074 1.00 89.56 360 ASP A CA 1
ATOM 2917 C C . ASP A 1 360 ? 12.893 12.977 -68.932 1.00 89.56 360 ASP A C 1
ATOM 2919 O O . ASP A 1 360 ? 11.677 12.849 -68.786 1.00 89.56 360 ASP A O 1
ATOM 2923 N N . VAL A 1 361 ? 13.707 11.917 -68.891 1.00 88.31 361 VAL A N 1
ATOM 2924 C CA . VAL A 1 361 ? 13.234 10.541 -68.671 1.00 88.31 361 VAL A CA 1
ATOM 2925 C C . VAL A 1 361 ? 12.562 10.409 -67.307 1.00 88.31 361 VAL A C 1
ATOM 2927 O O . VAL A 1 361 ? 11.499 9.801 -67.213 1.00 88.31 361 VAL A O 1
ATOM 2930 N N . CYS A 1 362 ? 13.139 10.980 -66.248 1.00 84.06 362 CYS A N 1
ATOM 2931 C CA . CYS A 1 362 ? 12.521 10.989 -64.923 1.00 84.06 362 CYS A CA 1
ATOM 2932 C C . CYS A 1 362 ? 11.178 11.727 -64.929 1.00 84.06 362 CYS A C 1
ATOM 2934 O O . CYS A 1 362 ? 10.211 11.217 -64.363 1.00 84.06 362 CYS A O 1
ATOM 2936 N N . TYR A 1 363 ? 11.098 12.884 -65.591 1.00 85.25 363 TYR A N 1
ATOM 2937 C CA . TYR A 1 363 ? 9.856 13.640 -65.738 1.00 85.25 363 TYR A CA 1
ATOM 2938 C C . TYR A 1 363 ? 8.781 12.808 -66.450 1.00 85.25 363 TYR A C 1
ATOM 2940 O O . TYR A 1 363 ? 7.679 12.637 -65.927 1.00 85.25 363 TYR A O 1
ATOM 2948 N N . LEU A 1 364 ? 9.126 12.197 -67.587 1.00 83.00 364 LEU A N 1
ATOM 2949 C CA . LEU A 1 364 ? 8.221 11.320 -68.331 1.00 83.00 364 LEU A CA 1
ATOM 2950 C C . LEU A 1 364 ? 7.769 10.118 -67.499 1.00 83.00 364 LEU A C 1
ATOM 2952 O O . LEU A 1 364 ? 6.596 9.769 -67.531 1.00 83.00 364 LEU A O 1
ATOM 2956 N N . LYS A 1 365 ? 8.667 9.516 -66.714 1.00 78.50 365 LYS A N 1
ATOM 2957 C CA . LYS A 1 365 ? 8.375 8.333 -65.891 1.00 78.50 365 LYS A CA 1
ATOM 2958 C C . LYS A 1 365 ? 7.453 8.634 -64.709 1.00 78.50 365 LYS A C 1
ATOM 2960 O O . LYS A 1 365 ? 6.674 7.776 -64.318 1.00 78.50 365 LYS A O 1
ATOM 2965 N N . ILE A 1 366 ? 7.512 9.848 -64.158 1.00 78.19 366 ILE A N 1
ATOM 2966 C CA . ILE A 1 366 ? 6.572 10.314 -63.124 1.00 78.19 366 ILE A CA 1
ATOM 2967 C C . ILE A 1 366 ? 5.175 10.534 -63.716 1.00 78.19 366 ILE A C 1
ATOM 2969 O O . ILE A 1 366 ? 4.177 10.252 -63.057 1.00 78.19 366 ILE A O 1
ATOM 2973 N N . HIS A 1 367 ? 5.103 11.026 -64.953 1.00 74.25 367 HIS A N 1
ATOM 2974 C CA . HIS A 1 367 ? 3.847 11.277 -65.663 1.00 74.25 367 HIS A CA 1
ATOM 2975 C C . HIS A 1 367 ? 3.329 10.066 -66.459 1.00 74.25 367 HIS A C 1
ATOM 2977 O O . HIS A 1 367 ? 2.307 10.171 -67.136 1.00 74.25 367 HIS A O 1
ATOM 2983 N N . GLN A 1 368 ? 4.010 8.920 -66.380 1.00 69.69 368 GLN A N 1
ATOM 2984 C CA . GLN A 1 368 ? 3.657 7.703 -67.101 1.00 69.69 368 GLN A CA 1
ATOM 2985 C C . GLN A 1 368 ? 2.503 6.974 -66.401 1.00 69.69 368 GLN A C 1
ATOM 2987 O O . GLN A 1 368 ? 2.628 6.530 -65.261 1.00 69.69 368 GLN A O 1
ATOM 2992 N N . ASP A 1 369 ? 1.384 6.803 -67.107 1.00 72.12 369 ASP A N 1
ATOM 2993 C CA . ASP A 1 369 ? 0.265 5.978 -66.650 1.00 72.12 369 ASP A CA 1
ATOM 2994 C C . ASP A 1 369 ? 0.513 4.506 -67.025 1.00 72.12 369 ASP A C 1
ATOM 2996 O O . ASP A 1 369 ? 0.306 4.072 -68.164 1.00 72.12 369 ASP A O 1
ATOM 3000 N N . HIS A 1 370 ? 1.016 3.734 -66.060 1.00 72.19 370 HIS A N 1
ATOM 3001 C CA . HIS A 1 370 ? 1.391 2.333 -66.259 1.00 72.19 370 HIS A CA 1
ATOM 3002 C C . HIS A 1 370 ? 0.212 1.427 -66.649 1.00 72.19 370 HIS A C 1
ATOM 3004 O O . HIS A 1 370 ? 0.429 0.406 -67.308 1.00 72.19 370 HIS A O 1
ATOM 3010 N N . GLU A 1 371 ? -1.028 1.783 -66.294 1.00 74.56 371 GLU A N 1
ATOM 3011 C CA . GLU A 1 371 ? -2.198 0.987 -66.675 1.00 74.56 371 GLU A CA 1
ATOM 3012 C C . GLU A 1 371 ? -2.553 1.155 -68.155 1.00 74.56 371 GLU A C 1
ATOM 3014 O O . GLU A 1 371 ? -2.928 0.180 -68.813 1.00 74.56 371 GLU A O 1
ATOM 3019 N N . LEU A 1 372 ? -2.418 2.370 -68.694 1.00 78.19 372 LEU A N 1
ATOM 3020 C CA . LEU A 1 372 ? -2.690 2.648 -70.105 1.00 78.19 372 LEU A CA 1
ATOM 3021 C C . LEU A 1 372 ? -1.666 1.939 -71.007 1.00 78.19 372 LEU A C 1
ATOM 3023 O O . LEU A 1 372 ? -2.040 1.253 -71.957 1.00 78.19 372 LEU A O 1
ATOM 3027 N N . GLU A 1 373 ? -0.380 2.020 -70.657 1.00 75.00 373 GLU A N 1
ATOM 3028 C CA . GLU A 1 373 ? 0.708 1.413 -71.434 1.00 75.00 373 GLU A CA 1
ATOM 3029 C C . GLU A 1 373 ? 0.665 -0.128 -71.404 1.00 75.00 373 GLU A C 1
ATOM 3031 O O . GLU A 1 373 ? 0.991 -0.791 -72.392 1.00 75.00 373 GLU A O 1
ATOM 3036 N N . SER A 1 374 ? 0.244 -0.731 -70.285 1.00 78.56 374 SER A N 1
ATOM 3037 C CA . SER A 1 374 ? 0.007 -2.181 -70.230 1.00 78.56 374 SER A CA 1
ATOM 3038 C C . SER A 1 374 ? -1.118 -2.592 -71.180 1.00 78.56 374 SER A C 1
ATOM 3040 O O . SER A 1 374 ? -0.946 -3.527 -71.958 1.00 78.56 374 SER A O 1
ATOM 3042 N N . LYS A 1 375 ? -2.236 -1.851 -71.188 1.00 81.31 375 LYS A N 1
ATOM 3043 C CA . LYS A 1 375 ? -3.378 -2.128 -72.074 1.00 81.31 375 LYS A CA 1
ATOM 3044 C C . LYS A 1 375 ? -3.017 -1.975 -73.551 1.00 81.31 375 LYS A C 1
ATOM 3046 O O . LYS A 1 375 ? -3.446 -2.786 -74.371 1.00 81.31 375 LYS A O 1
ATOM 3051 N N . GLU A 1 376 ? -2.213 -0.974 -73.906 1.00 82.06 376 GLU A N 1
ATOM 3052 C CA . GLU A 1 376 ? -1.724 -0.809 -75.279 1.00 82.06 376 GLU A CA 1
ATOM 3053 C C . GLU A 1 376 ? -0.796 -1.952 -75.702 1.00 82.06 376 GLU A C 1
ATOM 3055 O O . GLU A 1 376 ? -0.962 -2.498 -76.796 1.00 82.06 376 GLU A O 1
ATOM 3060 N N . ARG A 1 377 ? 0.133 -2.376 -74.831 1.00 84.75 377 ARG A N 1
ATOM 3061 C CA . ARG A 1 377 ? 0.997 -3.539 -75.093 1.00 84.75 377 ARG A CA 1
ATOM 3062 C C . ARG A 1 377 ? 0.189 -4.817 -75.286 1.00 84.75 377 ARG A C 1
ATOM 3064 O O . ARG A 1 377 ? 0.447 -5.548 -76.243 1.00 84.75 377 ARG A O 1
ATOM 3071 N N . ASP A 1 378 ? -0.815 -5.046 -74.448 1.00 85.00 378 ASP A N 1
ATOM 3072 C CA . ASP A 1 378 ? -1.696 -6.207 -74.559 1.00 85.00 378 ASP A CA 1
ATOM 3073 C C . ASP A 1 378 ? -2.509 -6.169 -75.860 1.00 85.00 378 ASP A C 1
ATOM 3075 O O . ASP A 1 378 ? -2.611 -7.183 -76.557 1.00 85.00 378 ASP A O 1
ATOM 3079 N N . MET A 1 379 ? -3.022 -5.001 -76.268 1.00 85.62 379 MET A N 1
ATOM 3080 C CA . MET A 1 379 ? -3.717 -4.852 -77.553 1.00 85.62 379 MET A CA 1
ATOM 3081 C C . MET A 1 379 ? -2.798 -5.110 -78.751 1.00 85.62 379 MET A C 1
ATOM 3083 O O . MET A 1 379 ? -3.184 -5.827 -79.680 1.00 85.62 379 MET A O 1
ATOM 3087 N N . VAL A 1 380 ? -1.576 -4.571 -78.743 1.00 88.12 380 VAL A N 1
ATOM 3088 C CA . VAL A 1 380 ? -0.595 -4.802 -79.815 1.00 88.12 380 VAL A CA 1
ATOM 3089 C C . VAL A 1 380 ? -0.187 -6.275 -79.868 1.00 88.12 380 VAL A C 1
ATOM 3091 O O . VAL A 1 380 ? -0.157 -6.853 -80.957 1.00 88.12 380 VAL A O 1
ATOM 3094 N N . GLY A 1 381 ? 0.050 -6.905 -78.714 1.00 89.50 381 GLY A N 1
ATOM 3095 C CA . GLY A 1 381 ? 0.349 -8.333 -78.607 1.00 89.50 381 GLY A CA 1
ATOM 3096 C C . GLY A 1 381 ? -0.793 -9.205 -79.130 1.00 89.50 381 GLY A C 1
ATOM 3097 O O . GLY A 1 381 ? -0.570 -10.117 -79.926 1.00 89.50 381 GLY A O 1
ATOM 3098 N N . THR A 1 382 ? -2.036 -8.874 -78.778 1.00 89.19 382 THR A N 1
ATOM 3099 C CA . THR A 1 382 ? -3.229 -9.580 -79.269 1.00 89.19 382 THR A CA 1
ATOM 3100 C C . THR A 1 382 ? -3.369 -9.444 -80.786 1.00 89.19 382 THR A C 1
ATOM 3102 O O . THR A 1 382 ? -3.606 -10.437 -81.479 1.00 89.19 382 THR A O 1
ATOM 3105 N N . ARG A 1 383 ? -3.146 -8.241 -81.334 1.00 90.56 383 ARG A N 1
ATOM 3106 C CA . ARG A 1 383 ? -3.168 -7.997 -82.785 1.00 90.56 383 ARG A CA 1
ATOM 3107 C C . ARG A 1 383 ? -2.070 -8.774 -83.513 1.00 90.56 383 ARG A C 1
ATOM 3109 O O . ARG A 1 383 ? -2.333 -9.357 -84.562 1.00 90.56 383 ARG A O 1
ATOM 3116 N N . MET A 1 384 ? -0.861 -8.807 -82.956 1.00 90.88 384 MET A N 1
ATOM 3117 C CA . MET A 1 384 ? 0.264 -9.556 -83.519 1.00 90.88 384 MET A CA 1
ATOM 3118 C C . MET A 1 384 ? -0.019 -11.063 -83.533 1.00 90.88 384 MET A C 1
ATOM 3120 O O . MET A 1 384 ? 0.137 -11.712 -84.564 1.00 90.88 384 MET A O 1
ATOM 3124 N N . ASN A 1 385 ? -0.531 -11.609 -82.428 1.00 90.38 385 ASN A N 1
ATOM 3125 C CA . ASN A 1 385 ? -0.912 -13.018 -82.338 1.00 90.38 385 ASN A CA 1
ATOM 3126 C C . ASN A 1 385 ? -2.024 -13.384 -83.331 1.00 90.38 385 ASN A C 1
ATOM 3128 O O . ASN A 1 385 ? -1.970 -14.448 -83.947 1.00 90.38 385 ASN A O 1
ATOM 3132 N N . ALA A 1 386 ? -3.005 -12.502 -83.542 1.00 89.94 386 ALA A N 1
ATOM 3133 C CA . ALA A 1 386 ? -4.047 -12.708 -84.545 1.00 89.94 386 ALA A CA 1
ATOM 3134 C C . ALA A 1 386 ? -3.480 -12.743 -85.978 1.00 89.94 386 ALA A C 1
ATOM 3136 O O . ALA A 1 386 ? -3.878 -13.596 -86.774 1.00 89.94 386 ALA A O 1
ATOM 3137 N N . LEU A 1 387 ? -2.520 -11.866 -86.302 1.00 90.38 387 LEU A N 1
ATOM 3138 C CA . LEU A 1 387 ? -1.835 -11.867 -87.600 1.00 90.38 387 LEU A CA 1
ATOM 3139 C C . LEU A 1 387 ? -1.008 -13.139 -87.815 1.00 90.38 387 LEU A C 1
ATOM 3141 O O . LEU A 1 387 ? -1.119 -13.761 -88.872 1.00 90.38 387 LEU A O 1
ATOM 3145 N N . LEU A 1 388 ? -0.235 -13.561 -86.810 1.00 91.69 388 LEU A N 1
ATOM 3146 C CA . LEU A 1 388 ? 0.548 -14.798 -86.870 1.00 91.69 388 LEU A CA 1
ATOM 3147 C C . LEU A 1 388 ? -0.354 -16.023 -87.049 1.00 91.69 388 LEU A C 1
ATOM 3149 O O . LEU A 1 388 ? -0.095 -16.868 -87.906 1.00 91.69 388 LEU A O 1
ATOM 3153 N N . ARG A 1 389 ? -1.463 -16.090 -86.305 1.00 90.75 389 ARG A N 1
ATOM 3154 C CA . ARG A 1 389 ? -2.427 -17.190 -86.411 1.00 90.75 389 ARG A CA 1
ATOM 3155 C C . ARG A 1 389 ? -3.111 -17.221 -87.773 1.00 90.75 389 ARG A C 1
ATOM 3157 O O . ARG A 1 389 ? -3.253 -18.294 -88.350 1.00 90.75 389 ARG A O 1
ATOM 3164 N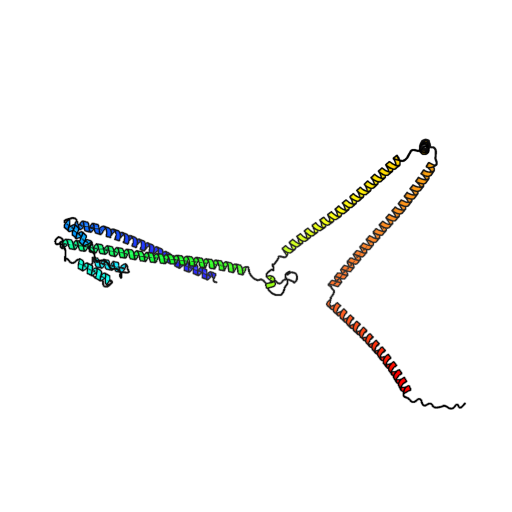 N . ARG A 1 390 ? -3.466 -16.059 -88.330 1.00 92.31 390 ARG A N 1
ATOM 3165 C CA . ARG A 1 390 ? -3.969 -15.952 -89.707 1.00 92.31 390 ARG A CA 1
ATOM 3166 C C . ARG A 1 390 ? -2.939 -16.453 -90.722 1.00 92.31 390 ARG A C 1
ATOM 3168 O O . ARG A 1 390 ? -3.314 -17.201 -91.615 1.00 92.31 390 ARG A O 1
ATOM 3175 N N . SER A 1 391 ? -1.669 -16.069 -90.589 1.00 91.62 391 SER A N 1
ATOM 3176 C CA . SER A 1 391 ? -0.607 -16.526 -91.497 1.00 91.62 391 SER A CA 1
ATOM 3177 C C . SER A 1 391 ? -0.414 -18.042 -91.433 1.00 91.62 391 SER A C 1
ATOM 3179 O O . SER A 1 391 ? -0.318 -18.684 -92.473 1.00 91.62 391 SER A O 1
ATOM 3181 N N . SER A 1 392 ? -0.418 -18.620 -90.229 1.00 91.69 392 SER A N 1
ATOM 3182 C CA . SER A 1 392 ? -0.316 -20.071 -90.036 1.00 91.69 392 SER A CA 1
ATOM 3183 C C . SER A 1 392 ? -1.506 -20.818 -90.648 1.00 91.69 392 SER A C 1
ATOM 3185 O O . SER A 1 392 ? -1.308 -21.811 -91.340 1.00 91.69 392 SER A O 1
ATOM 3187 N N . LEU A 1 393 ? -2.731 -20.309 -90.479 1.00 93.81 393 LEU A N 1
ATOM 3188 C CA . LEU A 1 393 ? -3.922 -20.886 -91.112 1.00 93.81 393 LEU A CA 1
ATOM 3189 C C . LEU A 1 393 ? -3.866 -20.804 -92.642 1.00 93.81 393 LEU A C 1
ATOM 3191 O O . LEU A 1 393 ? -4.258 -21.750 -93.315 1.00 93.81 393 LEU A O 1
ATOM 3195 N N . ILE A 1 394 ? -3.366 -19.700 -93.207 1.00 93.38 394 ILE A N 1
ATOM 3196 C CA . ILE A 1 394 ? -3.179 -19.574 -94.661 1.00 93.38 394 ILE A CA 1
ATOM 3197 C C . ILE A 1 394 ? -2.182 -20.620 -95.163 1.00 93.38 394 ILE A C 1
ATOM 3199 O O . ILE A 1 394 ? -2.444 -21.259 -96.179 1.00 93.38 394 ILE A O 1
ATOM 3203 N N . GLN A 1 395 ? -1.079 -20.825 -94.443 1.00 92.00 395 GLN A N 1
ATOM 3204 C CA . GLN A 1 395 ? -0.092 -21.840 -94.796 1.00 92.00 395 GLN A CA 1
ATOM 3205 C C . GLN A 1 395 ? -0.695 -23.254 -94.747 1.00 92.00 395 GLN A C 1
ATOM 3207 O O . GLN A 1 395 ? -0.561 -23.998 -95.711 1.00 92.00 395 GLN A O 1
ATOM 3212 N N . GLN A 1 396 ? -1.458 -23.586 -93.699 1.00 93.19 396 GLN A N 1
ATOM 3213 C CA . GLN A 1 396 ? -2.170 -24.869 -93.612 1.00 93.19 396 GLN A CA 1
ATOM 3214 C C . GLN A 1 396 ? -3.186 -25.059 -94.745 1.00 93.19 396 GLN A C 1
ATOM 3216 O O . GLN A 1 396 ? -3.326 -26.154 -95.277 1.00 93.19 396 GLN A O 1
ATOM 3221 N N . ILE A 1 397 ? -3.897 -24.000 -95.148 1.00 92.50 397 ILE A N 1
ATOM 3222 C CA . ILE A 1 397 ? -4.815 -24.062 -96.294 1.00 92.50 397 ILE A CA 1
ATOM 3223 C C . ILE A 1 397 ? -4.044 -24.343 -97.589 1.00 92.50 397 ILE A C 1
ATOM 3225 O O . ILE A 1 397 ? -4.519 -25.119 -98.415 1.00 92.50 397 ILE A O 1
ATOM 3229 N N . GLN A 1 398 ? -2.868 -23.736 -97.773 1.00 91.88 398 GLN A N 1
ATOM 3230 C CA . GLN A 1 398 ? -2.017 -23.987 -98.938 1.00 91.88 398 GLN A CA 1
ATOM 3231 C C . GLN A 1 398 ? -1.481 -25.424 -98.956 1.00 91.88 398 GLN A C 1
ATOM 3233 O O . GLN A 1 398 ? -1.546 -26.066 -100.001 1.00 91.88 398 GLN A O 1
ATOM 3238 N N . GLU A 1 399 ? -1.018 -25.939 -97.815 1.00 93.12 399 GLU A N 1
ATOM 3239 C CA . GLU A 1 399 ? -0.557 -27.327 -97.656 1.00 93.12 399 GLU A CA 1
ATOM 3240 C C . GLU A 1 399 ? -1.696 -28.322 -97.942 1.00 93.12 399 GLU A C 1
ATOM 3242 O O . GLU A 1 399 ? -1.567 -29.173 -98.820 1.00 93.12 399 GLU A O 1
ATOM 3247 N N . ASN A 1 400 ? -2.868 -28.138 -97.323 1.00 91.44 400 ASN A N 1
ATOM 3248 C CA . ASN A 1 400 ? -4.048 -28.969 -97.587 1.00 91.44 400 ASN A CA 1
ATOM 3249 C C . ASN A 1 400 ? -4.488 -28.902 -99.059 1.00 91.44 400 ASN A C 1
ATOM 3251 O O . ASN A 1 400 ? -4.931 -29.897 -99.629 1.00 91.44 400 ASN A O 1
ATOM 3255 N N . HIS A 1 401 ? -4.393 -27.731 -99.698 1.00 92.56 401 HIS A N 1
ATOM 3256 C CA . HIS A 1 401 ? -4.723 -27.590 -101.115 1.00 92.56 401 HIS A CA 1
ATOM 3257 C C . HIS A 1 401 ? -3.741 -28.357 -102.010 1.00 92.56 401 HIS A C 1
ATOM 3259 O O . HIS A 1 401 ? -4.172 -28.985 -102.976 1.00 92.56 401 HIS A O 1
ATOM 3265 N N . GLN A 1 402 ? -2.446 -28.355 -101.675 1.00 91.69 402 GLN A N 1
ATOM 3266 C CA . GLN A 1 402 ? -1.449 -29.178 -102.361 1.00 91.69 402 GLN A CA 1
ATOM 3267 C C . GLN A 1 402 ? -1.746 -30.672 -102.199 1.00 91.69 402 GLN A C 1
ATOM 3269 O O . GLN A 1 402 ? -1.718 -31.394 -103.192 1.00 91.69 402 GLN A O 1
ATOM 3274 N N . GLU A 1 403 ? -2.099 -31.133 -100.997 1.00 91.81 403 GLU A N 1
ATOM 3275 C CA . GLU A 1 403 ? -2.493 -32.532 -100.777 1.00 91.81 403 GLU A CA 1
ATOM 3276 C C . GLU A 1 403 ? -3.738 -32.918 -101.585 1.00 91.81 403 GLU A C 1
ATOM 3278 O O . GLU A 1 403 ? -3.751 -33.963 -102.232 1.00 91.81 403 GLU A O 1
ATOM 3283 N N . ILE A 1 404 ? -4.768 -32.063 -101.619 1.00 91.44 404 ILE A N 1
ATOM 3284 C CA . ILE A 1 404 ? -5.968 -32.297 -102.438 1.00 91.44 404 ILE A CA 1
ATOM 3285 C C . ILE A 1 404 ? -5.607 -32.390 -103.923 1.00 91.44 404 ILE A C 1
ATOM 3287 O O . ILE A 1 404 ? -6.138 -33.257 -104.615 1.00 91.44 404 ILE A O 1
ATOM 3291 N N . LEU A 1 405 ? -4.713 -31.529 -104.418 1.00 91.88 405 LEU A N 1
ATOM 3292 C CA . LEU A 1 405 ? -4.241 -31.588 -105.803 1.00 91.88 405 LEU A CA 1
ATOM 3293 C C . LEU A 1 405 ? -3.523 -32.910 -106.088 1.00 91.88 405 LEU A C 1
ATOM 3295 O O . LEU A 1 405 ? -3.824 -33.556 -107.089 1.00 91.88 405 LEU A O 1
ATOM 3299 N N . VAL A 1 406 ? -2.632 -33.354 -105.195 1.00 91.06 406 VAL A N 1
ATOM 3300 C CA . VAL A 1 406 ? -1.963 -34.658 -105.317 1.00 91.06 406 VAL A CA 1
ATOM 3301 C C . VAL A 1 406 ? -2.993 -35.788 -105.349 1.00 91.06 406 VAL A C 1
ATOM 3303 O O . VAL A 1 406 ? -3.002 -36.576 -106.293 1.00 91.06 406 VAL A O 1
ATOM 3306 N N . LEU A 1 407 ? -3.931 -35.823 -104.403 1.00 90.31 407 LEU A N 1
ATOM 3307 C CA . LEU A 1 407 ? -4.989 -36.835 -104.360 1.00 90.31 407 LEU A CA 1
ATOM 3308 C C . LEU A 1 407 ? -5.888 -36.806 -105.606 1.00 90.31 407 LEU A C 1
ATOM 3310 O O . LEU A 1 407 ? -6.295 -37.860 -106.089 1.00 90.31 407 LEU A O 1
ATOM 3314 N N . GLN A 1 408 ? -6.183 -35.628 -106.164 1.00 87.75 408 GLN A N 1
ATOM 3315 C CA . GLN A 1 408 ? -6.900 -35.504 -107.437 1.00 87.75 408 GLN A CA 1
ATOM 3316 C C . GLN A 1 408 ? -6.099 -36.109 -108.591 1.00 87.75 408 GLN A C 1
ATOM 3318 O O . GLN A 1 408 ? -6.665 -36.873 -109.371 1.00 87.75 408 GLN A O 1
ATOM 3323 N N . THR A 1 409 ? -4.793 -35.830 -108.679 1.00 87.19 409 THR A N 1
ATOM 3324 C CA . THR A 1 409 ? -3.939 -36.446 -109.706 1.00 87.19 409 THR A CA 1
ATOM 3325 C C . THR A 1 409 ? -3.846 -37.963 -109.547 1.00 87.19 409 THR A C 1
ATOM 3327 O O . THR A 1 409 ? -3.949 -38.685 -110.536 1.00 87.19 409 THR A O 1
ATOM 3330 N N . GLU A 1 410 ? -3.737 -38.479 -108.320 1.00 87.19 410 GLU A N 1
ATOM 3331 C CA . GLU A 1 410 ? -3.752 -39.922 -108.061 1.00 87.19 410 GLU A CA 1
ATOM 3332 C C . GLU A 1 410 ? -5.094 -40.555 -108.431 1.00 87.19 410 GLU A C 1
ATOM 3334 O O . GLU A 1 410 ? -5.126 -41.630 -109.030 1.00 87.19 410 GLU A O 1
ATOM 3339 N N . LEU A 1 411 ? -6.208 -39.885 -108.130 1.00 86.00 411 LEU A N 1
ATOM 3340 C CA . LEU A 1 411 ? -7.543 -40.335 -108.509 1.00 86.00 411 LEU A CA 1
ATOM 3341 C C . LEU A 1 411 ? -7.707 -40.360 -110.033 1.00 86.00 411 LEU A C 1
ATOM 3343 O O . LEU A 1 411 ? -8.265 -41.323 -110.558 1.00 86.00 411 LEU A O 1
ATOM 3347 N N . GLU A 1 412 ? -7.206 -39.360 -110.762 1.00 83.75 412 GLU A N 1
ATOM 3348 C CA . GLU A 1 412 ? -7.185 -39.387 -112.229 1.00 83.75 412 GLU A CA 1
ATOM 3349 C C . GLU A 1 412 ? -6.307 -40.517 -112.780 1.00 83.75 412 GLU A C 1
ATOM 3351 O O . GLU A 1 412 ? -6.744 -41.241 -113.674 1.00 83.75 412 GLU A O 1
ATOM 3356 N N . LEU A 1 413 ? -5.122 -40.749 -112.209 1.00 82.75 413 LEU A N 1
ATOM 3357 C CA . LEU A 1 413 ? -4.265 -41.883 -112.575 1.00 82.75 413 LEU A CA 1
ATOM 3358 C C . LEU A 1 413 ? -4.941 -43.233 -112.293 1.00 82.75 413 LEU A C 1
ATOM 3360 O O . LEU A 1 413 ? -4.839 -44.165 -113.094 1.00 82.75 413 LEU A O 1
ATOM 3364 N N . LEU A 1 414 ? -5.657 -43.358 -111.175 1.00 79.88 414 LEU A N 1
ATOM 3365 C CA . LEU A 1 414 ? -6.432 -44.553 -110.843 1.00 79.88 414 LEU A CA 1
ATOM 3366 C C . LEU A 1 414 ? -7.635 -44.725 -111.772 1.00 79.88 414 LEU A C 1
ATOM 3368 O O . LEU A 1 414 ? -7.901 -45.852 -112.192 1.00 79.88 414 LEU A O 1
ATOM 3372 N N . ARG A 1 415 ? -8.320 -43.638 -112.153 1.00 78.56 415 ARG A N 1
ATOM 3373 C CA . ARG A 1 415 ? -9.351 -43.656 -113.201 1.00 78.56 415 ARG A CA 1
ATOM 3374 C C . ARG A 1 415 ? -8.760 -44.158 -114.513 1.00 78.56 415 ARG A C 1
ATOM 3376 O O . ARG A 1 415 ? -9.306 -45.093 -115.082 1.00 78.56 415 ARG A O 1
ATOM 3383 N N . LEU A 1 416 ? -7.613 -43.634 -114.948 1.00 72.69 416 LEU A N 1
ATOM 3384 C CA . LEU A 1 416 ? -6.911 -44.115 -116.146 1.00 72.69 416 LEU A CA 1
ATOM 3385 C C . LEU A 1 416 ? -6.538 -45.607 -116.057 1.00 72.69 416 LEU A C 1
ATOM 3387 O O . LEU A 1 416 ? -6.569 -46.290 -117.072 1.00 72.69 416 LEU A O 1
ATOM 3391 N N . LYS A 1 417 ? -6.245 -46.136 -114.859 1.00 69.81 417 LYS A N 1
ATOM 3392 C CA . LYS A 1 417 ? -6.023 -47.580 -114.632 1.00 69.81 417 LYS A CA 1
ATOM 3393 C C . LYS A 1 417 ? -7.299 -48.431 -114.622 1.00 69.81 417 LYS A C 1
ATOM 3395 O O . LYS A 1 417 ? -7.206 -49.633 -114.849 1.00 69.81 417 LYS A O 1
ATOM 3400 N N . THR A 1 418 ? -8.458 -47.858 -114.297 1.00 62.00 418 THR A N 1
ATOM 3401 C CA . THR A 1 418 ? -9.741 -48.586 -114.193 1.00 62.00 418 THR A CA 1
ATOM 3402 C C . THR A 1 418 ? -10.627 -48.444 -115.427 1.00 62.00 418 THR A C 1
ATOM 3404 O O . THR A 1 418 ? -11.543 -49.247 -115.603 1.00 62.00 418 THR A O 1
ATOM 3407 N N . TYR A 1 419 ? -10.340 -47.496 -116.321 1.00 55.72 419 TYR A N 1
ATOM 3408 C CA . TYR A 1 419 ? -10.879 -47.523 -117.676 1.00 55.72 419 TYR A CA 1
ATOM 3409 C C . TYR A 1 419 ? -10.133 -48.579 -118.508 1.00 55.72 419 TYR A C 1
ATOM 3411 O O . TYR A 1 419 ? -8.905 -48.554 -118.559 1.00 55.72 419 TYR A O 1
ATOM 3419 N N . PRO A 1 420 ? -10.837 -49.502 -119.185 1.00 57.97 420 PRO A N 1
ATOM 3420 C CA . PRO A 1 420 ? -10.200 -50.372 -120.155 1.00 57.97 420 PRO A CA 1
ATOM 3421 C C . PRO A 1 420 ? -9.692 -49.507 -121.309 1.00 57.97 420 PRO A C 1
ATOM 3423 O O . PRO A 1 420 ? -10.480 -48.912 -122.046 1.00 57.97 420 PRO A O 1
ATOM 3426 N N . THR A 1 421 ? -8.373 -49.437 -121.475 1.00 49.59 421 THR A N 1
ATOM 3427 C CA . THR A 1 421 ? -7.760 -48.953 -122.709 1.00 49.59 421 THR A CA 1
ATOM 3428 C C . THR A 1 421 ? -8.161 -49.930 -123.810 1.00 49.59 421 THR A C 1
ATOM 3430 O O . THR A 1 421 ? -7.603 -51.019 -123.923 1.00 49.59 421 THR A O 1
ATOM 3433 N N . PHE A 1 422 ? -9.187 -49.588 -124.589 1.00 51.12 422 PHE A N 1
ATOM 3434 C CA . PHE A 1 422 ? -9.499 -50.317 -125.812 1.00 51.12 422 PHE A CA 1
ATOM 3435 C C . PHE A 1 422 ? -8.322 -50.127 -126.775 1.00 51.12 422 PHE A C 1
ATOM 3437 O O . PHE A 1 422 ? -8.141 -49.044 -127.326 1.00 51.12 422 PHE A O 1
ATOM 3444 N N . GLU A 1 423 ? -7.507 -51.166 -126.965 1.00 44.88 423 GLU A N 1
ATOM 3445 C CA . GLU A 1 423 ? -6.553 -51.236 -128.071 1.00 44.88 423 GLU A CA 1
ATOM 3446 C C . GLU A 1 423 ? -7.336 -51.283 -129.390 1.00 44.88 423 GLU A C 1
ATOM 3448 O O . GLU A 1 423 ? -7.754 -52.345 -129.854 1.00 44.88 423 GLU A O 1
ATOM 3453 N N . TYR A 1 424 ? -7.562 -50.128 -130.012 1.00 52.09 424 TYR A N 1
ATOM 3454 C CA . TYR A 1 424 ? -7.993 -50.070 -131.402 1.00 52.09 424 TYR A CA 1
ATOM 3455 C C . TYR A 1 424 ? -6.752 -49.990 -132.299 1.00 52.09 424 TYR A C 1
ATOM 3457 O O . TYR A 1 424 ? -6.014 -49.006 -132.304 1.00 52.09 424 TYR A O 1
ATOM 3465 N N . LYS A 1 425 ? -6.511 -51.052 -133.078 1.00 49.53 425 LYS A N 1
ATOM 3466 C CA . LYS A 1 425 ? -5.586 -51.019 -134.217 1.00 49.53 425 LYS A CA 1
ATOM 3467 C C . LYS A 1 425 ? -6.123 -50.022 -135.240 1.00 49.53 425 LYS A C 1
ATOM 3469 O O . LYS A 1 425 ? -7.097 -50.321 -135.928 1.00 49.53 425 LYS A O 1
ATOM 3474 N N . VAL A 1 426 ? -5.480 -48.865 -135.365 1.00 51.47 426 VAL A N 1
ATOM 3475 C CA . VAL A 1 426 ? -5.684 -47.998 -136.528 1.00 51.47 426 VAL A CA 1
ATOM 3476 C C . VAL A 1 426 ? -4.796 -48.516 -137.653 1.00 51.47 426 VAL A C 1
ATOM 3478 O O . VAL A 1 426 ? -3.574 -48.586 -137.533 1.00 51.47 426 VAL A O 1
ATOM 3481 N N . ILE A 1 427 ? -5.459 -48.956 -138.716 1.00 47.44 427 ILE A N 1
ATOM 3482 C CA . ILE A 1 427 ? -4.884 -49.325 -140.005 1.00 47.44 427 ILE A CA 1
ATOM 3483 C C . ILE A 1 427 ? -4.341 -48.050 -140.666 1.00 47.44 427 ILE A C 1
ATOM 3485 O O . ILE A 1 427 ? -5.046 -47.047 -140.729 1.00 47.44 427 ILE A O 1
ATOM 3489 N N . ASN A 1 428 ? -3.100 -48.106 -141.158 1.00 45.75 428 ASN A N 1
ATOM 3490 C CA . ASN A 1 428 ? -2.531 -47.096 -142.051 1.00 45.75 428 ASN A CA 1
ATOM 3491 C C . ASN A 1 428 ? -3.369 -46.972 -143.330 1.00 45.75 428 ASN A C 1
ATOM 3493 O O . ASN A 1 428 ? -3.592 -47.972 -144.013 1.00 45.75 428 ASN A O 1
ATOM 3497 N N . THR A 1 429 ? -3.715 -45.741 -143.694 1.00 44.84 429 THR A N 1
ATOM 3498 C CA . THR A 1 429 ? -4.050 -45.339 -145.065 1.00 44.84 429 THR A CA 1
ATOM 3499 C C . THR A 1 429 ? -3.395 -43.983 -145.326 1.00 44.84 429 THR A C 1
ATOM 3501 O O . THR A 1 429 ? -3.786 -43.021 -144.671 1.00 44.84 429 THR A O 1
ATOM 3504 N N . ASP A 1 430 ? -2.402 -44.001 -146.224 1.00 42.62 430 ASP A N 1
ATOM 3505 C CA . ASP A 1 430 ? -1.724 -42.927 -146.982 1.00 42.62 430 ASP A CA 1
ATOM 3506 C C . ASP A 1 430 ? -1.317 -41.603 -146.310 1.00 42.62 430 ASP A C 1
ATOM 3508 O O . ASP A 1 430 ? -2.191 -40.807 -145.896 1.00 42.62 430 ASP A O 1
#

Sequence (430 aa):
MQKKRNVKTIKDTEAIMDRVKESISDLSKEMDECRVNLETLAAKEKILDKAFKRDIQEMSPIVQEFAIKLYKRRPKPLYRSANTGAVLYELARCIVSQERSLCLPPECTDFLSALDEMDEFAGLPPTIDEATWGIICKHRRLRIDYEVKLRAAQMHMSDGEATLATLQRRVQFKKEKIARVNVDIAKLRAEYLNNMHNTQMQIVLRRGLVEVPLTGSIDDFNDAIFVPRKEIEEINAKIREAGSKKLQTIMQNMAFRRTIMATEWEHQKERMEINDLIEQINDIKGVKFTREMQQYVKAKARGMKTEADSFEQEMEALTATYESTLKDKRDKHSKLVRQISAYKEHNASLDQAIQNINIDVCYLKIHQDHELESKERDMVGTRMNALLRRSSLIQQIQENHQEILVLQTELELLRLKTYPTFEYKVINTD

Mean predicted aligned error: 18.89 Å